Protein AF-A0A8J2KQS1-F1 (afdb_monomer)

Sequence (388 aa):
MDPSAPIQLLARRGKVQLGAAVPMKDIISGKALRFTYGPELDSEEDYFSDEETLGSKTYFEEQGVDTNIDLMNILPNFHDLDDPMWVEVPDDDGIVKKRIVRIGGIAVPTQAKVYFTYVGYLEGYTEPFDTAHILNPKASFLDGDALPGLTMGLRSMTVGEIAQIFVPPSYGYGELGCPDRIPGGVNIVFIVHLKQYIPKEKFQDPLFMTEEKLQVVKFREILKAVQGINQEGNQLLRSKNFQMAVKKYKYAINFLETRSTATEKEHLEREKILGTLYLNKCGAHLELQEPAKAIREGKHYLTLDHHPRKFKALYRIAKAHLHLGNLDEALLYCQESSIDPTNKEASDLKQCNDLKQQIDCAAAKEKKDYRYMCKRMFQLKVRKGKNQ

Foldseek 3Di:
DPQPDADFDDDPPDGWDFPDGDRPVCVVVVHDDDTDTDDDPPPPDDPPDPPPDLLFVLPPCVFVADLPDDLLVDDADPPPCVPPQWDQQPDPPSPKTKHWPDAGDAQDDQFKKWWKWKFKDWPPDPHTLDTDDSSGTDIDTLPDPDQQQVSSRNNGGHANIWMKIKDFQVSHCAQPRDPPRGHGRIIMIMGMGTHDIDHPVCQPQLSNDDPVVNVPDDLVSLLVSLVVLQVVLVVCVVVVVLVSSLSSLVSSLVSLVPDDDPDPVSLVSSLVSNLSSLLSNLVSCVSVLNLVVSLVSLVVSVPGPDDLPNLSSLQSNLVSCVSVVVLVSSLVSLVCSLPPPSPPDPVSNVSSVVSNVSSVVSVVVVVVVVVVVVCVVVVPPPPPPPDD

pLDDT: mean 80.64, std 18.81, range [30.28, 97.94]

Secondary structure (DSSP, 8-state):
--TTSPPPPB-SSSBPPBSSPPPHHHHHTTPPP---B-------S-----TT-HHHHHHHGGG-------GGGSPP--S-TTSTTEEEPS-SSS--EEEEEE--SSBPPSSEEEEEEEEEEETT-SS-SEEE-TTS-EEEETTTSS-HHHHHHHHTPBTT-EEEEEE-GGGTTTTT-BTTTB-TT--EEEEEEEEEEEEGGGTTSGGGS-HHHHTTS-HHHHHHHHHHHHHHHHHHHHTT-HHHHHHHHHHHHHHHHT---SSHHHHHHHHHHHHHHHHHHHHHHHHTT-HHHHHHHHHHHHTSS--TTHHHHHHHHHHHHHHHT-HHHHHHHHHHHHH-TT---HHHHHHHHHHHHHHHHHHHHHHHHHHHHHHHHTT---------

Solvent-accessible surface area (backbone atoms only — not comparable to full-atom values): 22332 Å² total; per-residue (Å²): 131,74,91,83,66,81,82,84,62,88,50,102,74,61,85,65,56,68,77,64,83,79,61,69,69,46,66,76,66,69,54,91,79,84,86,52,76,60,85,80,71,85,83,78,84,86,87,79,83,67,84,88,52,64,69,60,61,50,77,56,65,86,73,76,60,83,71,89,64,72,64,83,81,55,80,83,76,94,64,70,74,83,41,84,66,41,39,66,34,94,61,98,79,59,73,36,31,32,29,76,76,37,83,43,66,57,72,53,64,77,60,24,38,36,32,28,30,37,40,31,32,42,70,98,52,94,62,65,80,46,70,37,49,73,91,54,54,45,73,39,47,54,84,70,74,50,56,57,29,58,34,46,42,56,62,70,40,24,39,47,15,26,31,39,29,40,20,44,17,90,36,54,57,25,70,71,25,39,85,100,79,39,69,43,60,47,40,34,32,36,41,34,38,32,66,45,73,45,52,58,88,46,58,82,38,65,77,66,46,54,74,78,61,50,73,76,51,56,67,68,58,47,50,52,49,44,50,51,43,52,52,52,22,54,51,29,48,74,72,67,39,34,71,60,18,36,41,36,32,52,44,45,43,57,61,54,70,73,54,87,63,93,44,74,68,52,43,53,54,50,42,52,49,45,39,50,38,28,48,53,34,19,53,31,26,50,77,68,72,36,30,74,60,15,34,52,32,26,52,54,38,70,70,52,97,63,64,85,53,47,24,62,32,30,40,50,29,12,52,21,28,48,76,72,65,41,53,69,60,15,50,51,30,29,53,53,20,58,70,27,90,64,53,76,49,71,70,60,49,48,51,37,52,54,50,49,52,52,50,53,52,50,52,55,47,52,54,50,51,51,54,51,50,51,52,62,75,63,56,74,73,74,75,74,77,76,87,126

Radius of gyration: 29.71 Å; Cα contacts (8 Å, |Δi|>4): 563; chains: 1; bounding box: 91×45×82 Å

Structure (mmCIF, N/CA/C/O backbone):
data_AF-A0A8J2KQS1-F1
#
_entry.id   AF-A0A8J2KQS1-F1
#
loop_
_atom_site.group_PDB
_atom_site.id
_atom_site.type_symbol
_atom_site.label_atom_id
_atom_site.label_alt_id
_atom_site.label_comp_id
_atom_site.label_asym_id
_atom_site.label_entity_id
_atom_site.label_seq_id
_atom_site.pdbx_PDB_ins_code
_atom_site.Cartn_x
_atom_site.Cartn_y
_atom_site.Cartn_z
_atom_site.occupancy
_atom_site.B_iso_or_equiv
_atom_site.auth_seq_id
_atom_site.auth_comp_id
_atom_site.auth_asym_id
_atom_site.auth_atom_id
_atom_site.pdbx_PDB_model_num
ATOM 1 N N . MET A 1 1 ? 26.325 -9.263 29.459 1.00 41.19 1 MET A N 1
ATOM 2 C CA . MET A 1 1 ? 24.915 -9.343 29.035 1.00 41.19 1 MET A CA 1
ATOM 3 C C . MET A 1 1 ? 24.127 -9.815 30.233 1.00 41.19 1 MET A C 1
ATOM 5 O O . MET A 1 1 ? 24.543 -10.788 30.851 1.00 41.19 1 MET A O 1
ATOM 9 N N . ASP A 1 2 ? 23.093 -9.075 30.611 1.00 32.88 2 ASP A N 1
ATOM 10 C CA . ASP A 1 2 ? 22.205 -9.443 31.709 1.00 32.88 2 ASP A CA 1
ATOM 11 C C . ASP A 1 2 ? 21.439 -10.728 31.323 1.00 32.88 2 ASP A C 1
ATOM 13 O O . ASP A 1 2 ? 20.771 -10.737 30.286 1.00 32.88 2 ASP A O 1
ATOM 17 N N . PRO A 1 3 ? 21.561 -11.831 32.083 1.00 37.66 3 PRO A N 1
ATOM 18 C CA . PRO A 1 3 ? 20.910 -13.104 31.771 1.00 37.66 3 PRO A CA 1
ATOM 19 C C . PRO A 1 3 ? 19.381 -13.084 31.949 1.00 37.66 3 PRO A C 1
ATOM 21 O O . PRO A 1 3 ? 18.747 -14.116 31.737 1.00 37.66 3 PRO A O 1
ATOM 24 N N . SER A 1 4 ? 18.793 -11.948 32.340 1.00 36.97 4 SER A N 1
ATOM 25 C CA . SER A 1 4 ? 17.346 -11.772 32.517 1.00 36.97 4 SER A CA 1
ATOM 26 C C . SER A 1 4 ? 16.620 -11.119 31.328 1.00 36.97 4 SER A C 1
ATOM 28 O O . SER A 1 4 ? 15.395 -10.997 31.359 1.00 36.97 4 SER A O 1
ATOM 30 N N . ALA A 1 5 ? 17.330 -10.736 30.259 1.00 36.59 5 ALA A N 1
ATOM 31 C CA . ALA A 1 5 ? 16.710 -10.125 29.082 1.00 36.59 5 ALA A CA 1
ATOM 32 C C . ALA A 1 5 ? 15.951 -11.165 28.217 1.00 36.59 5 ALA A C 1
ATOM 34 O O . ALA A 1 5 ? 16.524 -12.206 27.877 1.00 36.59 5 ALA A O 1
ATOM 35 N N . PRO A 1 6 ? 14.684 -10.917 27.828 1.00 38.25 6 PRO A N 1
ATOM 36 C CA . PRO A 1 6 ? 13.914 -11.839 26.994 1.00 38.25 6 PRO A CA 1
ATOM 37 C C . PRO A 1 6 ? 14.475 -11.912 25.564 1.00 38.25 6 PRO A C 1
ATOM 39 O O . PRO A 1 6 ? 14.715 -10.896 24.917 1.00 38.25 6 PRO A O 1
ATOM 42 N N . ILE A 1 7 ? 14.665 -13.132 25.053 1.00 38.38 7 ILE A N 1
ATOM 43 C CA . ILE A 1 7 ? 15.092 -13.394 23.672 1.00 38.38 7 ILE A CA 1
ATOM 44 C C . ILE A 1 7 ? 13.840 -13.494 22.790 1.00 38.38 7 ILE A C 1
ATOM 46 O O . ILE A 1 7 ? 13.032 -14.404 22.968 1.00 38.38 7 ILE A O 1
ATOM 50 N N . GLN A 1 8 ? 13.683 -12.585 21.824 1.00 43.41 8 GLN A N 1
ATOM 51 C CA . GLN A 1 8 ? 12.665 -12.702 20.774 1.00 43.41 8 GLN A CA 1
ATOM 52 C C . GLN A 1 8 ? 13.201 -13.600 19.644 1.00 43.41 8 GLN A C 1
ATOM 54 O O . GLN A 1 8 ? 14.194 -13.269 18.998 1.00 43.41 8 GLN A O 1
ATOM 59 N N . LEU A 1 9 ? 12.553 -14.744 19.398 1.00 36.09 9 LEU A N 1
ATOM 60 C CA . LEU A 1 9 ? 12.846 -15.608 18.249 1.00 36.09 9 LEU A CA 1
ATOM 61 C C . LEU A 1 9 ? 11.907 -15.258 17.088 1.00 36.09 9 LEU A C 1
ATOM 63 O O . LEU A 1 9 ? 10.687 -15.344 17.211 1.00 36.09 9 LEU A O 1
ATOM 67 N N . LEU A 1 10 ? 12.481 -14.888 15.944 1.00 32.97 10 LEU A N 1
ATOM 68 C CA . LEU A 1 10 ? 11.755 -14.708 14.686 1.00 32.97 10 LEU A CA 1
ATOM 69 C C . LEU A 1 10 ? 11.513 -16.081 14.041 1.00 32.97 10 LEU A C 1
ATOM 71 O O . LEU A 1 10 ? 12.424 -16.672 13.461 1.00 32.97 10 LEU A O 1
ATOM 75 N N . ALA A 1 11 ? 10.290 -16.601 14.144 1.00 35.44 11 ALA A N 1
ATOM 76 C CA . ALA A 1 11 ? 9.863 -17.772 13.384 1.00 35.44 11 ALA A CA 1
ATOM 77 C C . ALA A 1 11 ? 9.389 -17.350 11.980 1.00 35.44 11 ALA A C 1
ATOM 79 O O . ALA A 1 11 ? 8.785 -16.294 11.811 1.00 35.44 11 ALA A O 1
ATOM 80 N N . ARG A 1 12 ? 9.606 -18.202 10.965 1.00 34.31 12 ARG A N 1
ATOM 81 C CA . ARG A 1 12 ? 9.169 -17.978 9.565 1.00 34.31 12 ARG A CA 1
ATOM 82 C C . ARG A 1 12 ? 7.641 -17.870 9.379 1.00 34.31 12 ARG A C 1
ATOM 84 O O . ARG A 1 12 ? 7.190 -17.576 8.279 1.00 34.31 12 ARG A O 1
ATOM 91 N N . ARG A 1 13 ? 6.842 -18.106 10.425 1.00 34.34 13 ARG A N 1
ATOM 92 C CA . ARG A 1 13 ? 5.385 -17.914 10.455 1.00 34.34 13 ARG A CA 1
ATOM 93 C C . ARG A 1 13 ? 5.003 -17.174 11.735 1.00 34.34 13 ARG A C 1
ATOM 95 O O . ARG A 1 13 ? 4.929 -17.795 12.789 1.00 34.34 13 ARG A O 1
ATOM 102 N N . GLY A 1 14 ? 4.765 -15.869 11.619 1.00 44.94 14 GLY A N 1
ATOM 103 C CA . GLY A 1 14 ? 4.268 -15.023 12.706 1.00 44.94 14 GLY A CA 1
ATOM 104 C C . GLY A 1 14 ? 5.247 -14.804 13.869 1.00 44.94 14 GLY A C 1
ATOM 105 O O . GLY A 1 14 ? 6.165 -15.584 14.124 1.00 44.94 14 GLY A O 1
ATOM 106 N N . LYS A 1 15 ? 5.042 -13.706 14.604 1.00 42.78 15 LYS A N 1
ATOM 107 C CA . LYS A 1 15 ? 5.704 -13.481 15.893 1.00 42.78 15 LYS A CA 1
ATOM 108 C C . LYS A 1 15 ? 5.052 -14.393 16.930 1.00 42.78 15 LYS A C 1
ATOM 110 O O . LYS A 1 15 ? 3.891 -14.202 17.275 1.00 42.78 15 LYS A O 1
ATOM 115 N N . VAL A 1 16 ? 5.802 -15.363 17.437 1.00 46.31 16 VAL A N 1
ATOM 116 C CA . VAL A 1 16 ? 5.384 -16.181 18.579 1.00 46.31 16 VAL A CA 1
ATOM 117 C C . VAL A 1 16 ? 5.933 -15.537 19.849 1.00 46.31 16 VAL A C 1
ATOM 119 O O . VAL A 1 16 ? 7.148 -15.457 20.023 1.00 46.31 16 VAL A O 1
ATOM 122 N N . GLN A 1 17 ? 5.053 -15.076 20.741 1.00 45.06 17 GLN A N 1
ATOM 123 C CA . GLN A 1 17 ? 5.450 -14.701 22.100 1.00 45.06 17 GLN A CA 1
ATOM 124 C C . GLN A 1 17 ? 5.594 -15.966 22.954 1.00 45.06 17 GLN A C 1
ATOM 126 O O . GLN A 1 17 ? 4.705 -16.818 22.975 1.00 45.06 17 GLN A O 1
ATOM 131 N N . LEU A 1 18 ? 6.724 -16.087 23.651 1.00 48.75 18 LEU A N 1
ATOM 132 C CA . LEU A 1 18 ? 6.970 -17.172 24.598 1.00 48.75 18 LEU A CA 1
ATOM 133 C C . LEU A 1 18 ? 6.166 -16.930 25.880 1.00 48.75 18 LEU A C 1
ATOM 135 O O . LEU A 1 18 ? 6.225 -15.841 26.445 1.00 48.75 18 LEU A O 1
ATOM 139 N N . GLY A 1 19 ? 5.469 -17.955 26.376 1.00 49.53 19 GLY A N 1
ATOM 140 C CA . GLY A 1 19 ? 4.722 -17.864 27.638 1.00 49.53 19 GLY A CA 1
ATOM 141 C C . GLY A 1 19 ? 5.589 -17.676 28.896 1.00 49.53 19 GLY A C 1
ATOM 142 O O . GLY A 1 19 ? 5.065 -17.298 29.940 1.00 49.53 19 GLY A O 1
ATOM 143 N N . ALA A 1 20 ? 6.900 -17.934 28.822 1.00 53.00 20 ALA A N 1
ATOM 144 C CA . ALA A 1 20 ? 7.860 -17.717 29.906 1.00 53.00 20 ALA A CA 1
ATOM 145 C C . ALA A 1 20 ? 9.288 -17.521 29.361 1.00 53.00 20 ALA A C 1
ATOM 147 O O . ALA A 1 20 ? 9.614 -17.976 28.262 1.00 53.00 20 ALA A O 1
ATOM 148 N N . ALA A 1 21 ? 10.150 -16.866 30.148 1.00 56.91 21 ALA A N 1
ATOM 149 C CA . ALA A 1 21 ? 11.565 -16.697 29.823 1.00 56.91 21 ALA A CA 1
ATOM 150 C C . ALA A 1 21 ? 12.294 -18.052 29.799 1.00 56.91 21 ALA A C 1
ATOM 152 O O . ALA A 1 21 ? 12.123 -18.874 30.700 1.00 56.91 21 ALA A O 1
ATOM 153 N N . VAL A 1 22 ? 13.131 -18.272 28.780 1.00 62.06 22 VAL A N 1
ATOM 154 C CA . VAL A 1 22 ? 13.922 -19.503 28.635 1.00 62.06 22 VAL A CA 1
ATOM 155 C C . VAL A 1 22 ? 15.298 -19.302 29.277 1.00 62.06 22 VAL A C 1
ATOM 157 O O . VAL A 1 22 ? 16.051 -18.435 28.827 1.00 62.06 22 VAL A O 1
ATOM 160 N N . PRO A 1 23 ? 15.676 -20.091 30.299 1.00 64.88 23 PRO A N 1
ATOM 161 C CA . PRO A 1 23 ? 16.991 -19.981 30.915 1.00 64.88 23 PRO A CA 1
ATOM 162 C C . PRO A 1 23 ? 18.097 -20.365 29.927 1.00 64.88 23 PRO A C 1
ATOM 164 O O . PRO A 1 23 ? 18.115 -21.468 29.382 1.00 64.88 23 PRO A O 1
ATOM 167 N N . MET A 1 24 ? 19.088 -19.490 29.749 1.00 58.88 24 MET A N 1
ATOM 168 C CA . MET A 1 24 ? 20.198 -19.709 28.808 1.00 58.88 24 MET A CA 1
ATOM 169 C C . MET A 1 24 ? 21.008 -20.991 29.118 1.00 58.88 24 MET A C 1
ATOM 171 O O . MET A 1 24 ? 21.546 -21.625 28.214 1.00 58.88 24 MET A O 1
ATOM 175 N N . LYS A 1 25 ? 21.031 -21.432 30.387 1.00 63.28 25 LYS A N 1
ATOM 176 C CA . LYS A 1 25 ? 21.664 -22.694 30.822 1.00 63.28 25 LYS A CA 1
ATOM 177 C C . LYS A 1 25 ? 20.981 -23.948 30.256 1.00 63.28 25 LYS A C 1
ATOM 179 O O . LYS A 1 25 ? 21.655 -24.950 30.017 1.00 63.28 25 LYS A O 1
ATOM 184 N N . ASP A 1 26 ? 19.674 -23.894 30.013 1.00 64.88 26 ASP A N 1
ATOM 185 C CA . ASP A 1 26 ? 18.906 -25.033 29.496 1.00 64.88 26 ASP A CA 1
ATOM 186 C C . ASP A 1 26 ? 19.104 -25.204 27.982 1.00 64.88 26 ASP A C 1
ATOM 188 O O . ASP A 1 26 ? 19.124 -26.327 27.482 1.00 64.88 26 ASP A O 1
ATOM 192 N N . ILE A 1 27 ? 19.365 -24.099 27.273 1.00 62.84 27 ILE A N 1
ATOM 193 C CA . ILE A 1 27 ? 19.729 -24.093 25.847 1.00 62.84 27 ILE A CA 1
ATOM 194 C C . ILE A 1 27 ? 21.113 -24.722 25.648 1.00 62.84 27 ILE A C 1
ATOM 196 O O . ILE A 1 27 ? 21.298 -25.582 24.791 1.00 62.84 27 ILE A O 1
ATOM 200 N N . ILE A 1 28 ? 22.087 -24.320 26.469 1.00 64.56 28 ILE A N 1
ATOM 201 C CA . ILE A 1 28 ? 23.482 -24.781 26.361 1.00 64.56 28 ILE A CA 1
ATOM 202 C C . ILE A 1 28 ? 23.620 -26.261 26.753 1.00 64.56 28 ILE A C 1
ATOM 204 O O . ILE A 1 28 ? 24.481 -26.961 26.230 1.00 64.56 28 ILE A O 1
ATOM 208 N N . SER A 1 29 ? 22.766 -26.754 27.654 1.00 69.44 29 SER A N 1
ATOM 209 C CA . SER A 1 29 ? 22.799 -28.147 28.122 1.00 69.44 29 SER A CA 1
ATOM 210 C C . SER A 1 29 ? 22.055 -29.139 27.217 1.00 69.44 29 SER A C 1
ATOM 212 O O . SER A 1 29 ? 22.015 -30.326 27.534 1.00 69.44 29 SER A O 1
ATOM 214 N N . GLY A 1 30 ? 21.480 -28.686 26.093 1.00 52.12 30 GLY A N 1
ATOM 215 C CA . GLY A 1 30 ? 20.789 -29.553 25.129 1.00 52.12 30 GLY A CA 1
ATOM 216 C C . GLY A 1 30 ? 19.504 -30.190 25.670 1.00 52.12 30 GLY A C 1
ATOM 217 O O . GLY A 1 30 ? 19.050 -31.213 25.158 1.00 52.12 30 GLY A O 1
ATOM 218 N N . LYS A 1 31 ? 18.919 -29.617 26.726 1.00 57.09 31 LYS A N 1
ATOM 219 C CA . LYS A 1 31 ? 17.705 -30.139 27.355 1.00 57.09 31 LYS A CA 1
ATOM 220 C C . LYS A 1 31 ? 16.499 -29.834 26.461 1.00 57.09 31 LYS A C 1
ATOM 222 O O . LYS A 1 31 ? 16.352 -28.715 25.976 1.00 57.09 31 LYS A O 1
ATOM 227 N N . ALA A 1 32 ? 15.625 -30.817 26.241 1.00 47.28 32 ALA A N 1
ATOM 228 C CA . ALA A 1 32 ? 14.427 -30.629 25.423 1.00 47.28 32 ALA A CA 1
ATOM 229 C C . ALA A 1 32 ? 13.514 -29.547 26.034 1.00 47.28 32 ALA A C 1
ATOM 231 O O . ALA A 1 32 ? 13.011 -29.706 27.148 1.00 47.28 32 ALA A O 1
ATOM 232 N N . LEU A 1 33 ? 13.311 -28.449 25.303 1.00 56.16 33 LEU A N 1
ATOM 233 C CA . LEU A 1 33 ? 12.457 -27.329 25.700 1.00 56.16 33 LEU A CA 1
ATOM 234 C C . LEU A 1 33 ? 11.054 -27.509 25.115 1.00 56.16 33 LEU A C 1
ATOM 236 O O . LEU A 1 33 ? 10.894 -27.825 23.936 1.00 56.16 33 LEU A O 1
ATOM 240 N N . ARG A 1 34 ? 10.027 -27.299 25.944 1.00 44.78 34 ARG A N 1
ATOM 241 C CA . ARG A 1 34 ? 8.620 -27.340 25.532 1.00 44.78 34 ARG A CA 1
ATOM 242 C C . ARG A 1 34 ? 8.105 -25.907 25.438 1.00 44.78 34 ARG A C 1
ATOM 244 O O . ARG A 1 34 ? 8.096 -25.196 26.438 1.00 44.78 34 ARG A O 1
ATOM 251 N N . PHE A 1 35 ? 7.706 -25.491 24.243 1.00 48.47 35 PHE A N 1
ATOM 252 C CA . PHE A 1 35 ? 7.189 -24.149 23.990 1.00 48.47 35 PHE A CA 1
ATOM 253 C C . PHE A 1 35 ? 5.677 -24.116 24.229 1.00 48.47 35 PHE A C 1
ATOM 255 O O . PHE A 1 35 ? 4.957 -24.999 23.765 1.00 48.47 35 PHE A O 1
ATOM 262 N N . THR A 1 36 ? 5.199 -23.109 24.956 1.00 41.25 36 THR A N 1
ATOM 263 C CA . THR A 1 36 ? 3.778 -22.759 25.020 1.00 41.25 36 THR A CA 1
ATOM 264 C C . THR A 1 36 ? 3.556 -21.509 24.177 1.00 41.25 36 THR A C 1
ATOM 266 O O . THR A 1 36 ? 4.254 -20.506 24.341 1.00 41.25 36 THR A O 1
ATOM 269 N N . TYR A 1 37 ? 2.619 -21.598 23.237 1.00 43.91 37 TYR A N 1
ATOM 270 C CA . TYR A 1 37 ? 2.243 -20.505 22.347 1.00 43.91 37 TYR A CA 1
ATOM 271 C C . TYR A 1 37 ? 1.153 -19.657 23.023 1.00 43.91 37 TYR A C 1
ATOM 273 O O . TYR A 1 37 ? 0.293 -20.199 23.720 1.00 43.91 37 TYR A O 1
ATOM 281 N N . GLY A 1 38 ? 1.206 -18.332 22.848 1.00 45.12 38 GLY A N 1
ATOM 282 C CA . GLY A 1 38 ? 0.096 -17.434 23.192 1.00 45.12 38 GLY A CA 1
ATOM 283 C C . GLY A 1 38 ? -1.138 -17.672 22.302 1.00 45.12 38 GLY A C 1
ATOM 284 O O . GLY A 1 38 ? -1.064 -18.484 21.380 1.00 45.12 38 GLY A O 1
ATOM 285 N N . PRO A 1 39 ? -2.272 -16.989 22.559 1.00 40.47 39 PRO A N 1
ATOM 286 C CA . PRO A 1 39 ? -3.495 -17.176 21.781 1.00 40.47 39 PRO A CA 1
ATOM 287 C C . PRO A 1 39 ? -3.229 -16.948 20.289 1.00 40.47 39 PRO A C 1
ATOM 289 O O . PRO A 1 39 ? -2.680 -15.912 19.905 1.00 40.47 39 PRO A O 1
ATOM 292 N N . GLU A 1 40 ? -3.605 -17.928 19.466 1.00 40.00 40 GLU A N 1
ATOM 293 C CA . GLU A 1 40 ? -3.541 -17.838 18.010 1.00 40.00 40 GLU A CA 1
ATOM 294 C C . GLU A 1 40 ? -4.376 -16.633 17.558 1.00 40.00 40 GLU A C 1
ATOM 296 O O . GLU A 1 40 ? -5.573 -16.532 17.828 1.00 40.00 40 GLU A O 1
ATOM 301 N N . LEU A 1 41 ? -3.728 -15.665 16.911 1.00 44.00 41 LEU A N 1
ATOM 302 C CA . LEU A 1 41 ? -4.445 -14.695 16.097 1.00 44.00 41 LEU A 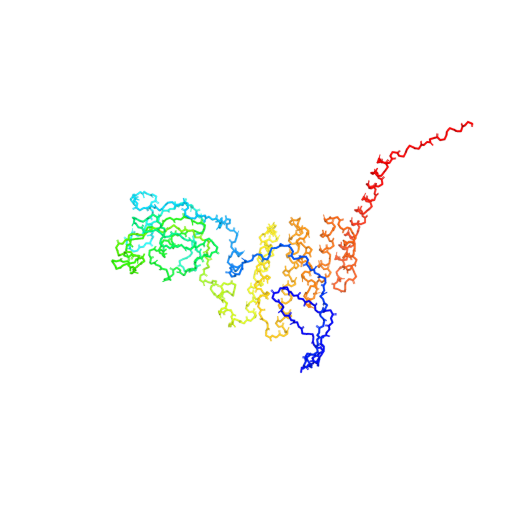CA 1
ATOM 303 C C . LEU A 1 41 ? -4.921 -15.473 14.873 1.00 44.00 41 LEU A C 1
ATOM 305 O O . LEU A 1 41 ? -4.066 -15.909 14.101 1.00 44.00 41 LEU A O 1
ATOM 309 N N . ASP A 1 42 ? -6.237 -15.668 14.732 1.00 38.41 42 ASP A N 1
ATOM 310 C CA . ASP A 1 42 ? -6.854 -16.298 13.559 1.00 38.41 42 ASP A CA 1
ATOM 311 C C . ASP A 1 42 ? -6.181 -15.771 12.288 1.00 38.41 42 ASP A C 1
ATOM 313 O O . ASP A 1 42 ? -6.310 -14.600 11.913 1.00 38.41 42 ASP A O 1
ATOM 317 N N . SER A 1 43 ? -5.383 -16.646 11.682 1.00 43.00 43 SER A N 1
ATOM 318 C CA . SER A 1 43 ? -4.531 -16.362 10.529 1.00 43.00 43 SER A CA 1
ATOM 319 C C . SER A 1 43 ? -5.172 -16.876 9.246 1.00 43.00 43 SER A C 1
ATOM 321 O O . SER A 1 43 ? -4.485 -17.334 8.337 1.00 43.00 43 SER A O 1
ATOM 323 N N . GLU A 1 44 ? -6.497 -16.791 9.165 1.00 39.09 44 GLU A N 1
ATOM 324 C CA . GLU A 1 44 ? -7.221 -17.086 7.936 1.00 39.09 44 GLU A CA 1
ATOM 325 C C . GLU A 1 44 ? -7.493 -15.771 7.176 1.00 39.09 44 GLU A C 1
ATOM 327 O O . GLU A 1 44 ? -8.219 -14.892 7.649 1.00 39.09 44 GLU A O 1
ATOM 332 N N . GLU A 1 45 ? -6.820 -15.664 6.016 1.00 39.44 45 GLU A N 1
ATOM 333 C CA . GLU A 1 45 ? -6.939 -14.672 4.919 1.00 39.44 45 GLU A CA 1
ATOM 334 C C . GLU A 1 45 ? -6.331 -13.263 5.214 1.00 39.44 45 GLU A C 1
ATOM 336 O O . GLU A 1 45 ? -6.745 -12.548 6.133 1.00 39.44 45 GLU A O 1
ATOM 341 N N . ASP A 1 46 ? -5.284 -12.731 4.553 1.00 35.00 46 ASP A N 1
ATOM 342 C CA . ASP A 1 46 ? -4.634 -12.942 3.245 1.00 35.00 46 ASP A CA 1
ATOM 343 C C . ASP A 1 46 ? -3.094 -12.810 3.378 1.00 35.00 46 ASP A C 1
ATOM 345 O O . ASP A 1 46 ? -2.542 -11.706 3.348 1.00 35.00 46 ASP A O 1
ATOM 349 N N . TYR A 1 47 ? -2.375 -13.925 3.522 1.00 34.25 47 TYR A N 1
ATOM 350 C CA . TYR A 1 47 ? -0.901 -13.970 3.436 1.00 34.25 47 TYR A CA 1
ATOM 351 C C . TYR A 1 47 ? -0.449 -14.652 2.132 1.00 34.25 47 TYR A C 1
ATOM 353 O O . TYR A 1 47 ? 0.580 -15.325 2.086 1.00 34.25 47 TYR A O 1
ATOM 361 N N . PHE A 1 48 ? -1.247 -14.526 1.066 1.00 30.28 48 PHE A N 1
ATOM 362 C CA . PHE A 1 48 ? -0.865 -15.005 -0.259 1.00 30.28 48 PHE A CA 1
ATOM 363 C C . PHE A 1 48 ? 0.218 -14.092 -0.847 1.00 30.28 48 PHE A C 1
ATOM 365 O O . PHE A 1 48 ? -0.047 -12.960 -1.236 1.00 30.28 48 PHE A O 1
ATOM 372 N N . SER A 1 49 ? 1.449 -14.610 -0.829 1.00 33.81 49 SER A N 1
ATOM 373 C CA . SER A 1 49 ? 2.516 -14.431 -1.824 1.00 33.81 49 SER A CA 1
ATOM 374 C C . SER A 1 49 ? 2.516 -13.124 -2.637 1.00 33.81 49 SER A C 1
ATOM 376 O O . SER A 1 49 ? 2.272 -13.147 -3.837 1.00 33.81 49 SER A O 1
ATOM 378 N N . ASP A 1 50 ? 2.882 -12.010 -2.013 1.00 33.22 50 ASP A N 1
ATOM 379 C CA . ASP A 1 50 ? 3.494 -10.876 -2.718 1.00 33.22 50 ASP A CA 1
ATOM 380 C C . ASP A 1 50 ? 4.901 -10.679 -2.124 1.00 33.22 50 ASP A C 1
ATOM 382 O O . ASP A 1 50 ? 5.224 -9.657 -1.509 1.00 33.22 50 ASP A O 1
ATOM 386 N N . GLU A 1 51 ? 5.727 -11.724 -2.236 1.00 33.97 51 GLU A N 1
ATOM 387 C CA . GLU A 1 51 ? 7.179 -11.592 -2.118 1.00 33.97 51 GLU A CA 1
ATOM 388 C C . GLU A 1 51 ? 7.619 -10.583 -3.196 1.00 33.97 51 GLU A C 1
ATOM 390 O O . GLU A 1 51 ? 7.414 -10.792 -4.386 1.00 33.97 51 GLU A O 1
ATOM 395 N N . GLU A 1 52 ? 8.148 -9.442 -2.748 1.00 38.00 52 GLU A N 1
ATOM 396 C CA . GLU A 1 52 ? 8.844 -8.438 -3.565 1.00 38.00 52 GLU A CA 1
ATOM 397 C C . GLU A 1 52 ? 8.038 -7.646 -4.618 1.00 38.00 52 GLU A C 1
ATOM 399 O O . GLU A 1 52 ? 8.443 -7.539 -5.769 1.00 38.00 52 GLU A O 1
ATOM 404 N N . THR A 1 53 ? 6.960 -6.937 -4.245 1.00 40.47 53 THR A N 1
ATOM 405 C CA . THR A 1 53 ? 6.634 -5.641 -4.917 1.00 40.47 53 THR A CA 1
ATOM 406 C C . THR A 1 53 ? 5.679 -4.703 -4.165 1.00 40.47 53 THR A C 1
ATOM 408 O O . THR A 1 53 ? 5.147 -3.752 -4.750 1.00 40.47 53 THR A O 1
ATOM 411 N N . LEU A 1 54 ? 5.473 -4.886 -2.856 1.00 37.34 54 LEU A N 1
ATOM 412 C CA . LEU A 1 54 ? 4.550 -4.029 -2.094 1.00 37.34 54 LEU A CA 1
ATOM 413 C C . LEU A 1 54 ? 4.981 -2.549 -2.030 1.00 37.34 54 LEU A C 1
ATOM 415 O O . LEU A 1 54 ? 4.128 -1.676 -1.895 1.00 37.34 54 LEU A O 1
ATOM 419 N N . GLY A 1 55 ? 6.280 -2.270 -2.211 1.00 40.78 55 GLY A N 1
ATOM 420 C CA . GLY A 1 55 ? 6.860 -0.928 -2.386 1.00 40.78 55 GLY A CA 1
ATOM 421 C C . GLY A 1 55 ? 6.135 -0.051 -3.399 1.00 40.78 55 GLY A C 1
ATOM 422 O O . GLY A 1 55 ? 5.933 1.142 -3.191 1.00 40.78 55 GLY A O 1
ATOM 423 N N . SER A 1 56 ? 5.731 -0.669 -4.506 1.00 45.38 56 SER A N 1
ATOM 424 C CA . SER A 1 56 ? 5.347 0.060 -5.708 1.00 45.38 56 SER A CA 1
ATOM 425 C C . SER A 1 56 ? 3.840 0.003 -5.983 1.00 45.38 56 SER A C 1
ATOM 427 O O . SER A 1 56 ? 3.237 1.041 -6.242 1.00 45.38 56 SER A O 1
ATOM 429 N N . LYS A 1 57 ? 3.185 -1.149 -5.754 1.00 40.69 57 LYS A N 1
ATOM 430 C CA . LYS A 1 57 ? 1.721 -1.293 -5.899 1.00 40.69 57 LYS A CA 1
ATOM 431 C C . LYS A 1 57 ? 0.945 -0.321 -4.996 1.00 40.69 57 LYS A C 1
ATOM 433 O O . LYS A 1 57 ? 0.101 0.424 -5.476 1.00 40.69 57 LYS A O 1
ATOM 438 N N . THR A 1 58 ? 1.251 -0.265 -3.696 1.00 41.06 58 THR A N 1
ATOM 439 C CA . THR A 1 58 ? 0.396 0.480 -2.749 1.00 41.06 58 THR A CA 1
ATOM 440 C C . THR A 1 58 ? 0.635 1.988 -2.689 1.00 41.06 58 THR A C 1
ATOM 442 O O . THR A 1 58 ? -0.253 2.711 -2.238 1.00 41.06 58 THR A O 1
ATOM 445 N N . TYR A 1 59 ? 1.796 2.494 -3.123 1.00 42.56 59 TYR A N 1
ATOM 446 C CA . TYR A 1 59 ? 2.084 3.929 -2.997 1.00 42.56 59 TYR A CA 1
ATOM 447 C C . TYR A 1 59 ? 1.341 4.779 -4.047 1.00 42.56 59 TYR A C 1
ATOM 449 O O . TYR A 1 59 ? 1.050 5.941 -3.764 1.00 42.56 59 TYR A O 1
ATOM 457 N N . PHE A 1 60 ? 0.970 4.201 -5.202 1.00 48.22 60 PHE A N 1
ATOM 458 C CA . PHE A 1 60 ? 0.387 4.928 -6.344 1.00 48.22 60 PHE A CA 1
ATOM 459 C C . PHE A 1 60 ? -0.961 4.394 -6.862 1.00 48.22 60 PHE A C 1
ATOM 461 O O . PHE A 1 60 ? -1.443 4.860 -7.894 1.00 48.22 60 PHE A O 1
ATOM 468 N N . GLU A 1 61 ? -1.647 3.516 -6.121 1.00 50.72 61 GLU A N 1
ATOM 469 C CA . GLU A 1 61 ? -3.051 3.125 -6.387 1.00 50.72 61 GLU A CA 1
ATOM 470 C C . GLU A 1 61 ? -4.051 4.313 -6.381 1.00 50.72 61 GLU A C 1
ATOM 472 O O . GLU A 1 61 ? -5.252 4.128 -6.563 1.00 50.72 61 GLU A O 1
ATOM 477 N N . GLU A 1 62 ? -3.561 5.543 -6.211 1.00 48.56 62 GLU A N 1
ATOM 478 C CA . GLU A 1 62 ? -4.291 6.809 -6.303 1.00 48.56 62 GLU A CA 1
ATOM 479 C C . GLU A 1 62 ? -4.785 7.132 -7.729 1.00 48.56 62 GLU A C 1
ATOM 481 O O . GLU A 1 62 ? -5.666 7.971 -7.882 1.00 48.56 62 GLU A O 1
ATOM 486 N N . GLN A 1 63 ? -4.247 6.478 -8.769 1.00 49.19 63 GLN A N 1
ATOM 487 C CA . GLN A 1 63 ? -4.530 6.817 -10.177 1.00 49.19 63 GLN A CA 1
ATOM 488 C C . GLN A 1 63 ? -5.633 5.967 -10.839 1.00 49.19 63 GLN A C 1
ATOM 490 O O . GLN A 1 63 ? -5.921 6.160 -12.016 1.00 49.19 63 GLN A O 1
ATOM 495 N N . GLY A 1 64 ? -6.247 5.009 -10.127 1.00 51.44 64 GLY A N 1
ATOM 496 C CA . GLY A 1 64 ? -7.340 4.188 -10.679 1.00 51.44 64 GLY A CA 1
ATOM 497 C C . GLY A 1 64 ? -6.942 3.285 -11.858 1.00 51.44 64 GLY A C 1
ATOM 498 O O . GLY A 1 64 ? -7.795 2.8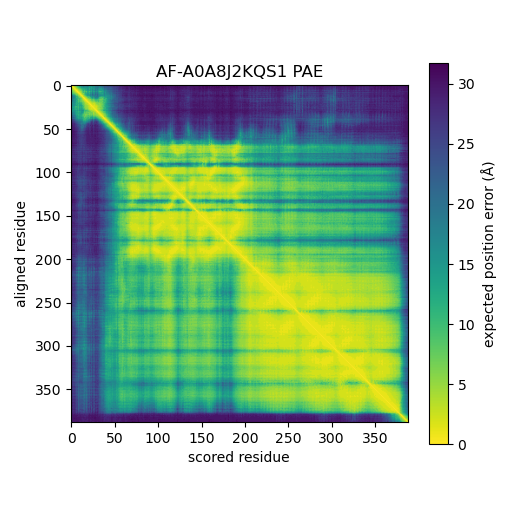91 -12.650 1.00 51.44 64 GLY A O 1
ATOM 499 N N . VAL A 1 65 ? -5.651 2.968 -11.996 1.00 54.22 65 VAL A N 1
ATOM 500 C CA . VAL A 1 65 ? -5.124 2.152 -13.096 1.00 54.22 65 VAL A CA 1
ATOM 501 C C . VAL A 1 65 ? -5.445 0.677 -12.856 1.00 54.22 65 VAL A C 1
ATOM 503 O O . VAL A 1 65 ? -4.982 0.087 -11.880 1.00 54.22 65 VAL A O 1
ATOM 506 N N . ASP A 1 66 ? -6.208 0.065 -13.763 1.00 60.50 66 ASP A N 1
ATOM 507 C CA . ASP A 1 66 ? -6.431 -1.383 -13.763 1.00 60.50 66 ASP A CA 1
ATOM 508 C C . ASP A 1 66 ? -5.119 -2.113 -14.073 1.00 60.50 66 ASP A C 1
ATOM 510 O O . ASP A 1 66 ? -4.508 -1.900 -15.120 1.00 60.50 66 ASP A O 1
ATOM 514 N N . THR A 1 67 ? -4.668 -2.957 -13.146 1.00 57.25 67 THR A N 1
ATOM 515 C CA . THR A 1 67 ? -3.376 -3.648 -13.226 1.00 57.25 67 THR A CA 1
ATOM 516 C C . THR A 1 67 ? -3.465 -5.071 -13.776 1.00 57.25 67 THR A C 1
ATOM 518 O O . THR A 1 67 ? -2.410 -5.624 -14.110 1.00 57.25 67 THR A O 1
ATOM 521 N N . ASN A 1 68 ? -4.673 -5.626 -13.933 1.00 62.66 68 ASN A N 1
ATOM 522 C CA . ASN A 1 68 ? -4.931 -7.004 -14.368 1.00 62.66 68 ASN A CA 1
ATOM 523 C C . ASN A 1 68 ? -5.392 -7.059 -15.826 1.00 62.66 68 ASN A C 1
ATOM 525 O O . ASN A 1 68 ? -6.443 -7.601 -16.156 1.00 62.66 68 ASN A O 1
ATOM 529 N N . ILE A 1 69 ? -4.581 -6.485 -16.709 1.00 71.69 69 ILE A N 1
ATOM 530 C CA . ILE A 1 69 ? -4.885 -6.442 -18.136 1.00 71.69 69 ILE A CA 1
ATOM 531 C C . ILE A 1 69 ? -4.015 -7.450 -18.846 1.00 71.69 69 ILE A C 1
ATOM 533 O O . ILE A 1 69 ? -2.785 -7.369 -18.798 1.00 71.69 69 ILE A O 1
ATOM 537 N N . ASP A 1 70 ? -4.676 -8.371 -19.528 1.00 79.19 70 ASP A N 1
ATOM 538 C CA . ASP A 1 70 ? -4.010 -9.314 -20.399 1.00 79.19 70 ASP A CA 1
ATOM 539 C C . ASP A 1 70 ? -3.707 -8.662 -21.751 1.00 79.19 70 ASP A C 1
ATOM 541 O O . ASP A 1 70 ? -4.578 -8.494 -22.608 1.00 79.19 70 ASP A O 1
ATOM 545 N N . LEU A 1 71 ? -2.444 -8.266 -21.911 1.00 83.81 71 LEU A N 1
ATOM 546 C CA . LEU A 1 71 ? -1.936 -7.636 -23.126 1.00 83.81 71 LEU A CA 1
ATOM 547 C C . LEU A 1 71 ? -1.895 -8.593 -24.321 1.00 83.81 71 LEU A C 1
ATOM 549 O O . LEU A 1 71 ? -1.852 -8.111 -25.449 1.00 83.81 71 LEU A O 1
ATOM 553 N N . MET A 1 72 ? -1.943 -9.915 -24.108 1.00 83.50 72 MET A N 1
ATOM 554 C CA . MET A 1 72 ? -1.957 -10.882 -25.211 1.00 83.50 72 MET A CA 1
ATOM 555 C C . MET A 1 72 ? -3.254 -10.826 -26.026 1.00 83.50 72 MET A C 1
ATOM 557 O O . MET A 1 72 ? -3.256 -11.207 -27.191 1.00 83.50 72 MET A O 1
ATOM 561 N N . ASN A 1 73 ? -4.340 -10.288 -25.459 1.00 86.06 73 ASN A N 1
ATOM 562 C CA . ASN A 1 73 ? -5.604 -10.101 -26.180 1.00 86.06 73 ASN A CA 1
ATOM 563 C C . ASN A 1 73 ? -5.566 -8.940 -27.185 1.00 86.06 73 ASN A C 1
ATOM 565 O O . ASN A 1 73 ? -6.510 -8.753 -27.953 1.00 86.06 73 ASN A O 1
ATOM 569 N N . ILE A 1 74 ? -4.504 -8.134 -27.174 1.00 86.31 74 ILE A N 1
ATOM 570 C CA . ILE A 1 74 ? -4.316 -7.040 -28.120 1.00 86.31 74 ILE A CA 1
ATOM 571 C C . ILE A 1 74 ? -3.431 -7.562 -29.250 1.00 86.31 74 ILE A C 1
ATOM 573 O O . ILE A 1 74 ? -2.303 -7.989 -29.018 1.00 86.31 74 ILE A O 1
ATOM 577 N N . LEU A 1 75 ? -3.933 -7.509 -30.484 1.00 87.19 75 LEU A N 1
ATOM 578 C CA . LEU A 1 75 ? -3.160 -7.926 -31.651 1.00 87.19 75 LEU A CA 1
ATOM 579 C C . LEU A 1 75 ? -2.114 -6.858 -32.022 1.00 87.19 75 LEU A C 1
ATOM 581 O O . LEU A 1 75 ? -2.448 -5.660 -32.046 1.00 87.19 75 LEU A O 1
ATOM 585 N N . PRO A 1 76 ? -0.865 -7.262 -32.325 1.00 89.56 76 PRO A N 1
ATOM 586 C CA . PRO A 1 76 ? 0.144 -6.342 -32.826 1.00 89.56 76 PRO A CA 1
ATOM 587 C C . PRO A 1 76 ? -0.247 -5.863 -34.223 1.00 89.56 76 PRO A C 1
ATOM 589 O O . PRO A 1 76 ? -0.822 -6.611 -35.015 1.00 89.56 76 PRO A O 1
ATOM 592 N N . ASN A 1 77 ? 0.070 -4.614 -34.538 1.00 88.19 77 ASN A N 1
ATOM 593 C CA . ASN A 1 77 ? -0.141 -4.070 -35.868 1.00 88.19 77 ASN A CA 1
ATOM 594 C C . ASN A 1 77 ? 1.192 -3.584 -36.451 1.00 88.19 77 ASN A C 1
ATOM 596 O O . ASN A 1 77 ? 1.809 -2.669 -35.913 1.00 88.19 77 ASN A O 1
ATOM 600 N N . PHE A 1 78 ? 1.605 -4.230 -37.543 1.00 88.31 78 PHE A N 1
ATOM 601 C CA . PHE A 1 78 ? 2.805 -3.920 -38.328 1.00 88.31 78 PHE A CA 1
ATOM 602 C C . PHE A 1 78 ? 2.485 -3.170 -39.634 1.00 88.31 78 PHE A C 1
ATOM 604 O O . PHE A 1 78 ? 3.380 -2.874 -40.418 1.00 88.31 78 PHE A O 1
ATOM 611 N N . HIS A 1 79 ? 1.211 -2.893 -39.900 1.00 85.69 79 HIS A N 1
ATOM 612 C CA . HIS A 1 79 ? 0.720 -2.334 -41.154 1.00 85.69 79 HIS A CA 1
ATOM 613 C C . HIS A 1 79 ? 0.143 -0.932 -40.946 1.00 85.69 79 HIS A C 1
ATOM 615 O O . HIS A 1 79 ? -0.045 -0.475 -39.816 1.00 85.69 79 HIS A O 1
ATOM 621 N N . ASP A 1 80 ? -0.121 -0.244 -42.058 1.00 83.12 80 ASP A N 1
ATOM 622 C CA . ASP A 1 80 ? -0.777 1.066 -42.075 1.00 83.12 80 ASP A CA 1
ATOM 623 C C . ASP A 1 80 ? -0.128 2.063 -41.105 1.00 83.12 80 ASP A C 1
ATOM 625 O O . ASP A 1 80 ? -0.798 2.796 -40.385 1.00 83.12 80 ASP A O 1
ATOM 629 N N . LEU A 1 81 ? 1.207 2.082 -41.060 1.00 82.19 81 LEU A N 1
ATOM 630 C CA . LEU A 1 81 ? 1.963 2.966 -40.167 1.00 82.19 81 LEU A CA 1
ATOM 631 C C . LEU A 1 81 ? 1.763 4.455 -40.496 1.00 82.19 81 LEU A C 1
ATOM 633 O O . LEU A 1 81 ? 2.156 5.308 -39.703 1.00 82.19 81 LEU A O 1
ATOM 637 N N . ASP A 1 82 ? 1.186 4.765 -41.656 1.00 79.44 82 ASP A N 1
ATOM 638 C CA . ASP A 1 82 ? 0.802 6.117 -42.076 1.00 79.44 82 ASP A CA 1
ATOM 639 C C . ASP A 1 82 ? -0.617 6.501 -41.615 1.00 79.44 82 ASP A C 1
ATOM 641 O O . ASP A 1 82 ? -1.063 7.625 -41.849 1.00 79.44 82 ASP A O 1
ATOM 645 N N . ASP A 1 83 ? -1.339 5.586 -40.956 1.00 84.12 83 ASP A N 1
ATOM 646 C CA . ASP A 1 83 ? -2.612 5.887 -40.302 1.00 84.12 83 ASP A CA 1
ATOM 647 C C . ASP A 1 83 ? -2.399 6.980 -39.233 1.00 84.12 83 ASP A C 1
ATOM 649 O O . ASP A 1 83 ? -1.484 6.860 -38.415 1.00 84.12 83 ASP A O 1
ATOM 653 N N . PRO A 1 84 ? -3.245 8.028 -39.181 1.00 80.44 84 PRO A N 1
ATOM 654 C CA . PRO A 1 84 ? -3.124 9.123 -38.212 1.00 80.44 84 PRO A CA 1
ATOM 655 C C . PRO A 1 84 ? -3.216 8.689 -36.738 1.00 80.44 84 PRO A C 1
ATOM 657 O O . PRO A 1 84 ? -2.902 9.476 -35.845 1.00 80.44 84 PRO A O 1
ATOM 660 N N . MET A 1 85 ? -3.659 7.462 -36.449 1.00 83.12 85 MET A N 1
ATOM 661 C CA . MET A 1 85 ? -3.602 6.869 -35.114 1.00 83.12 85 MET A CA 1
ATOM 662 C C . MET A 1 85 ? -2.176 6.521 -34.668 1.00 83.12 85 MET A C 1
ATOM 664 O O . MET A 1 85 ? -1.937 6.394 -33.462 1.00 83.12 85 MET A O 1
ATOM 668 N N . TRP A 1 86 ? -1.242 6.348 -35.606 1.00 83.50 86 TRP A N 1
ATOM 669 C CA . TRP A 1 86 ? 0.182 6.252 -35.319 1.00 83.50 86 TRP A CA 1
ATOM 670 C C . TRP A 1 86 ? 0.764 7.654 -35.189 1.00 83.50 86 TRP A C 1
ATOM 672 O O . TRP A 1 86 ? 0.908 8.395 -36.155 1.00 83.50 86 TRP A O 1
ATOM 682 N N . VAL A 1 87 ? 1.104 8.012 -33.959 1.00 84.69 87 VAL A N 1
ATOM 683 C CA . VAL A 1 87 ? 1.731 9.285 -33.629 1.00 84.69 87 VAL A CA 1
ATOM 684 C C . VAL A 1 87 ? 3.237 9.076 -33.567 1.00 84.69 87 VAL A C 1
ATOM 686 O O . VAL A 1 87 ? 3.715 8.122 -32.944 1.00 84.69 87 VAL A O 1
ATOM 689 N N . GLU A 1 88 ? 3.982 9.971 -34.205 1.00 80.44 88 GLU A N 1
ATOM 690 C CA . GLU A 1 88 ? 5.435 10.023 -34.080 1.00 80.44 88 GLU A CA 1
ATOM 691 C C . GLU A 1 88 ? 5.813 10.270 -32.619 1.00 80.44 88 GLU A C 1
ATOM 693 O O . GLU A 1 88 ? 5.269 11.141 -31.929 1.00 80.44 88 GLU A O 1
ATOM 698 N N . VAL A 1 89 ? 6.723 9.446 -32.119 1.00 82.50 89 VAL A N 1
ATOM 699 C CA . VAL A 1 89 ? 7.306 9.658 -30.803 1.00 82.50 89 VAL A CA 1
ATOM 700 C C . VAL A 1 89 ? 8.323 10.790 -30.939 1.00 82.50 89 VAL A C 1
ATOM 702 O O . VAL A 1 89 ? 9.042 10.796 -31.925 1.00 82.50 89 VAL A O 1
ATOM 705 N N . PRO A 1 90 ? 8.427 11.736 -29.987 1.00 69.44 90 PRO A N 1
ATOM 706 C CA . PRO A 1 90 ? 9.468 12.756 -30.027 1.00 69.44 90 PRO A CA 1
ATOM 707 C C . PRO A 1 90 ? 10.856 12.102 -29.976 1.00 69.44 90 PRO A C 1
ATOM 709 O O . PRO A 1 90 ? 11.348 11.729 -28.907 1.00 69.44 90 PRO A O 1
ATOM 712 N N . ASP A 1 91 ? 11.451 11.933 -31.146 1.00 62.72 91 ASP A N 1
ATOM 713 C CA . ASP A 1 91 ? 12.780 11.411 -31.396 1.00 62.72 91 ASP A CA 1
ATOM 714 C C . ASP A 1 91 ? 13.516 12.281 -32.419 1.00 62.72 91 ASP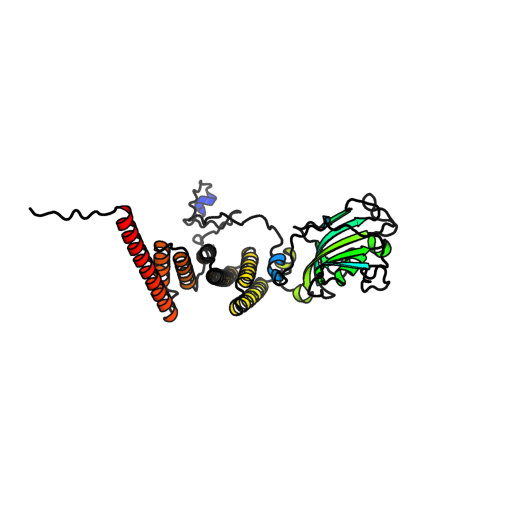 A C 1
ATOM 716 O O . ASP A 1 91 ? 12.959 13.230 -32.968 1.00 62.72 91 ASP A O 1
ATOM 720 N N . ASP A 1 92 ? 14.802 12.000 -32.619 1.00 58.34 92 ASP A N 1
ATOM 721 C CA . ASP A 1 92 ? 15.628 12.783 -33.536 1.00 58.34 92 ASP A CA 1
ATOM 722 C C . ASP A 1 92 ? 15.309 12.482 -35.024 1.00 58.34 92 ASP A C 1
ATOM 724 O O . ASP A 1 92 ? 15.616 13.322 -35.868 1.00 58.34 92 ASP A O 1
ATOM 728 N N . ASP A 1 93 ? 14.650 11.351 -35.353 1.00 69.25 93 ASP A N 1
ATOM 729 C CA . ASP A 1 93 ? 14.485 10.853 -36.739 1.00 69.25 93 ASP A CA 1
ATOM 730 C C . ASP A 1 93 ? 13.036 10.493 -37.183 1.00 69.25 93 ASP A C 1
ATOM 732 O O . ASP A 1 93 ? 12.816 10.180 -38.353 1.00 69.25 93 ASP A O 1
ATOM 736 N N . GLY A 1 94 ? 12.028 10.518 -36.306 1.00 68.69 94 GLY A N 1
ATOM 737 C CA . GLY A 1 94 ? 10.602 10.282 -36.610 1.00 68.69 94 GLY A CA 1
ATOM 738 C C . GLY A 1 94 ? 10.191 8.826 -36.877 1.00 68.69 94 GLY A C 1
ATOM 739 O O . GLY A 1 94 ? 9.061 8.563 -37.294 1.00 68.69 94 GLY A O 1
ATOM 740 N N . ILE A 1 95 ? 11.096 7.857 -36.703 1.00 82.75 95 ILE A N 1
ATOM 741 C CA . ILE A 1 95 ? 10.907 6.485 -37.219 1.00 82.75 95 ILE A CA 1
ATOM 742 C C . ILE A 1 95 ? 10.199 5.580 -36.199 1.00 82.75 95 ILE A C 1
ATOM 744 O O . ILE A 1 95 ? 9.516 4.622 -36.575 1.00 82.75 95 ILE A O 1
ATOM 748 N N . VAL A 1 96 ? 10.328 5.870 -34.901 1.00 90.44 96 VAL A N 1
ATOM 749 C CA . VAL A 1 96 ? 9.597 5.142 -33.859 1.00 90.44 96 VAL A CA 1
ATOM 750 C C . VAL A 1 96 ? 8.181 5.705 -33.764 1.00 90.44 96 VAL A C 1
ATOM 752 O O . VAL A 1 96 ? 7.969 6.876 -33.451 1.00 90.44 96 VAL A O 1
ATOM 755 N N . LYS A 1 97 ? 7.183 4.848 -33.990 1.00 92.00 97 LYS A N 1
ATOM 756 C CA . LYS A 1 97 ? 5.769 5.246 -33.984 1.00 92.00 97 LYS A CA 1
ATOM 757 C C . LYS A 1 97 ? 5.038 4.642 -32.794 1.00 92.00 97 LYS A C 1
ATOM 759 O O . LYS A 1 97 ? 5.283 3.499 -32.407 1.00 92.00 97 LYS A O 1
ATOM 764 N N . LYS A 1 98 ? 4.098 5.394 -32.223 1.00 93.81 98 LYS A N 1
ATOM 765 C CA . LYS A 1 98 ? 3.239 4.945 -31.124 1.00 93.81 98 LYS A CA 1
ATOM 766 C C . LYS A 1 98 ? 1.770 5.056 -31.501 1.00 93.81 98 LYS A C 1
ATOM 768 O O . LYS A 1 98 ? 1.310 6.112 -31.915 1.00 93.81 98 LYS A O 1
ATOM 773 N N . ARG A 1 99 ? 0.999 4.006 -31.232 1.00 93.31 99 ARG A N 1
ATOM 774 C CA . ARG A 1 99 ? -0.463 4.023 -31.302 1.00 93.31 99 ARG A CA 1
ATOM 775 C C . ARG A 1 99 ? -1.074 3.766 -29.937 1.00 93.31 99 ARG A C 1
ATOM 777 O O . ARG A 1 99 ? -0.842 2.721 -29.332 1.00 93.31 99 ARG A O 1
ATOM 784 N N . ILE A 1 100 ? -1.900 4.692 -29.467 1.00 92.94 100 ILE A N 1
ATOM 785 C CA . ILE A 1 100 ? -2.584 4.564 -28.178 1.00 92.94 100 ILE A CA 1
ATOM 786 C C . ILE A 1 100 ? -3.770 3.604 -28.333 1.00 92.94 100 ILE A C 1
ATOM 788 O O . ILE A 1 100 ? -4.668 3.834 -29.137 1.00 92.94 100 ILE A O 1
ATOM 792 N N . VAL A 1 101 ? -3.776 2.529 -27.546 1.00 91.19 101 VAL A N 1
ATOM 793 C CA . VAL A 1 101 ? -4.895 1.575 -27.433 1.00 91.19 101 VAL A CA 1
ATOM 794 C C . VAL A 1 101 ? -5.837 2.002 -26.312 1.00 91.19 101 VAL A C 1
ATOM 796 O O . VAL A 1 101 ? -7.055 1.938 -26.450 1.00 91.19 101 VAL A O 1
ATOM 799 N N . ARG A 1 102 ? -5.271 2.466 -25.194 1.00 89.81 102 ARG A N 1
ATOM 800 C CA . ARG A 1 102 ? -6.015 3.031 -24.071 1.00 89.81 102 ARG A CA 1
ATOM 801 C C . ARG A 1 102 ? -5.291 4.253 -23.539 1.00 89.81 102 ARG A C 1
ATOM 803 O O . ARG A 1 102 ? -4.117 4.165 -23.197 1.00 89.81 102 ARG A O 1
ATOM 810 N N . ILE A 1 103 ? -6.014 5.361 -23.436 1.00 87.31 103 ILE A N 1
ATOM 811 C CA . ILE A 1 103 ? -5.496 6.629 -22.921 1.00 87.31 103 ILE A CA 1
ATOM 812 C C . ILE A 1 103 ? -5.184 6.474 -21.425 1.00 87.31 103 ILE A C 1
ATOM 814 O O . ILE A 1 103 ? -5.979 5.895 -20.682 1.00 87.31 103 ILE A O 1
ATOM 818 N N . GLY A 1 104 ? -4.013 6.952 -21.005 1.00 86.50 104 GLY A N 1
ATOM 819 C CA . GLY A 1 104 ? -3.634 7.048 -19.597 1.00 86.50 104 GLY A CA 1
ATOM 820 C C . GLY A 1 104 ? -4.020 8.394 -18.982 1.00 86.50 104 GLY A C 1
ATOM 821 O O . GLY A 1 104 ? -4.951 9.063 -19.423 1.00 86.50 104 GLY A O 1
ATOM 822 N N . GLY A 1 105 ? -3.309 8.784 -17.929 1.00 84.62 105 GLY A N 1
ATOM 823 C CA . GLY A 1 105 ? -3.514 10.049 -17.230 1.00 84.62 105 GLY A CA 1
ATOM 824 C C . GLY A 1 105 ? -2.285 10.945 -17.299 1.00 84.62 105 GLY A C 1
ATOM 825 O O . GLY A 1 105 ? -2.079 11.700 -18.244 1.00 84.62 105 GLY A O 1
ATOM 826 N N . ILE A 1 106 ? -1.476 10.890 -16.247 1.00 83.88 106 ILE A N 1
ATOM 827 C CA . ILE A 1 106 ? -0.382 11.836 -16.018 1.00 83.88 106 ILE A CA 1
ATOM 828 C C . ILE A 1 106 ? 0.821 11.488 -16.903 1.00 83.88 106 ILE A C 1
ATOM 830 O O . ILE A 1 106 ? 1.251 10.334 -16.942 1.00 83.88 106 ILE A O 1
ATOM 834 N N . ALA A 1 107 ? 1.387 12.488 -17.581 1.00 87.75 107 ALA A N 1
ATOM 835 C CA . ALA A 1 107 ? 2.624 12.341 -18.344 1.00 87.75 107 ALA A CA 1
ATOM 836 C C . ALA A 1 107 ? 3.817 12.040 -17.428 1.00 87.75 107 ALA A C 1
ATOM 838 O O . ALA A 1 107 ? 3.971 12.649 -16.366 1.00 87.75 107 ALA A O 1
ATOM 839 N N . VAL A 1 108 ? 4.672 11.107 -17.845 1.00 86.31 108 VAL A N 1
ATOM 840 C CA . VAL A 1 108 ? 5.856 10.734 -17.068 1.00 86.31 108 VAL A CA 1
ATOM 841 C C . VAL A 1 108 ? 6.991 11.743 -17.296 1.00 86.31 108 VAL A C 1
ATOM 843 O O . VAL A 1 108 ? 7.273 12.093 -18.442 1.00 86.31 108 VAL A O 1
ATOM 846 N N . PRO A 1 109 ? 7.674 12.219 -16.236 1.00 86.75 109 PRO A N 1
ATOM 847 C CA . PRO A 1 109 ? 8.850 13.072 -16.376 1.00 86.75 109 PRO A CA 1
ATOM 848 C C . PRO A 1 109 ? 9.973 12.396 -17.170 1.00 86.75 109 PRO A C 1
ATOM 850 O O . PRO A 1 109 ? 10.189 11.192 -17.059 1.00 86.75 109 PRO A O 1
ATOM 853 N N . THR A 1 110 ? 10.759 13.191 -17.898 1.00 83.44 110 THR A N 1
ATOM 854 C CA . THR A 1 110 ? 11.852 12.699 -18.759 1.00 83.44 110 THR A CA 1
ATOM 855 C C . THR A 1 110 ? 12.926 11.916 -18.001 1.00 83.44 110 THR A C 1
ATOM 857 O O . THR A 1 110 ? 13.517 10.990 -18.551 1.00 83.44 110 THR A O 1
ATOM 860 N N . GLN A 1 111 ? 13.168 12.261 -16.734 1.00 86.19 111 GLN A N 1
ATOM 861 C CA . GLN A 1 111 ? 14.087 11.556 -15.841 1.00 86.19 111 GLN A CA 1
ATOM 862 C C . GLN A 1 111 ? 13.294 10.819 -14.759 1.00 86.19 111 GLN A C 1
A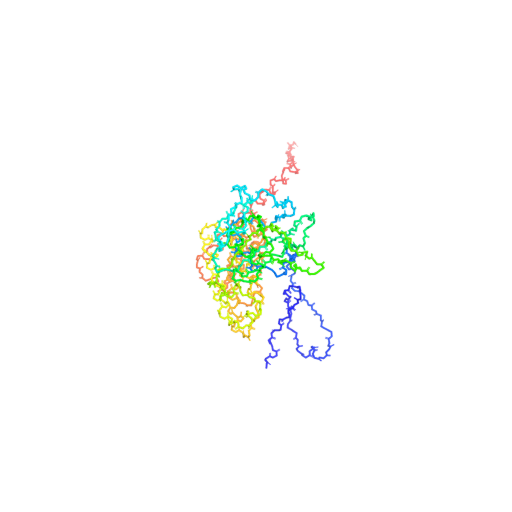TOM 864 O O . GLN A 1 111 ? 13.046 11.338 -13.668 1.00 86.19 111 GLN A O 1
ATOM 869 N N . ALA A 1 112 ? 12.889 9.594 -15.076 1.00 87.44 112 ALA A N 1
ATOM 870 C CA . ALA A 1 112 ? 12.145 8.735 -14.169 1.00 87.44 112 ALA A CA 1
ATOM 871 C C . ALA A 1 112 ? 12.535 7.264 -14.342 1.00 87.44 112 ALA A C 1
ATOM 873 O O . ALA A 1 112 ? 13.015 6.837 -15.394 1.00 87.44 112 ALA A O 1
ATOM 874 N N . LYS A 1 113 ? 12.292 6.482 -13.291 1.00 86.81 113 LYS A N 1
ATOM 875 C CA . LYS A 1 113 ? 12.267 5.022 -13.352 1.00 86.81 113 LYS A CA 1
ATOM 876 C C . LYS A 1 113 ? 10.830 4.587 -13.578 1.00 86.81 113 LYS A C 1
ATOM 878 O O . LYS A 1 113 ? 9.988 4.845 -12.723 1.00 86.81 113 LYS A O 1
ATOM 883 N N . VAL A 1 114 ? 10.540 3.943 -14.698 1.00 87.69 114 VAL A N 1
ATOM 884 C CA . VAL A 1 114 ? 9.195 3.460 -15.029 1.00 87.69 114 VAL A CA 1
ATOM 885 C C . VAL A 1 114 ? 9.050 1.984 -14.709 1.00 87.69 114 VAL A C 1
ATOM 887 O O . VAL A 1 114 ? 10.024 1.234 -14.770 1.00 87.69 114 VAL A O 1
ATOM 890 N N . TYR A 1 115 ? 7.824 1.566 -14.397 1.00 86.62 115 TYR A N 1
ATOM 891 C CA . TYR A 1 115 ? 7.460 0.159 -14.329 1.00 86.62 115 TYR A CA 1
ATOM 892 C C . TYR A 1 115 ? 6.288 -0.112 -15.259 1.00 86.62 115 TYR A C 1
ATOM 894 O O . TYR A 1 115 ? 5.259 0.568 -15.208 1.00 86.62 115 TYR A O 1
ATOM 902 N N . PHE A 1 116 ? 6.447 -1.120 -16.101 1.00 88.50 116 PHE A N 1
ATOM 903 C CA . PHE A 1 116 ? 5.521 -1.428 -17.177 1.00 88.50 116 PHE A CA 1
ATOM 904 C C . PHE A 1 116 ? 5.473 -2.934 -17.422 1.00 88.50 116 PHE A C 1
ATOM 906 O O . PHE A 1 116 ? 6.409 -3.671 -17.117 1.00 88.50 116 PHE A O 1
ATOM 913 N N . THR A 1 117 ? 4.361 -3.400 -17.972 1.00 89.94 117 THR A N 1
ATOM 914 C CA . THR A 1 117 ? 4.244 -4.754 -18.527 1.00 89.94 117 THR A CA 1
ATOM 915 C C . THR A 1 117 ? 4.206 -4.645 -20.038 1.00 89.94 117 THR A C 1
ATOM 917 O O . THR A 1 117 ? 3.699 -3.652 -20.562 1.00 89.94 117 THR A O 1
ATOM 920 N N . TYR A 1 118 ? 4.741 -5.637 -20.740 1.00 92.31 118 TYR A N 1
ATOM 921 C CA . TYR A 1 118 ? 4.744 -5.625 -22.197 1.00 92.31 118 TYR A CA 1
ATOM 922 C C . TYR A 1 118 ? 4.654 -7.023 -22.789 1.00 92.31 118 TYR A C 1
ATOM 924 O O . TYR A 1 118 ? 5.021 -8.011 -22.151 1.00 92.31 118 TYR A O 1
ATOM 932 N N . VAL A 1 119 ? 4.220 -7.061 -24.041 1.00 93.06 119 VAL A N 1
ATOM 933 C CA . VAL A 1 119 ? 4.314 -8.212 -24.936 1.00 93.06 119 VAL A CA 1
ATOM 934 C C . VAL A 1 119 ? 4.982 -7.721 -26.215 1.00 93.06 119 VAL A C 1
ATOM 936 O O . VAL A 1 119 ? 4.546 -6.726 -26.793 1.00 93.06 119 VAL A O 1
ATOM 939 N N . GLY A 1 120 ? 6.079 -8.361 -26.610 1.00 94.12 120 GLY A N 1
ATOM 940 C CA . GLY A 1 120 ? 6.832 -8.030 -27.815 1.00 94.12 120 GLY A CA 1
ATOM 941 C C . GLY A 1 120 ? 6.571 -9.040 -28.924 1.00 94.12 120 GLY A C 1
ATOM 942 O O . GLY A 1 120 ? 6.721 -10.242 -28.709 1.00 94.12 120 GLY A O 1
ATOM 943 N N . TYR A 1 121 ? 6.238 -8.550 -30.114 1.00 94.81 121 TYR A N 1
ATOM 944 C CA . TYR A 1 121 ? 6.047 -9.357 -31.318 1.00 94.81 121 TYR A CA 1
ATOM 945 C C . TYR A 1 121 ? 7.080 -8.997 -32.381 1.00 94.81 121 TYR A C 1
ATOM 947 O O . TYR A 1 121 ? 7.454 -7.831 -32.514 1.00 94.81 121 TYR A O 1
ATOM 955 N N . LEU A 1 122 ? 7.502 -10.000 -33.148 1.00 94.88 122 LEU A N 1
ATOM 956 C CA . LEU A 1 122 ? 8.337 -9.826 -34.334 1.00 94.88 122 LEU A CA 1
ATOM 957 C C . LEU A 1 122 ? 7.455 -9.849 -35.580 1.00 94.88 122 LEU A C 1
ATOM 959 O O . LEU A 1 122 ? 6.499 -10.623 -35.653 1.00 94.88 122 LEU A O 1
ATOM 963 N N . GLU A 1 123 ? 7.782 -9.021 -36.564 1.00 93.62 123 GLU A N 1
ATOM 964 C CA . GLU A 1 123 ? 7.055 -9.006 -37.830 1.00 93.62 123 GLU A CA 1
ATOM 965 C C . GLU A 1 123 ? 7.117 -10.376 -38.524 1.00 93.62 123 GLU A C 1
ATOM 967 O O . GLU A 1 123 ? 8.182 -10.979 -38.658 1.00 93.62 123 GLU A O 1
ATOM 972 N N . GLY A 1 124 ? 5.957 -10.883 -38.949 1.00 89.88 124 GLY A N 1
ATOM 973 C CA . GLY A 1 124 ? 5.826 -12.200 -39.581 1.00 89.88 124 GLY A CA 1
ATOM 974 C C . GLY A 1 124 ? 5.709 -13.384 -38.611 1.00 89.88 124 GLY A C 1
ATOM 975 O O . GLY A 1 124 ? 5.515 -14.509 -39.069 1.00 89.88 124 GLY A O 1
ATOM 976 N N . TYR A 1 125 ? 5.767 -13.154 -37.295 1.00 88.75 125 TYR A N 1
ATOM 977 C CA . TYR A 1 125 ? 5.594 -14.186 -36.268 1.00 88.75 125 TYR A CA 1
ATOM 978 C C . TYR A 1 125 ? 4.240 -14.035 -35.566 1.00 88.75 125 TYR A C 1
ATOM 980 O O . TYR A 1 125 ? 3.793 -12.928 -35.271 1.00 88.75 125 TYR A O 1
ATOM 988 N N . THR A 1 126 ? 3.578 -15.158 -35.280 1.00 84.06 126 THR A N 1
ATOM 989 C CA . THR A 1 126 ? 2.289 -15.180 -34.563 1.00 84.06 126 THR A CA 1
ATOM 990 C C . THR A 1 126 ? 2.453 -15.168 -33.048 1.00 84.06 126 THR A C 1
ATOM 992 O O . THR A 1 126 ? 1.587 -14.666 -32.337 1.00 84.06 126 THR A O 1
ATOM 995 N N . GLU A 1 127 ? 3.550 -15.734 -32.548 1.00 87.81 127 GLU A N 1
ATOM 996 C CA . GLU A 1 127 ? 3.835 -15.829 -31.119 1.00 87.81 127 GLU A CA 1
ATOM 997 C C . GLU A 1 127 ? 4.765 -14.692 -30.669 1.00 87.81 127 GLU A C 1
ATOM 999 O O . GLU A 1 127 ? 5.659 -14.288 -31.423 1.00 87.81 127 GLU A O 1
ATOM 1004 N N . PRO A 1 128 ? 4.580 -14.157 -29.450 1.00 91.44 128 PRO A N 1
ATOM 1005 C CA . PRO A 1 128 ? 5.460 -13.127 -28.921 1.00 91.44 128 PRO A CA 1
ATOM 1006 C C . PRO A 1 128 ? 6.848 -13.697 -28.597 1.00 91.44 128 PRO A C 1
ATOM 1008 O O . PRO A 1 128 ? 6.972 -14.779 -28.027 1.00 91.44 128 PRO A O 1
ATOM 1011 N N . PHE A 1 129 ? 7.908 -12.943 -28.899 1.00 90.06 129 PHE A N 1
ATOM 1012 C CA . PHE A 1 129 ? 9.293 -13.364 -28.626 1.00 90.06 129 PHE A CA 1
ATOM 1013 C C . PHE A 1 129 ? 9.748 -13.060 -27.187 1.00 90.06 129 PHE A C 1
ATOM 1015 O O . PHE A 1 129 ? 10.758 -13.596 -26.709 1.00 90.06 129 PHE A O 1
ATOM 1022 N N . ASP A 1 130 ? 9.048 -12.145 -26.508 1.00 87.19 130 ASP A N 1
ATOM 1023 C CA . ASP A 1 130 ? 9.340 -11.735 -25.137 1.00 87.19 130 ASP A CA 1
ATOM 1024 C C . ASP A 1 130 ? 8.102 -11.146 -24.453 1.00 87.19 130 ASP A C 1
ATOM 1026 O O . ASP A 1 130 ? 7.317 -10.417 -25.066 1.00 87.19 130 ASP A O 1
ATOM 1030 N N . THR A 1 131 ? 7.941 -11.429 -23.160 1.00 86.00 131 THR A N 1
ATOM 1031 C CA . THR A 1 131 ? 6.814 -10.934 -22.361 1.00 86.00 131 THR A CA 1
ATOM 1032 C C . THR A 1 131 ? 7.255 -10.595 -20.946 1.00 86.00 131 THR A C 1
ATOM 1034 O O . THR A 1 131 ? 7.857 -11.428 -20.272 1.00 86.00 131 THR A O 1
ATOM 1037 N N . ALA A 1 132 ? 6.878 -9.418 -20.446 1.00 78.62 132 ALA A N 1
ATOM 1038 C CA . ALA A 1 132 ? 6.901 -9.139 -19.013 1.00 78.62 132 ALA A CA 1
ATOM 1039 C C . ALA A 1 1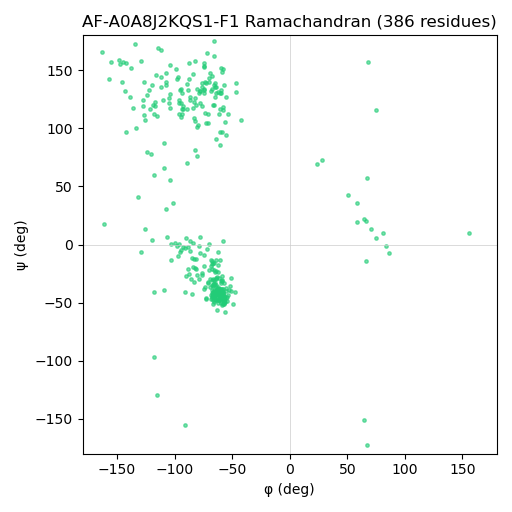32 ? 5.515 -9.414 -18.423 1.00 78.62 132 ALA A C 1
ATOM 1041 O O . ALA A 1 132 ? 4.558 -8.682 -18.692 1.00 78.62 132 ALA A O 1
ATOM 1042 N N . HIS A 1 133 ? 5.421 -10.486 -17.633 1.00 65.94 133 HIS A N 1
ATOM 1043 C CA . HIS A 1 133 ? 4.170 -10.962 -17.047 1.00 65.94 133 HIS A CA 1
ATOM 1044 C C . HIS A 1 133 ? 3.487 -9.919 -16.151 1.00 65.94 133 HIS A C 1
ATOM 1046 O O . HIS A 1 133 ? 4.132 -9.108 -15.488 1.00 65.94 133 HIS A O 1
ATOM 1052 N N . ILE A 1 134 ? 2.154 -10.011 -16.073 1.00 58.59 134 ILE A N 1
ATOM 1053 C CA . ILE A 1 134 ? 1.272 -9.104 -15.316 1.00 58.59 134 ILE A CA 1
ATOM 1054 C C . ILE A 1 134 ? 1.732 -8.927 -13.859 1.00 58.59 134 ILE A C 1
ATOM 1056 O O . ILE A 1 134 ? 1.697 -7.803 -13.343 1.00 58.59 134 ILE A O 1
ATOM 1060 N N . LEU A 1 135 ? 2.176 -10.023 -13.234 1.00 56.25 135 LEU A N 1
ATOM 1061 C CA . LEU A 1 135 ? 2.589 -10.087 -11.830 1.00 56.25 135 LEU A CA 1
ATOM 1062 C C . LEU A 1 135 ? 3.970 -9.473 -11.568 1.00 56.25 135 LEU A C 1
ATOM 1064 O O . LEU A 1 135 ? 4.182 -8.956 -10.479 1.00 56.25 135 LEU A O 1
ATOM 1068 N N . ASN A 1 136 ? 4.854 -9.448 -12.573 1.00 65.31 136 ASN A N 1
ATOM 1069 C CA . ASN A 1 136 ? 6.231 -8.965 -12.453 1.00 65.31 136 ASN A CA 1
ATOM 1070 C C . ASN A 1 136 ? 6.495 -7.857 -13.487 1.00 65.31 136 ASN A C 1
ATOM 1072 O O . ASN A 1 136 ? 7.070 -8.123 -14.547 1.00 65.31 136 ASN A O 1
ATOM 1076 N N . PRO A 1 137 ? 6.061 -6.608 -13.216 1.00 74.38 137 PRO A N 1
ATOM 1077 C CA . PRO A 1 137 ? 6.341 -5.479 -14.092 1.00 74.38 137 PRO A CA 1
ATOM 1078 C C . PRO A 1 137 ? 7.850 -5.302 -14.282 1.00 74.38 137 PRO A C 1
ATOM 1080 O O . PRO A 1 137 ? 8.612 -5.327 -13.314 1.00 74.38 137 PRO A O 1
ATOM 1083 N N . LYS A 1 138 ? 8.281 -5.044 -15.517 1.00 83.19 138 LYS A N 1
ATOM 1084 C CA . LYS A 1 138 ? 9.666 -4.669 -15.801 1.00 83.19 138 LYS A CA 1
ATOM 1085 C C . LYS A 1 138 ? 9.906 -3.248 -15.319 1.00 83.19 138 LYS A C 1
ATOM 1087 O O . LYS A 1 138 ? 9.062 -2.378 -15.522 1.00 83.19 138 LYS A O 1
ATOM 1092 N N . ALA A 1 139 ? 11.063 -3.018 -14.709 1.00 83.75 1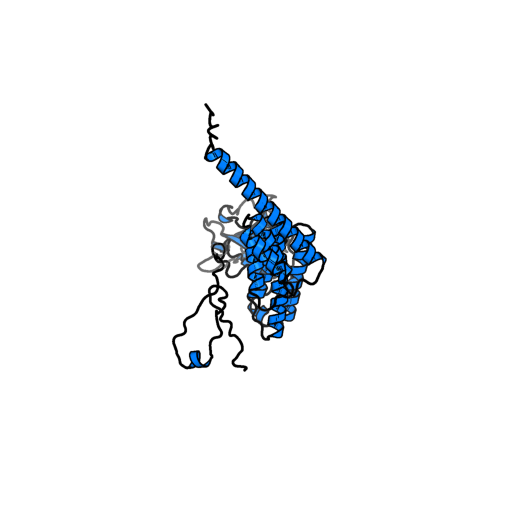39 ALA A N 1
ATOM 1093 C CA . ALA A 1 139 ? 11.515 -1.691 -14.328 1.00 83.75 139 ALA A CA 1
ATOM 1094 C C . ALA A 1 139 ? 12.650 -1.236 -15.252 1.00 83.75 139 ALA A C 1
ATOM 1096 O O . ALA A 1 139 ? 13.546 -2.023 -15.546 1.00 83.75 139 ALA A O 1
ATOM 1097 N N . SER A 1 140 ? 12.621 0.022 -15.685 1.00 84.25 140 SER A N 1
ATOM 1098 C CA . SER A 1 140 ? 13.663 0.620 -16.530 1.00 84.25 140 SER A CA 1
ATOM 1099 C C . SER A 1 140 ? 13.826 2.088 -16.177 1.00 84.25 140 SER A C 1
ATOM 1101 O O . SER A 1 140 ? 12.824 2.779 -15.968 1.00 84.25 140 SER A O 1
ATOM 1103 N N . PHE A 1 141 ? 15.056 2.597 -16.143 1.00 85.38 141 PHE A N 1
ATOM 1104 C CA . PHE A 1 141 ? 15.243 4.039 -16.228 1.00 85.38 141 PHE A CA 1
ATOM 1105 C C . PHE A 1 141 ? 14.985 4.513 -17.662 1.00 85.38 141 PHE A C 1
ATOM 1107 O O . PHE A 1 141 ? 15.342 3.839 -18.633 1.00 85.38 141 PHE A O 1
ATOM 1114 N N . LEU A 1 142 ? 14.327 5.667 -17.798 1.00 84.94 142 LEU A N 1
ATOM 1115 C CA . LEU A 1 142 ? 14.047 6.269 -19.103 1.00 84.94 142 LEU A CA 1
ATOM 1116 C C . LEU A 1 142 ? 15.298 6.856 -19.773 1.00 84.94 142 LEU A C 1
ATOM 1118 O O . LEU A 1 142 ? 15.195 7.339 -20.896 1.00 84.94 142 LEU A O 1
ATOM 1122 N N . ASP A 1 143 ? 16.464 6.844 -19.126 1.00 80.00 143 ASP A N 1
ATOM 1123 C CA . ASP A 1 143 ? 17.722 7.411 -19.623 1.00 80.00 143 ASP A CA 1
ATOM 1124 C C . ASP A 1 143 ? 18.698 6.389 -20.236 1.00 80.00 143 ASP A C 1
ATOM 1126 O O . ASP A 1 143 ? 19.733 6.823 -20.739 1.00 80.00 143 ASP A O 1
ATOM 1130 N N . GLY A 1 144 ? 18.365 5.091 -20.322 1.00 68.69 144 GLY A N 1
ATOM 1131 C CA . GLY A 1 144 ? 19.151 4.181 -21.176 1.00 68.69 144 GLY A CA 1
ATOM 1132 C C . GLY A 1 144 ? 19.162 2.681 -20.878 1.00 68.69 144 GLY A C 1
ATOM 1133 O O . GLY A 1 144 ? 19.967 1.982 -21.485 1.00 68.69 144 GLY A O 1
ATOM 1134 N N . ASP A 1 145 ? 18.320 2.153 -19.988 1.00 75.88 145 ASP A N 1
ATOM 1135 C CA . ASP A 1 145 ? 18.402 0.724 -19.621 1.00 75.88 145 ASP A CA 1
ATOM 1136 C C . ASP A 1 145 ? 17.725 -0.235 -20.617 1.00 75.88 145 ASP A C 1
ATOM 1138 O O . ASP A 1 145 ? 17.987 -1.440 -20.606 1.00 75.88 145 ASP A O 1
ATOM 1142 N N . ALA A 1 146 ? 16.799 0.267 -21.436 1.00 82.38 146 ALA A N 1
ATOM 1143 C CA . ALA A 1 146 ? 15.993 -0.541 -22.345 1.00 82.38 146 ALA A CA 1
ATOM 1144 C C . ALA A 1 146 ? 16.345 -0.282 -23.814 1.00 82.38 146 ALA A C 1
ATOM 1146 O O . ALA A 1 146 ? 17.012 0.695 -24.157 1.00 82.38 146 ALA A O 1
ATOM 1147 N N . LEU A 1 147 ? 15.848 -1.167 -24.685 1.00 89.50 147 LEU A N 1
ATOM 1148 C CA . LEU A 1 147 ? 15.982 -1.063 -26.136 1.00 89.50 147 LEU A CA 1
ATOM 1149 C C . LEU A 1 147 ? 15.632 0.366 -26.600 1.00 89.50 147 LEU A C 1
ATOM 1151 O O . LEU A 1 147 ? 14.588 0.868 -26.169 1.00 89.50 147 LEU A O 1
ATOM 1155 N N . PRO A 1 148 ? 16.452 1.025 -27.440 1.00 90.69 148 PRO A N 1
ATOM 1156 C CA . PRO A 1 148 ? 16.284 2.443 -27.759 1.00 90.69 148 PRO A CA 1
ATOM 1157 C C . PRO A 1 148 ? 14.855 2.819 -28.167 1.00 90.69 148 PRO A C 1
ATOM 1159 O O . PRO A 1 148 ? 14.254 3.683 -27.529 1.00 90.69 148 PRO A O 1
ATOM 1162 N N . GLY A 1 149 ? 14.258 2.096 -29.121 1.00 91.88 149 GLY A N 1
ATOM 1163 C CA . GLY A 1 149 ? 12.901 2.389 -29.592 1.00 91.88 149 GLY A CA 1
ATOM 1164 C C . GLY A 1 149 ? 11.821 2.176 -28.530 1.00 91.88 149 GLY A C 1
ATOM 1165 O O . GLY A 1 149 ? 10.867 2.948 -28.443 1.00 91.88 149 GLY A O 1
ATOM 1166 N N . LEU A 1 150 ? 12.000 1.190 -27.645 1.00 92.19 150 LEU A N 1
ATOM 1167 C CA . LEU A 1 150 ? 11.103 0.991 -26.505 1.00 92.19 150 LEU A CA 1
ATOM 1168 C C . LEU A 1 150 ? 11.235 2.134 -25.489 1.00 92.19 150 LEU A C 1
ATOM 1170 O O . LEU A 1 150 ? 10.224 2.638 -25.007 1.00 92.19 150 LEU A O 1
ATOM 1174 N N . THR A 1 151 ? 12.460 2.571 -25.186 1.00 91.31 151 THR A N 1
ATOM 1175 C CA . THR A 1 151 ? 12.722 3.711 -24.292 1.00 91.31 151 THR A CA 1
ATOM 1176 C C . THR A 1 151 ? 12.071 4.986 -24.824 1.00 91.31 151 THR A C 1
ATOM 1178 O O . THR A 1 151 ? 11.438 5.719 -24.064 1.00 91.31 151 THR A O 1
ATOM 1181 N N . MET A 1 152 ? 12.175 5.233 -26.130 1.00 90.62 152 MET A N 1
ATOM 1182 C CA . MET A 1 152 ? 11.549 6.378 -26.796 1.00 90.62 152 MET A CA 1
ATOM 1183 C C . MET A 1 152 ? 10.026 6.300 -26.679 1.00 90.62 152 MET A C 1
ATOM 1185 O O . MET A 1 152 ? 9.397 7.240 -26.189 1.00 90.62 152 MET A O 1
ATOM 1189 N N . GLY A 1 153 ? 9.436 5.148 -27.014 1.00 92.06 153 GLY A N 1
ATOM 1190 C CA . GLY A 1 153 ? 8.003 4.920 -26.849 1.00 92.06 153 GLY A CA 1
ATOM 1191 C C . GLY A 1 153 ? 7.531 5.180 -25.416 1.00 92.06 153 GLY A C 1
ATOM 1192 O O . GLY A 1 153 ? 6.606 5.967 -25.217 1.00 92.06 153 GLY A O 1
ATOM 1193 N N . LEU A 1 154 ? 8.220 4.622 -24.414 1.00 92.19 154 LEU A N 1
ATOM 1194 C CA . LEU A 1 154 ? 7.915 4.810 -22.990 1.00 92.19 154 LEU A CA 1
ATOM 1195 C C . LEU A 1 154 ? 7.958 6.282 -22.548 1.00 92.19 154 LEU A C 1
ATOM 1197 O O . LEU A 1 154 ? 7.107 6.695 -21.763 1.00 92.19 154 LEU A O 1
ATOM 1201 N N . ARG A 1 155 ? 8.904 7.087 -23.053 1.00 90.81 155 ARG A N 1
ATOM 1202 C CA . ARG A 1 155 ? 8.997 8.529 -22.738 1.00 90.81 155 ARG A CA 1
ATOM 1203 C C . ARG A 1 155 ? 7.779 9.323 -23.205 1.00 90.81 155 ARG A C 1
ATOM 1205 O O . ARG A 1 155 ? 7.466 10.349 -22.611 1.00 90.81 155 ARG A O 1
ATOM 1212 N N . SER A 1 156 ? 7.100 8.862 -24.253 1.00 90.69 156 SER A N 1
ATOM 1213 C CA . SER A 1 156 ? 5.892 9.517 -24.770 1.00 90.69 156 SER A CA 1
ATOM 1214 C C . SER A 1 156 ? 4.601 9.068 -24.085 1.00 90.69 156 SER A C 1
ATOM 1216 O O . SER A 1 156 ? 3.532 9.580 -24.418 1.00 90.69 156 SER A O 1
ATOM 1218 N N . MET A 1 157 ? 4.656 8.071 -23.200 1.00 92.50 157 MET A N 1
ATOM 1219 C CA . MET A 1 157 ? 3.471 7.491 -22.573 1.00 92.50 157 MET A CA 1
ATOM 1220 C C . MET A 1 157 ? 3.062 8.232 -21.295 1.00 92.50 157 MET A C 1
ATOM 1222 O O . MET A 1 157 ? 3.858 8.856 -20.590 1.00 92.50 157 MET A O 1
ATOM 1226 N N . THR A 1 158 ? 1.783 8.099 -20.972 1.00 90.81 158 THR A N 1
ATOM 1227 C CA . THR A 1 158 ? 1.159 8.538 -19.724 1.00 90.81 158 THR A CA 1
ATOM 1228 C C . THR A 1 158 ? 0.903 7.345 -18.797 1.00 90.81 158 THR A C 1
ATOM 1230 O O . THR A 1 158 ? 0.769 6.200 -19.233 1.00 90.81 158 THR A O 1
ATOM 1233 N N . VAL A 1 159 ? 0.848 7.574 -17.484 1.00 88.00 159 VAL A N 1
ATOM 1234 C CA . VAL A 1 159 ? 0.569 6.508 -16.506 1.00 88.00 159 VAL A CA 1
ATOM 1235 C C . VAL A 1 159 ? -0.823 5.917 -16.747 1.00 88.00 159 VAL A C 1
ATOM 1237 O O . VAL A 1 159 ? -1.796 6.656 -16.863 1.00 88.00 159 VAL A O 1
ATOM 1240 N N . GLY A 1 160 ? -0.919 4.589 -16.808 1.00 84.56 160 GLY A N 1
ATOM 1241 C CA . GLY A 1 160 ? -2.133 3.828 -17.119 1.00 84.56 160 GLY A CA 1
ATOM 1242 C C . GLY A 1 160 ? -2.393 3.611 -18.614 1.00 84.56 160 GLY A C 1
ATOM 1243 O O . GLY A 1 160 ? -3.293 2.837 -18.968 1.00 84.56 160 GLY A O 1
ATOM 1244 N N . GLU A 1 161 ? -1.605 4.251 -19.483 1.00 91.56 161 GLU A N 1
ATOM 1245 C CA . GLU A 1 161 ? -1.707 4.122 -20.936 1.00 91.56 161 GLU A CA 1
ATOM 1246 C C . GLU A 1 161 ? -1.374 2.701 -21.387 1.00 91.56 161 GLU A C 1
ATOM 1248 O O . GLU A 1 161 ? -0.415 2.087 -20.906 1.00 91.56 161 GLU A O 1
ATOM 1253 N N . ILE A 1 162 ? -2.154 2.206 -22.347 1.00 92.50 162 ILE A N 1
ATOM 1254 C CA . ILE A 1 162 ? -1.793 1.039 -23.146 1.00 92.50 162 ILE A CA 1
ATOM 1255 C C . ILE A 1 162 ? -1.514 1.521 -24.557 1.00 92.50 162 ILE A C 1
ATOM 1257 O O . ILE A 1 162 ? -2.382 2.140 -25.173 1.00 92.50 162 ILE A O 1
ATOM 1261 N N . ALA A 1 163 ? -0.333 1.220 -25.077 1.00 94.69 163 ALA A N 1
ATOM 1262 C CA . ALA A 1 163 ? 0.066 1.627 -26.413 1.00 94.69 163 ALA A CA 1
ATOM 1263 C C . ALA A 1 163 ? 0.799 0.509 -27.152 1.00 94.69 163 ALA A C 1
ATOM 1265 O O . ALA A 1 163 ? 1.443 -0.341 -26.539 1.00 94.69 163 ALA A O 1
ATOM 1266 N N . GLN A 1 164 ? 0.698 0.534 -28.477 1.00 95.81 164 GLN A N 1
ATOM 1267 C CA . GLN A 1 164 ? 1.577 -0.210 -29.368 1.00 95.81 164 GLN A CA 1
ATOM 1268 C C . GLN A 1 164 ? 2.721 0.708 -29.786 1.00 95.81 164 GLN A C 1
ATOM 1270 O O . GLN A 1 164 ? 2.477 1.842 -30.194 1.00 95.81 164 GLN A O 1
ATOM 1275 N N . ILE A 1 165 ? 3.953 0.232 -29.670 1.00 95.44 165 ILE A N 1
ATOM 1276 C CA . ILE A 1 165 ? 5.165 0.953 -30.048 1.00 95.44 165 ILE A CA 1
ATOM 1277 C C . ILE A 1 165 ? 5.829 0.148 -31.156 1.00 95.44 165 ILE A C 1
ATOM 1279 O O . ILE A 1 165 ? 6.295 -0.967 -30.917 1.00 95.44 165 ILE A O 1
ATOM 1283 N N . PHE A 1 166 ? 5.840 0.715 -32.357 1.00 95.25 166 PHE A N 1
ATOM 1284 C CA . PHE A 1 166 ? 6.543 0.175 -33.508 1.00 95.25 166 PHE A CA 1
ATOM 1285 C C . PHE A 1 166 ? 8.014 0.584 -33.439 1.00 95.25 166 PHE A C 1
ATOM 1287 O O . PHE A 1 166 ? 8.334 1.767 -33.308 1.00 95.25 166 PHE A O 1
ATOM 1294 N N . VAL A 1 167 ? 8.902 -0.403 -33.518 1.00 94.56 167 VAL A N 1
ATOM 1295 C CA . VAL A 1 167 ? 10.349 -0.237 -33.407 1.00 94.56 167 VAL A CA 1
ATOM 1296 C C . VAL A 1 167 ? 11.017 -0.868 -34.633 1.00 94.56 167 VAL A C 1
ATOM 1298 O O . VAL A 1 167 ? 11.002 -2.096 -34.764 1.00 94.56 167 VAL A O 1
ATOM 1301 N N . PRO A 1 168 ? 11.620 -0.061 -35.522 1.00 93.56 168 PRO A N 1
ATOM 1302 C CA . PRO A 1 168 ? 12.387 -0.573 -36.654 1.00 93.56 168 PRO A CA 1
ATOM 1303 C C . PRO A 1 168 ? 13.720 -1.195 -36.188 1.00 93.56 168 PRO A C 1
ATOM 1305 O O . PRO A 1 168 ? 14.178 -0.903 -35.076 1.00 93.56 168 PRO A O 1
ATOM 1308 N N . PRO A 1 169 ? 14.409 -1.984 -37.038 1.00 94.06 169 PRO A N 1
ATOM 1309 C CA . PRO A 1 169 ? 15.669 -2.637 -36.686 1.00 94.06 169 PRO A CA 1
ATOM 1310 C C . PRO A 1 169 ? 16.727 -1.678 -36.133 1.00 94.06 169 PRO A C 1
ATOM 1312 O O . PRO A 1 169 ? 17.395 -2.020 -35.159 1.00 94.06 169 PRO A O 1
ATOM 1315 N N . SER A 1 170 ? 16.841 -0.463 -36.681 1.00 92.44 170 SER A N 1
ATOM 1316 C CA . SER A 1 170 ? 17.813 0.560 -36.257 1.00 92.44 170 SER A CA 1
ATOM 1317 C C . SER A 1 170 ? 17.687 0.974 -34.786 1.00 92.44 170 SER A C 1
ATOM 1319 O O . SER A 1 170 ? 18.693 1.281 -34.151 1.00 92.44 170 SER A O 1
ATOM 1321 N N . TYR A 1 171 ? 16.474 0.929 -34.232 1.00 91.75 171 TYR A N 1
ATOM 1322 C CA . TYR A 1 171 ? 16.183 1.202 -32.819 1.00 91.75 171 TYR A CA 1
ATOM 1323 C C . TYR A 1 171 ? 15.857 -0.069 -32.022 1.00 91.75 171 TYR A C 1
ATOM 1325 O O . TYR A 1 171 ? 15.467 0.013 -30.852 1.00 91.75 171 TYR A O 1
ATOM 1333 N N . GLY A 1 172 ? 16.005 -1.228 -32.667 1.00 92.12 172 GLY A N 1
ATOM 1334 C CA . GLY A 1 172 ? 15.774 -2.559 -32.137 1.00 92.12 172 GLY A CA 1
ATOM 1335 C C . GLY A 1 172 ? 17.062 -3.379 -32.072 1.00 92.12 172 GLY A C 1
ATOM 1336 O O . GLY A 1 172 ? 18.068 -2.932 -31.525 1.00 92.12 172 GLY A O 1
ATOM 1337 N N . TYR A 1 173 ? 17.025 -4.602 -32.606 1.00 92.25 173 TYR A N 1
ATOM 1338 C CA . TYR A 1 173 ? 18.171 -5.527 -32.605 1.00 92.25 173 TYR A CA 1
ATOM 1339 C C . TYR A 1 173 ? 19.078 -5.397 -33.845 1.00 92.25 173 TYR A C 1
ATOM 1341 O O . TYR A 1 173 ? 20.023 -6.166 -34.005 1.00 92.25 173 TYR A O 1
ATOM 1349 N N . GLY A 1 174 ? 18.822 -4.417 -34.715 1.00 92.81 174 GLY A N 1
ATOM 1350 C CA . GLY A 1 174 ? 19.624 -4.136 -35.904 1.00 92.81 174 GLY A CA 1
ATOM 1351 C C . GLY A 1 174 ? 19.575 -5.225 -36.978 1.00 92.81 174 GLY A C 1
ATOM 1352 O O . GLY A 1 174 ? 18.834 -6.205 -36.896 1.00 92.81 174 GLY A O 1
ATOM 1353 N N . GLU A 1 175 ? 20.424 -5.060 -37.990 1.00 94.06 175 GLU A N 1
ATOM 1354 C CA . GLU A 1 175 ? 20.571 -6.002 -39.113 1.00 94.06 175 GLU A CA 1
ATOM 1355 C C . GLU A 1 175 ? 21.120 -7.371 -38.693 1.00 94.06 175 GLU A C 1
ATOM 1357 O O . GLU A 1 175 ? 20.934 -8.362 -39.389 1.00 94.06 175 GLU A O 1
ATOM 1362 N N . LEU A 1 176 ? 21.807 -7.437 -37.550 1.00 91.38 176 LEU A N 1
ATOM 1363 C CA . LEU A 1 176 ? 22.378 -8.679 -37.027 1.00 91.38 176 LEU A CA 1
ATOM 1364 C C . LEU A 1 176 ? 21.394 -9.456 -36.143 1.00 91.38 176 LEU A C 1
ATOM 1366 O O . LEU A 1 176 ? 21.561 -10.662 -35.970 1.00 91.38 176 LEU A O 1
ATOM 1370 N N . GLY A 1 177 ? 20.373 -8.788 -35.598 1.00 91.44 177 GLY A N 1
ATOM 1371 C CA . GLY A 1 177 ? 19.412 -9.406 -34.693 1.00 91.44 177 GLY A CA 1
ATOM 1372 C C . GLY A 1 177 ? 20.055 -9.883 -33.386 1.00 91.44 177 GLY A C 1
ATOM 1373 O O . GLY A 1 177 ? 21.053 -9.343 -32.907 1.00 91.44 177 GLY A O 1
ATOM 1374 N N . CYS A 1 178 ? 19.475 -10.928 -32.800 1.00 88.19 178 CYS A N 1
ATOM 1375 C CA . CYS A 1 178 ? 20.032 -11.668 -31.672 1.00 88.19 178 CYS A CA 1
ATOM 1376 C C . CYS A 1 178 ? 20.080 -13.152 -32.069 1.00 88.19 178 CYS A C 1
ATOM 1378 O O . CYS A 1 178 ? 19.013 -13.766 -32.154 1.00 88.19 178 CYS A O 1
ATOM 1380 N N . PRO A 1 179 ? 21.270 -13.725 -32.343 1.00 82.12 179 PRO A N 1
ATOM 1381 C CA . PRO A 1 179 ? 21.402 -15.098 -32.827 1.00 82.12 179 PRO A CA 1
ATOM 1382 C C . PRO A 1 179 ? 20.551 -16.098 -32.029 1.00 82.12 179 PRO A C 1
ATOM 1384 O O . PRO A 1 179 ? 20.431 -15.981 -30.811 1.00 82.12 179 PRO A O 1
ATOM 1387 N N . ASP A 1 180 ? 19.925 -17.041 -32.736 1.00 82.94 180 ASP A N 1
ATOM 1388 C CA . ASP A 1 180 ? 19.000 -18.077 -32.241 1.00 82.94 180 ASP A CA 1
ATOM 1389 C C . ASP A 1 180 ? 17.652 -17.604 -31.664 1.00 82.94 180 ASP A C 1
ATOM 1391 O O . ASP A 1 180 ? 16.739 -18.418 -31.527 1.00 82.94 180 ASP A O 1
ATOM 1395 N N . ARG A 1 181 ? 17.477 -16.308 -31.364 1.00 87.56 181 ARG A N 1
ATOM 1396 C CA . ARG A 1 181 ? 16.242 -15.786 -30.746 1.00 87.56 181 ARG A CA 1
ATOM 1397 C C . ARG A 1 181 ? 15.490 -14.770 -31.602 1.00 87.56 181 ARG A C 1
ATOM 1399 O O . ARG A 1 181 ? 14.264 -14.782 -31.611 1.00 87.56 181 ARG A O 1
ATOM 1406 N N . ILE A 1 182 ? 16.199 -13.858 -32.263 1.00 90.81 182 ILE A N 1
ATOM 1407 C CA . ILE A 1 182 ? 15.613 -12.727 -32.993 1.00 90.81 182 ILE A CA 1
ATOM 1408 C C . ILE A 1 182 ? 16.327 -12.592 -34.341 1.00 90.81 182 ILE A C 1
ATOM 1410 O O . ILE A 1 182 ? 17.531 -12.326 -34.351 1.00 90.81 182 ILE A O 1
ATOM 1414 N N . PRO A 1 183 ? 15.622 -12.752 -35.473 1.00 92.94 183 PRO A N 1
ATOM 1415 C CA . PRO A 1 183 ? 16.201 -12.539 -36.794 1.00 92.94 183 PRO A CA 1
ATOM 1416 C C . PRO A 1 183 ? 16.758 -11.121 -36.963 1.00 92.94 183 PRO A C 1
ATOM 1418 O O . PRO A 1 183 ? 16.264 -10.165 -36.366 1.00 92.94 183 PRO A O 1
ATOM 1421 N N . GLY A 1 184 ? 17.777 -10.984 -37.805 1.00 93.94 184 GLY A N 1
ATOM 1422 C CA . GLY A 1 184 ? 18.282 -9.681 -38.224 1.00 93.94 184 GLY A CA 1
ATOM 1423 C C . GLY A 1 184 ? 17.297 -8.931 -39.119 1.00 93.94 184 GLY A C 1
ATOM 1424 O O . GLY A 1 184 ? 16.549 -9.554 -39.872 1.00 93.94 184 GLY A O 1
ATOM 1425 N N . GLY A 1 185 ? 17.286 -7.599 -39.022 1.00 94.00 185 GLY A N 1
ATOM 1426 C CA . GLY A 1 185 ? 16.513 -6.734 -39.923 1.00 94.00 185 GLY A CA 1
ATOM 1427 C C . GLY A 1 185 ? 14.990 -6.799 -39.735 1.00 94.00 185 GLY A C 1
ATOM 1428 O O . GLY A 1 185 ? 14.251 -6.312 -40.585 1.00 94.00 185 GLY A O 1
ATOM 1429 N N . VAL A 1 186 ? 14.502 -7.389 -38.638 1.00 94.19 186 VAL A N 1
ATOM 1430 C CA . VAL A 1 186 ? 13.063 -7.539 -38.365 1.00 94.19 186 VAL A CA 1
ATOM 1431 C C . VAL A 1 186 ? 12.491 -6.344 -37.593 1.00 94.19 186 VAL A C 1
ATOM 1433 O O . VAL A 1 186 ? 13.102 -5.856 -36.637 1.00 94.19 186 VAL A O 1
ATOM 1436 N N . ASN A 1 187 ? 11.296 -5.891 -37.980 1.00 94.94 187 ASN A N 1
ATOM 1437 C CA . ASN A 1 187 ? 10.541 -4.897 -37.220 1.00 94.94 187 ASN A CA 1
ATOM 1438 C C . ASN A 1 187 ? 9.914 -5.518 -35.965 1.00 94.94 187 ASN A C 1
ATOM 1440 O O . ASN A 1 187 ? 9.579 -6.706 -35.924 1.00 94.94 187 ASN A O 1
ATOM 1444 N N . ILE A 1 188 ? 9.709 -4.693 -34.940 1.00 95.44 188 ILE A N 1
ATOM 1445 C CA . ILE A 1 188 ? 9.181 -5.120 -33.645 1.00 95.44 188 ILE A CA 1
ATOM 1446 C C . ILE A 1 188 ? 7.978 -4.258 -33.280 1.00 95.44 188 ILE A C 1
ATOM 1448 O O . ILE A 1 188 ? 8.007 -3.041 -33.442 1.00 95.44 188 ILE A O 1
ATOM 1452 N N . VAL A 1 189 ? 6.939 -4.872 -32.717 1.00 95.94 189 VAL A N 1
ATOM 1453 C CA . VAL A 1 189 ? 5.848 -4.144 -32.057 1.00 95.94 189 VAL A CA 1
ATOM 1454 C C . VAL A 1 189 ? 5.797 -4.550 -30.595 1.00 95.94 189 VAL A C 1
ATOM 1456 O O . VAL A 1 189 ? 5.584 -5.717 -30.263 1.00 95.94 189 VAL A O 1
ATOM 1459 N N . PHE A 1 190 ? 5.968 -3.571 -29.710 1.00 95.81 190 PHE A N 1
ATOM 1460 C CA . PHE A 1 190 ? 5.727 -3.737 -28.283 1.00 95.81 190 PHE A CA 1
ATOM 1461 C C . PHE A 1 190 ? 4.332 -3.252 -27.930 1.00 95.81 190 PHE A C 1
ATOM 1463 O O . PHE A 1 190 ? 4.000 -2.092 -28.147 1.00 95.81 190 PHE A O 1
ATOM 1470 N N . ILE A 1 191 ? 3.536 -4.114 -27.314 1.00 95.19 191 ILE A N 1
ATOM 1471 C CA . ILE A 1 191 ? 2.291 -3.726 -26.659 1.00 95.19 191 ILE A CA 1
ATOM 1472 C C . ILE A 1 191 ? 2.627 -3.488 -25.198 1.00 95.19 191 ILE A C 1
ATOM 1474 O O . ILE A 1 191 ? 2.996 -4.423 -24.493 1.00 95.19 191 ILE A O 1
ATOM 1478 N N . VAL A 1 192 ? 2.541 -2.240 -24.751 1.00 94.06 192 VAL A N 1
ATOM 1479 C CA . VAL A 1 192 ? 3.027 -1.801 -23.442 1.00 94.06 192 VAL A CA 1
ATOM 1480 C C . VAL A 1 192 ? 1.881 -1.250 -22.619 1.00 94.06 192 VAL A C 1
ATOM 1482 O O . VAL A 1 192 ? 1.079 -0.466 -23.115 1.00 94.06 192 VAL A O 1
ATOM 1485 N N . HIS A 1 193 ? 1.848 -1.613 -21.341 1.00 91.06 193 HIS A N 1
ATOM 1486 C CA . HIS A 1 193 ? 1.029 -0.965 -20.326 1.00 91.06 193 HIS A CA 1
ATOM 1487 C C . HIS A 1 193 ? 1.934 -0.307 -19.288 1.00 91.06 193 HIS A C 1
ATOM 1489 O O . HIS A 1 193 ? 2.618 -0.992 -18.518 1.00 91.06 193 HIS A O 1
ATOM 1495 N N . LEU A 1 194 ? 1.940 1.026 -19.274 1.00 89.31 194 LEU A N 1
ATOM 1496 C CA . LEU A 1 194 ? 2.750 1.808 -18.349 1.00 89.31 194 LEU A CA 1
ATOM 1497 C C . LEU A 1 194 ? 2.033 1.919 -17.004 1.00 89.31 194 LEU A C 1
ATOM 1499 O O . LEU A 1 194 ? 1.057 2.650 -16.871 1.00 89.31 194 LEU A O 1
ATOM 1503 N N . LYS A 1 195 ? 2.510 1.190 -15.993 1.00 83.00 195 LYS A N 1
ATOM 1504 C CA . LYS A 1 195 ? 1.808 1.070 -14.708 1.00 83.00 195 LYS A CA 1
ATOM 1505 C C . LYS A 1 195 ? 2.126 2.218 -13.756 1.00 83.00 195 LYS A C 1
ATOM 1507 O O . LYS A 1 195 ? 1.232 2.711 -13.079 1.00 83.00 195 LYS A O 1
ATOM 1512 N N . GLN A 1 196 ? 3.393 2.617 -13.669 1.00 80.19 196 GLN A N 1
ATOM 1513 C CA . GLN A 1 196 ? 3.858 3.577 -12.661 1.00 80.19 196 GLN A CA 1
ATOM 1514 C C . GLN A 1 196 ? 5.224 4.169 -13.020 1.00 80.19 196 GLN A C 1
ATOM 1516 O O . GLN A 1 196 ? 5.956 3.624 -13.850 1.00 80.19 196 GLN A O 1
ATOM 1521 N N . TYR A 1 197 ? 5.594 5.247 -12.331 1.00 86.00 197 TYR A N 1
ATOM 1522 C CA . TYR A 1 197 ? 6.934 5.819 -12.385 1.00 86.00 197 TYR A CA 1
ATOM 1523 C C . TYR A 1 197 ? 7.386 6.328 -11.015 1.00 86.00 197 TYR A C 1
ATOM 1525 O O . TYR A 1 197 ? 6.577 6.673 -10.157 1.00 86.00 197 TYR A O 1
ATOM 1533 N N . ILE A 1 198 ? 8.700 6.399 -10.832 1.00 83.50 198 ILE A N 1
ATOM 1534 C CA . ILE A 1 198 ? 9.361 7.075 -9.721 1.00 83.50 198 ILE A CA 1
ATOM 1535 C C . ILE A 1 198 ? 10.182 8.204 -10.344 1.00 83.50 198 ILE A C 1
ATOM 1537 O O . ILE A 1 198 ? 11.051 7.921 -11.174 1.00 83.50 198 ILE A O 1
ATOM 1541 N N . PRO A 1 199 ? 9.921 9.470 -10.001 1.00 83.31 199 PRO A N 1
ATOM 1542 C CA . PRO A 1 199 ? 10.688 10.580 -10.543 1.00 83.31 199 PRO A CA 1
ATOM 1543 C C . PRO A 1 199 ? 12.076 10.638 -9.889 1.00 83.31 199 PRO A C 1
ATOM 1545 O O . PRO A 1 199 ? 12.266 10.170 -8.760 1.00 83.31 199 PRO A O 1
ATOM 1548 N N . LYS A 1 200 ? 13.065 11.199 -10.590 1.00 85.94 200 LYS A N 1
ATOM 1549 C CA . LYS A 1 200 ? 14.467 11.203 -10.145 1.00 85.94 200 LYS A CA 1
ATOM 1550 C C . LYS A 1 200 ? 14.678 11.841 -8.773 1.00 85.94 200 LYS A C 1
ATOM 1552 O O . LYS A 1 200 ? 15.522 11.375 -8.007 1.00 85.94 200 LYS A O 1
ATOM 1557 N N . GLU A 1 201 ? 13.893 12.855 -8.419 1.00 83.62 201 GLU A N 1
ATOM 1558 C CA . GLU A 1 201 ? 13.972 13.530 -7.117 1.00 83.62 201 GLU A CA 1
ATOM 1559 C C . GLU A 1 201 ? 13.654 12.574 -5.957 1.00 83.62 201 GLU A C 1
ATOM 1561 O O . GLU A 1 201 ? 14.102 12.784 -4.831 1.00 83.62 201 GLU A O 1
ATOM 1566 N N . LYS A 1 202 ? 12.911 11.494 -6.228 1.00 82.44 202 LYS A N 1
ATOM 1567 C CA . LYS A 1 202 ? 12.533 10.465 -5.255 1.00 82.44 202 LYS A CA 1
ATOM 1568 C C . LYS A 1 202 ? 13.499 9.282 -5.209 1.00 82.44 202 LYS A C 1
ATOM 1570 O O . LYS A 1 202 ? 13.337 8.417 -4.359 1.00 82.44 202 LYS A O 1
ATOM 1575 N N . PHE A 1 203 ? 14.545 9.237 -6.038 1.00 82.06 203 PHE A N 1
ATOM 1576 C CA . PHE A 1 203 ? 15.519 8.132 -6.006 1.00 82.06 203 PHE A CA 1
ATOM 1577 C C . PHE A 1 203 ? 16.311 8.057 -4.695 1.00 82.06 203 PHE A C 1
ATOM 1579 O O . PHE A 1 203 ? 16.833 6.998 -4.350 1.00 82.06 203 PHE A O 1
ATOM 1586 N N . GLN A 1 204 ? 16.412 9.178 -3.977 1.00 82.31 204 GLN A N 1
ATOM 1587 C CA . GLN A 1 204 ? 17.062 9.259 -2.668 1.00 82.31 204 GLN A CA 1
ATOM 1588 C C . GLN A 1 204 ? 16.101 9.025 -1.497 1.00 82.31 204 GLN A C 1
ATOM 1590 O O . GLN A 1 204 ? 16.534 9.017 -0.346 1.00 82.31 204 GLN A O 1
ATOM 1595 N N . ASP A 1 205 ? 14.811 8.832 -1.762 1.00 83.69 205 ASP A N 1
ATOM 1596 C CA . ASP A 1 205 ? 13.840 8.517 -0.725 1.00 83.69 205 ASP A CA 1
ATOM 1597 C C . ASP A 1 205 ? 13.893 6.999 -0.443 1.00 83.69 205 ASP A C 1
ATOM 1599 O O . ASP A 1 205 ? 13.730 6.199 -1.373 1.00 83.69 205 ASP A O 1
ATOM 1603 N N . PRO A 1 206 ? 14.151 6.579 0.815 1.00 85.69 206 PRO A N 1
ATOM 1604 C CA . PRO A 1 206 ? 14.270 5.170 1.193 1.00 85.69 206 PRO A CA 1
ATOM 1605 C C . PRO A 1 206 ? 13.104 4.294 0.724 1.00 85.69 206 PRO A C 1
ATOM 1607 O O . PRO A 1 206 ? 13.291 3.115 0.452 1.00 85.69 206 PRO A O 1
ATOM 1610 N N . LEU A 1 207 ? 11.907 4.858 0.574 1.00 83.19 207 LEU A N 1
ATOM 1611 C CA . LEU A 1 207 ? 10.719 4.116 0.143 1.00 83.19 207 LEU A CA 1
ATOM 1612 C C . LEU A 1 207 ? 10.800 3.599 -1.297 1.00 83.19 207 LEU A C 1
ATOM 1614 O O . LEU A 1 207 ? 10.009 2.741 -1.680 1.00 83.19 207 LEU A O 1
ATOM 1618 N N . PHE A 1 208 ? 11.731 4.128 -2.089 1.00 79.69 208 PHE A N 1
ATOM 1619 C CA . PHE A 1 208 ? 11.891 3.833 -3.511 1.00 79.69 208 PHE A CA 1
ATOM 1620 C C . PHE A 1 208 ? 13.258 3.220 -3.846 1.00 79.69 208 PHE A C 1
ATOM 1622 O O . PHE A 1 208 ? 13.574 2.996 -5.018 1.00 79.69 208 PHE A O 1
ATOM 1629 N N . MET A 1 209 ? 14.082 2.960 -2.828 1.00 81.94 209 MET A N 1
ATOM 1630 C CA . MET A 1 209 ? 15.395 2.336 -2.977 1.00 81.94 209 MET A CA 1
ATOM 1631 C C . MET A 1 209 ? 15.300 0.811 -3.084 1.00 81.94 209 MET A C 1
ATOM 1633 O O . MET A 1 209 ? 14.338 0.194 -2.637 1.00 81.94 209 MET A O 1
ATOM 1637 N N . THR A 1 210 ? 16.333 0.193 -3.660 1.00 80.25 210 THR A N 1
ATOM 1638 C CA . THR A 1 210 ? 16.509 -1.265 -3.622 1.00 80.25 210 THR A CA 1
ATOM 1639 C C . THR A 1 210 ? 16.965 -1.715 -2.235 1.00 80.25 210 THR A C 1
ATOM 1641 O O . THR A 1 210 ? 17.593 -0.942 -1.509 1.00 80.25 210 THR A O 1
ATOM 1644 N N . GLU A 1 211 ? 16.711 -2.978 -1.883 1.00 79.50 211 GLU A N 1
ATOM 1645 C CA . GLU A 1 211 ? 17.130 -3.551 -0.594 1.00 79.50 211 GLU A CA 1
ATOM 1646 C C . GLU A 1 211 ? 18.637 -3.408 -0.345 1.00 79.50 211 GLU A C 1
ATOM 1648 O O . GLU A 1 211 ? 19.058 -3.032 0.746 1.00 79.50 211 GLU A O 1
ATOM 1653 N N . GLU A 1 212 ? 19.457 -3.595 -1.379 1.00 81.56 212 GLU A N 1
ATOM 1654 C CA . GLU A 1 212 ? 20.911 -3.397 -1.318 1.00 81.56 212 GLU A CA 1
ATOM 1655 C C . GLU A 1 212 ? 21.290 -1.968 -0.908 1.00 81.56 212 GLU A C 1
ATOM 1657 O O . GLU A 1 212 ? 22.143 -1.760 -0.046 1.00 81.56 212 GLU A O 1
ATOM 1662 N N . LYS A 1 213 ? 20.625 -0.962 -1.491 1.00 84.88 213 LYS A N 1
ATOM 1663 C CA . LYS A 1 213 ? 20.865 0.444 -1.146 1.00 84.88 213 LYS A CA 1
ATOM 1664 C C . LYS A 1 213 ? 20.328 0.770 0.243 1.00 84.88 213 LYS A C 1
ATOM 1666 O O . LYS A 1 213 ? 20.939 1.564 0.948 1.00 84.88 213 LYS A O 1
ATOM 1671 N N . LEU A 1 214 ? 19.231 0.142 0.663 1.00 85.44 214 LEU A N 1
ATOM 1672 C CA . LEU A 1 214 ? 18.656 0.338 1.993 1.00 85.44 214 LEU A CA 1
ATOM 1673 C C . LEU A 1 214 ? 19.581 -0.121 3.124 1.00 85.44 214 LEU A C 1
ATOM 1675 O O . LEU A 1 214 ? 19.541 0.478 4.196 1.00 85.44 214 LEU A O 1
ATOM 1679 N N . GLN A 1 215 ? 20.450 -1.110 2.892 1.00 83.56 215 GLN A N 1
ATOM 1680 C CA . GLN A 1 215 ? 21.396 -1.597 3.907 1.00 83.56 215 GLN A CA 1
ATOM 1681 C C . GLN A 1 215 ? 22.379 -0.522 4.391 1.00 83.56 215 GLN A C 1
ATOM 1683 O O . GLN A 1 215 ? 22.823 -0.570 5.537 1.00 83.56 215 GLN A O 1
ATOM 1688 N N . VAL A 1 216 ? 22.710 0.458 3.543 1.00 87.44 216 VAL A N 1
ATOM 1689 C CA . VAL A 1 216 ? 23.628 1.557 3.894 1.00 87.44 216 VAL A CA 1
ATOM 1690 C C . VAL A 1 216 ? 22.906 2.817 4.382 1.00 87.44 216 VAL A C 1
ATOM 1692 O O . VAL A 1 216 ? 23.548 3.772 4.828 1.00 87.44 216 VAL A O 1
ATOM 1695 N N . VAL A 1 217 ? 21.572 2.846 4.319 1.00 89.19 217 VAL A N 1
ATOM 1696 C CA . VAL A 1 217 ? 20.773 3.989 4.767 1.00 89.19 217 VAL A CA 1
ATOM 1697 C C . VAL A 1 217 ? 20.676 3.990 6.288 1.00 89.19 217 VAL A C 1
ATOM 1699 O O . VAL A 1 217 ? 20.341 2.995 6.926 1.00 89.19 217 VAL A O 1
ATOM 1702 N N . LYS A 1 218 ? 20.920 5.154 6.897 1.00 91.88 218 LYS A N 1
ATOM 1703 C CA . LYS A 1 218 ? 20.756 5.329 8.344 1.00 91.88 218 LYS A CA 1
ATOM 1704 C C . LYS A 1 218 ? 19.291 5.138 8.734 1.00 91.88 218 LYS A C 1
ATOM 1706 O O . LYS A 1 218 ? 18.411 5.763 8.142 1.00 91.88 218 LYS A O 1
ATOM 1711 N N . PHE A 1 219 ? 19.045 4.394 9.811 1.00 91.44 219 PHE A N 1
ATOM 1712 C CA . PHE A 1 219 ? 17.694 4.112 10.309 1.00 91.44 219 PHE A CA 1
ATOM 1713 C C . PHE A 1 219 ? 16.842 5.377 10.512 1.00 91.44 219 PHE A C 1
ATOM 1715 O O . PHE A 1 219 ? 15.658 5.406 10.189 1.00 91.44 219 PHE A O 1
ATOM 1722 N N . ARG A 1 220 ? 17.460 6.483 10.945 1.00 91.88 220 ARG A N 1
ATOM 1723 C CA . ARG A 1 220 ? 16.787 7.783 11.086 1.00 91.88 220 ARG A CA 1
ATOM 1724 C C . ARG A 1 220 ? 16.154 8.296 9.784 1.00 91.88 220 ARG A C 1
ATOM 1726 O O . ARG A 1 220 ? 15.086 8.897 9.839 1.00 91.88 220 ARG A O 1
ATOM 1733 N N . GLU A 1 221 ? 16.796 8.099 8.635 1.00 91.81 221 GLU A N 1
ATOM 1734 C CA . GLU A 1 221 ? 16.251 8.538 7.341 1.00 91.81 221 GLU A CA 1
ATOM 1735 C C . GLU A 1 221 ? 15.084 7.642 6.905 1.00 91.81 221 GLU A C 1
ATOM 1737 O O . GLU A 1 221 ? 14.071 8.150 6.430 1.00 91.81 221 GLU A O 1
ATOM 1742 N N . ILE A 1 222 ? 15.163 6.334 7.185 1.00 91.69 222 ILE A N 1
ATOM 1743 C CA . ILE A 1 222 ? 14.038 5.396 7.030 1.00 91.69 222 ILE A CA 1
ATOM 1744 C C . ILE A 1 222 ? 12.835 5.862 7.859 1.00 91.69 222 ILE A C 1
ATOM 1746 O O . ILE A 1 222 ? 11.722 5.957 7.341 1.00 91.69 222 ILE A O 1
ATOM 1750 N N . LEU A 1 223 ? 13.051 6.220 9.130 1.00 93.25 223 LEU A N 1
ATOM 1751 C CA . LEU A 1 223 ? 11.973 6.708 9.990 1.00 93.25 223 LEU A CA 1
ATOM 1752 C C . LEU A 1 223 ? 11.352 8.006 9.469 1.00 93.25 223 LEU A C 1
ATOM 1754 O O . LEU A 1 223 ? 10.130 8.138 9.499 1.00 93.25 223 LEU A O 1
ATOM 1758 N N . LYS A 1 224 ? 12.159 8.954 8.976 1.00 92.94 224 LYS A N 1
ATOM 1759 C CA . LYS A 1 224 ? 11.644 10.192 8.367 1.00 92.94 224 LYS A CA 1
ATOM 1760 C C . LYS A 1 224 ? 10.772 9.898 7.150 1.00 92.94 224 LYS A C 1
ATOM 1762 O O . LYS A 1 224 ? 9.706 10.495 7.018 1.00 92.94 224 LYS A O 1
ATOM 1767 N N . ALA A 1 225 ? 11.197 8.972 6.294 1.00 90.69 225 ALA A N 1
ATOM 1768 C CA . ALA A 1 225 ? 10.437 8.593 5.111 1.00 90.69 225 ALA A CA 1
ATOM 1769 C C . ALA A 1 225 ? 9.072 7.997 5.500 1.00 90.69 225 ALA A C 1
ATOM 1771 O O . ALA A 1 225 ? 8.029 8.465 5.044 1.00 90.69 225 ALA A O 1
ATOM 1772 N N . VAL A 1 226 ? 9.055 7.062 6.457 1.00 92.56 226 VAL A N 1
ATOM 1773 C CA . VAL A 1 226 ? 7.817 6.470 6.999 1.00 92.56 226 VAL A CA 1
ATOM 1774 C C . VAL A 1 226 ? 6.923 7.513 7.681 1.00 92.56 226 VAL A C 1
ATOM 1776 O O . VAL A 1 226 ? 5.698 7.476 7.546 1.00 92.56 226 VAL A O 1
ATOM 1779 N N . GLN A 1 227 ? 7.507 8.480 8.393 1.00 93.75 227 GLN A N 1
ATOM 1780 C CA . GLN A 1 227 ? 6.759 9.601 8.969 1.00 93.75 227 GLN A CA 1
ATOM 1781 C C . GLN A 1 227 ? 6.089 10.459 7.890 1.00 93.75 227 GLN A C 1
ATOM 1783 O O . GLN A 1 227 ? 4.961 10.901 8.112 1.00 93.75 227 GLN A O 1
ATOM 1788 N N . GLY A 1 228 ? 6.733 10.650 6.735 1.00 90.19 228 GLY A N 1
ATOM 1789 C CA . GLY A 1 228 ? 6.131 11.292 5.564 1.00 90.19 228 GLY A CA 1
ATOM 1790 C C . GLY A 1 228 ? 4.854 10.578 5.115 1.00 90.19 228 GLY A C 1
ATOM 1791 O O . GLY A 1 228 ? 3.797 11.203 5.046 1.00 90.19 228 GLY A O 1
ATOM 1792 N N . ILE A 1 229 ? 4.899 9.250 4.960 1.00 88.19 229 ILE A N 1
ATOM 1793 C CA . ILE A 1 229 ? 3.710 8.445 4.610 1.00 88.19 229 ILE A CA 1
ATOM 1794 C C . ILE A 1 229 ? 2.617 8.564 5.670 1.00 88.19 229 ILE A C 1
ATOM 1796 O O . ILE A 1 229 ? 1.438 8.682 5.348 1.00 88.19 229 ILE A O 1
ATOM 1800 N N . ASN A 1 230 ? 2.984 8.539 6.953 1.00 92.69 230 ASN A N 1
ATOM 1801 C CA . ASN A 1 230 ? 2.007 8.698 8.025 1.00 92.69 230 ASN A CA 1
ATOM 1802 C C . ASN A 1 230 ? 1.305 10.066 7.944 1.00 92.69 230 ASN A C 1
ATOM 1804 O O . ASN A 1 230 ? 0.102 10.159 8.185 1.00 92.69 230 ASN A O 1
ATOM 1808 N N . GLN A 1 231 ? 2.036 11.129 7.593 1.00 94.69 231 GLN A N 1
ATOM 1809 C CA . GLN A 1 231 ? 1.463 12.460 7.388 1.00 94.69 231 GLN A CA 1
ATOM 1810 C C . GLN A 1 231 ? 0.526 12.498 6.176 1.00 94.69 231 GLN A C 1
ATOM 1812 O O . GLN A 1 231 ? -0.576 13.028 6.310 1.00 94.69 231 GLN A O 1
ATOM 1817 N N . GLU A 1 232 ? 0.907 11.891 5.048 1.00 88.19 232 GLU A N 1
ATOM 1818 C CA . GLU A 1 232 ? 0.033 11.713 3.877 1.00 88.19 232 GLU A CA 1
ATOM 1819 C C . GLU A 1 232 ? -1.252 10.953 4.254 1.00 88.19 232 GLU A C 1
ATOM 1821 O O . GLU A 1 232 ? -2.360 11.421 3.995 1.00 88.19 232 GLU A O 1
ATOM 1826 N N . GLY A 1 233 ? -1.127 9.828 4.966 1.00 91.06 233 GLY A N 1
ATOM 1827 C CA . GLY A 1 233 ? -2.267 9.057 5.469 1.00 91.06 233 GLY A CA 1
ATOM 1828 C C . GLY A 1 233 ? -3.185 9.890 6.369 1.00 91.06 233 GLY A C 1
ATOM 1829 O O . GLY A 1 233 ? -4.404 9.861 6.215 1.00 91.06 233 GLY A O 1
ATOM 1830 N N . ASN A 1 234 ? -2.617 10.713 7.256 1.00 94.50 234 ASN A N 1
ATOM 1831 C CA . ASN A 1 234 ? -3.399 11.611 8.110 1.00 94.50 234 ASN A CA 1
ATOM 1832 C C . ASN A 1 234 ? -4.130 12.697 7.304 1.00 94.50 234 ASN A C 1
ATOM 1834 O O . ASN A 1 234 ? -5.225 13.106 7.694 1.00 94.50 234 ASN A O 1
ATOM 1838 N N . GLN A 1 235 ? -3.549 13.179 6.202 1.00 94.38 235 GLN A N 1
ATOM 1839 C CA . GLN A 1 235 ? -4.231 14.099 5.287 1.00 94.38 235 GLN A CA 1
ATOM 1840 C C . GLN A 1 235 ? -5.402 13.400 4.590 1.00 94.38 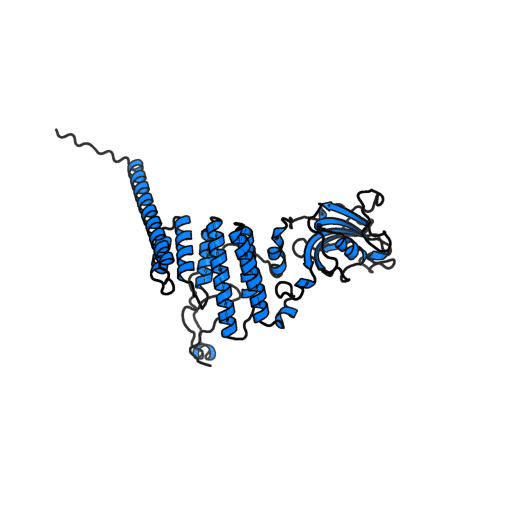235 GLN A C 1
ATOM 1842 O O . GLN A 1 235 ? -6.503 13.945 4.578 1.00 94.38 235 GLN A O 1
ATOM 1847 N N . LEU A 1 236 ? -5.212 12.165 4.114 1.00 90.88 236 LEU A N 1
ATOM 1848 C CA . LEU A 1 236 ? -6.280 11.356 3.518 1.00 90.88 236 LEU A CA 1
ATOM 1849 C C . LEU A 1 236 ? -7.425 11.086 4.506 1.00 90.88 236 LEU A C 1
ATOM 1851 O O . LEU A 1 236 ? -8.590 11.209 4.129 1.00 90.88 236 LEU A O 1
ATOM 1855 N N . LEU A 1 237 ? -7.118 10.816 5.783 1.00 92.62 237 LEU A N 1
ATOM 1856 C CA . LEU A 1 237 ? -8.132 10.710 6.840 1.00 92.62 237 LEU A CA 1
ATOM 1857 C C . LEU A 1 237 ? -8.945 12.001 6.994 1.00 92.62 237 LEU A C 1
ATOM 1859 O O . LEU A 1 237 ? -10.169 11.943 7.107 1.00 92.62 237 LEU A O 1
ATOM 1863 N N . ARG A 1 238 ? -8.291 13.172 6.976 1.00 94.81 238 ARG A N 1
ATOM 1864 C CA . ARG A 1 238 ? -8.983 14.476 7.049 1.00 94.81 238 ARG A CA 1
ATOM 1865 C C . ARG A 1 238 ? -9.881 14.710 5.837 1.00 94.81 238 ARG A C 1
ATOM 1867 O O . ARG A 1 238 ? -10.980 15.233 5.993 1.00 94.81 238 ARG A O 1
ATOM 1874 N N . SER A 1 239 ? -9.447 14.261 4.665 1.00 93.06 239 SER A N 1
ATOM 1875 C CA . SER A 1 239 ? -10.226 14.287 3.424 1.00 93.06 239 SER A CA 1
ATOM 1876 C C . SER A 1 239 ? -11.287 13.180 3.334 1.00 93.06 239 SER A C 1
ATOM 1878 O O . SER A 1 239 ? -11.918 13.038 2.291 1.00 93.06 239 SER A O 1
ATOM 1880 N N . LYS A 1 240 ? -11.498 12.392 4.402 1.00 93.62 240 LYS A N 1
ATOM 1881 C CA . LYS A 1 240 ? -12.423 11.243 4.464 1.00 93.62 240 LYS A CA 1
ATOM 1882 C C . LYS A 1 240 ? -12.145 10.141 3.434 1.00 93.62 240 LYS A C 1
ATOM 1884 O O . LYS A 1 240 ? -13.000 9.297 3.176 1.00 93.62 240 LYS A O 1
ATOM 1889 N N . ASN A 1 241 ? -10.939 10.102 2.871 1.00 89.62 241 ASN A N 1
ATOM 1890 C CA . ASN A 1 241 ? -10.512 9.039 1.973 1.00 89.62 241 ASN A CA 1
ATOM 1891 C C . ASN A 1 241 ? -9.874 7.896 2.778 1.00 89.62 241 ASN A C 1
ATOM 1893 O O . ASN A 1 241 ? -8.659 7.682 2.779 1.00 89.62 241 ASN A O 1
ATOM 1897 N N . PHE A 1 242 ? -10.716 7.188 3.532 1.00 91.69 242 PHE A N 1
ATOM 1898 C CA . PHE A 1 242 ? -10.272 6.175 4.489 1.00 91.69 242 PHE A CA 1
ATOM 1899 C C . PHE A 1 242 ? -9.628 4.958 3.815 1.00 91.69 242 PHE A C 1
ATOM 1901 O O . PHE A 1 242 ? -8.658 4.416 4.339 1.00 91.69 242 PHE A O 1
ATOM 1908 N N . GLN A 1 243 ? -10.111 4.557 2.634 1.00 87.50 243 GLN A N 1
ATOM 1909 C CA . GLN A 1 243 ? -9.560 3.417 1.892 1.00 87.50 243 GLN A CA 1
ATOM 1910 C C . GLN A 1 243 ? -8.096 3.651 1.513 1.00 87.50 243 GLN A C 1
ATOM 1912 O O . GLN A 1 243 ? -7.243 2.795 1.748 1.00 87.50 243 GLN A O 1
ATOM 1917 N N . MET A 1 244 ? -7.780 4.831 0.975 1.00 83.19 244 MET A N 1
ATOM 1918 C CA . MET A 1 244 ? -6.405 5.168 0.613 1.00 83.19 244 MET A CA 1
ATOM 1919 C C . MET A 1 244 ? -5.521 5.360 1.847 1.00 83.19 244 MET A C 1
ATOM 1921 O O . MET A 1 244 ? -4.372 4.918 1.850 1.00 83.19 244 MET A O 1
ATOM 1925 N N . ALA A 1 245 ? -6.062 5.927 2.931 1.00 89.38 245 ALA A N 1
ATOM 1926 C CA . ALA A 1 245 ? -5.337 6.027 4.195 1.00 89.38 245 ALA A CA 1
ATOM 1927 C C . ALA A 1 245 ? -4.922 4.640 4.725 1.00 89.38 245 ALA A C 1
ATOM 1929 O O . ALA A 1 245 ? -3.760 4.442 5.079 1.00 89.38 245 ALA A O 1
ATOM 1930 N N . VAL A 1 246 ? -5.830 3.653 4.706 1.00 89.62 246 VAL A N 1
ATOM 1931 C CA . VAL A 1 246 ? -5.525 2.259 5.086 1.00 89.62 246 VAL A CA 1
ATOM 1932 C C . VAL A 1 246 ? -4.385 1.690 4.244 1.00 89.62 246 VAL A C 1
ATOM 1934 O O . VAL A 1 246 ? -3.469 1.086 4.804 1.00 89.62 246 VAL A O 1
ATOM 1937 N N . LYS A 1 247 ? -4.404 1.898 2.921 1.00 85.75 247 LYS A N 1
ATOM 1938 C CA . LYS A 1 247 ? -3.343 1.426 2.014 1.00 85.75 247 LYS A CA 1
ATOM 1939 C C . LYS A 1 247 ? -1.985 2.038 2.364 1.00 85.75 247 LYS A C 1
ATOM 1941 O O . LYS A 1 247 ? -1.013 1.301 2.519 1.00 85.75 247 LYS A O 1
ATOM 1946 N N . LYS A 1 248 ? -1.930 3.355 2.588 1.00 85.69 248 LYS A N 1
ATOM 1947 C CA . LYS A 1 248 ? -0.706 4.068 2.998 1.00 85.69 248 LYS A CA 1
ATOM 1948 C C . LYS A 1 248 ? -0.180 3.571 4.349 1.00 85.69 248 LYS A C 1
ATOM 1950 O O . LYS A 1 248 ? 1.015 3.315 4.478 1.00 85.69 248 LYS A O 1
ATOM 1955 N N . TYR A 1 249 ? -1.049 3.364 5.342 1.00 93.19 249 TYR A N 1
ATOM 1956 C CA . TYR A 1 249 ? -0.625 2.818 6.637 1.00 93.19 249 TYR A CA 1
ATOM 1957 C C . TYR A 1 249 ? -0.155 1.366 6.538 1.00 93.19 249 TYR A C 1
ATOM 1959 O O . TYR A 1 249 ? 0.869 1.033 7.126 1.00 93.19 249 TYR A O 1
ATOM 1967 N N . LYS A 1 250 ? -0.853 0.512 5.775 1.00 90.75 250 LYS A N 1
ATOM 1968 C CA . LYS A 1 250 ? -0.425 -0.872 5.509 1.00 90.75 250 LYS A CA 1
ATOM 1969 C C . LYS A 1 250 ? 0.970 -0.891 4.888 1.00 90.75 250 LYS A C 1
ATOM 1971 O O . LYS A 1 250 ? 1.826 -1.641 5.344 1.00 90.75 250 LYS A O 1
ATOM 1976 N N . TYR A 1 251 ? 1.203 -0.034 3.897 1.00 84.81 251 TYR A N 1
ATOM 1977 C CA . TYR A 1 251 ? 2.504 0.095 3.258 1.00 84.81 251 TYR A CA 1
ATOM 1978 C C . TYR A 1 251 ? 3.601 0.493 4.254 1.00 84.81 251 TYR A C 1
ATOM 1980 O O . TYR A 1 251 ? 4.621 -0.183 4.360 1.00 84.81 251 TYR A O 1
ATOM 1988 N N . ALA A 1 252 ? 3.356 1.544 5.041 1.00 90.00 252 ALA A N 1
ATOM 1989 C CA . ALA A 1 252 ? 4.284 2.028 6.057 1.00 90.00 252 ALA A CA 1
ATOM 1990 C C . ALA A 1 252 ? 4.619 0.968 7.125 1.00 90.00 252 ALA A C 1
ATOM 1992 O O . ALA A 1 252 ? 5.777 0.850 7.523 1.00 90.00 252 ALA A O 1
ATOM 1993 N N . ILE A 1 253 ? 3.621 0.196 7.575 1.00 91.00 253 ILE A N 1
ATOM 1994 C CA . ILE A 1 253 ? 3.799 -0.904 8.535 1.00 91.00 253 ILE A CA 1
ATOM 1995 C C . ILE A 1 253 ? 4.698 -1.978 7.928 1.00 91.00 253 ILE A C 1
ATOM 1997 O O . ILE A 1 253 ? 5.759 -2.256 8.478 1.00 91.00 253 ILE A O 1
ATOM 2001 N N . ASN A 1 254 ? 4.327 -2.509 6.761 1.00 86.88 254 ASN A N 1
ATOM 2002 C CA . ASN A 1 254 ? 5.071 -3.588 6.115 1.00 86.88 254 ASN A CA 1
ATOM 2003 C C . ASN A 1 254 ? 6.514 -3.172 5.805 1.00 86.88 254 ASN A C 1
ATOM 2005 O O . ASN A 1 254 ? 7.441 -3.942 6.039 1.00 86.88 254 ASN A O 1
ATOM 2009 N N . PHE A 1 255 ? 6.715 -1.940 5.327 1.00 86.56 255 PHE A N 1
ATOM 2010 C CA . PHE A 1 255 ? 8.049 -1.418 5.050 1.00 86.56 255 PHE A CA 1
ATOM 2011 C C . PHE A 1 255 ? 8.913 -1.343 6.307 1.00 86.56 255 PHE A C 1
ATOM 2013 O O . PHE A 1 255 ? 10.098 -1.645 6.230 1.00 86.56 255 PHE A O 1
ATOM 2020 N N . LEU A 1 256 ? 8.340 -0.937 7.446 1.00 90.31 256 LEU A N 1
ATOM 2021 C CA . LEU A 1 256 ? 9.071 -0.727 8.693 1.00 90.31 256 LEU A CA 1
ATOM 2022 C C . LEU A 1 256 ? 9.289 -2.027 9.487 1.00 90.31 256 LEU A C 1
ATOM 2024 O O . LEU A 1 256 ? 10.316 -2.164 10.152 1.00 90.31 256 LEU A O 1
ATOM 2028 N N . GLU A 1 257 ? 8.366 -2.987 9.410 1.00 88.00 257 GLU A N 1
ATOM 2029 C CA . GLU A 1 257 ? 8.486 -4.292 10.076 1.00 88.00 257 GLU A CA 1
ATOM 2030 C C . GLU A 1 257 ? 9.606 -5.158 9.500 1.00 88.00 257 GLU A C 1
ATOM 2032 O O . GLU A 1 257 ? 10.242 -5.902 10.247 1.00 88.00 257 GLU A O 1
ATOM 2037 N N . THR A 1 258 ? 9.906 -5.020 8.206 1.00 83.81 258 THR A N 1
ATOM 2038 C CA . THR A 1 258 ? 11.023 -5.731 7.567 1.00 83.81 258 THR A CA 1
ATOM 2039 C C . THR A 1 258 ? 12.390 -5.114 7.871 1.00 83.81 258 THR A C 1
ATOM 2041 O O . THR A 1 258 ? 13.417 -5.698 7.528 1.00 83.81 258 THR A O 1
ATOM 2044 N N . ARG A 1 259 ? 12.446 -3.949 8.536 1.00 86.88 259 ARG A N 1
ATOM 2045 C CA . ARG A 1 259 ? 13.714 -3.274 8.850 1.00 86.88 259 ARG A CA 1
ATOM 2046 C C . ARG A 1 259 ? 14.305 -3.779 10.154 1.00 86.88 259 ARG A C 1
ATOM 2048 O O . ARG A 1 259 ? 13.694 -3.660 11.219 1.00 86.88 259 ARG A O 1
ATOM 2055 N N . SER A 1 260 ? 15.544 -4.248 10.079 1.00 81.75 260 SER A N 1
ATOM 2056 C CA . SER A 1 260 ? 16.373 -4.546 11.246 1.00 81.75 260 SER A CA 1
ATOM 2057 C C . SER A 1 260 ? 16.803 -3.263 11.963 1.00 81.75 260 SER A C 1
ATOM 2059 O O . SER A 1 260 ? 17.101 -2.253 11.330 1.00 81.75 260 SER A O 1
ATOM 2061 N N . THR A 1 261 ? 16.855 -3.314 13.293 1.00 86.44 261 THR A N 1
ATOM 2062 C CA . THR A 1 261 ? 17.329 -2.222 14.160 1.00 86.44 261 THR A CA 1
ATOM 2063 C C . THR A 1 261 ? 18.637 -2.633 14.822 1.00 86.44 261 THR A C 1
ATOM 2065 O O . THR A 1 261 ? 18.731 -3.757 15.312 1.00 86.44 261 THR A O 1
ATOM 2068 N N . ALA A 1 262 ? 19.629 -1.743 14.867 1.00 86.25 262 ALA A N 1
ATOM 2069 C CA . ALA A 1 262 ? 20.948 -2.046 15.424 1.00 86.25 262 ALA A CA 1
ATOM 2070 C C . ALA A 1 262 ? 21.022 -1.807 16.939 1.00 86.25 262 ALA A C 1
ATOM 2072 O O . ALA A 1 262 ? 21.841 -2.414 17.626 1.00 86.25 262 ALA A O 1
ATOM 2073 N N . THR A 1 263 ? 20.177 -0.919 17.471 1.00 90.69 263 THR A N 1
ATOM 2074 C CA . THR A 1 263 ? 20.177 -0.554 18.896 1.00 90.69 263 THR A CA 1
ATOM 2075 C C . THR A 1 263 ? 18.787 -0.639 19.518 1.00 90.69 263 THR A C 1
ATOM 2077 O O . THR A 1 263 ? 17.771 -0.511 18.837 1.00 90.69 263 THR A O 1
ATOM 2080 N N . GLU A 1 264 ? 18.736 -0.776 20.844 1.00 89.69 264 GLU A N 1
ATOM 2081 C CA . GLU A 1 264 ? 17.488 -0.731 21.618 1.00 89.69 264 GLU A CA 1
ATOM 2082 C C . GLU A 1 264 ? 16.749 0.610 21.456 1.00 89.69 264 GLU A C 1
ATOM 2084 O O . GLU A 1 264 ? 15.522 0.657 21.399 1.00 89.69 264 GLU A O 1
ATOM 2089 N N . LYS A 1 265 ? 17.491 1.716 21.292 1.00 91.44 265 LYS A N 1
ATOM 2090 C CA . LYS A 1 265 ? 16.905 3.037 21.018 1.00 91.44 265 LYS A CA 1
ATOM 2091 C C . LYS A 1 265 ? 16.177 3.064 19.675 1.00 91.44 265 LYS A C 1
ATOM 2093 O O . LYS A 1 265 ? 15.041 3.521 19.616 1.00 91.44 265 LYS A O 1
ATOM 2098 N N . GLU A 1 266 ? 16.811 2.552 18.621 1.00 92.75 266 GLU A N 1
ATOM 2099 C CA . GLU A 1 266 ? 16.193 2.444 17.293 1.00 92.75 266 GLU A CA 1
ATOM 2100 C C . GLU A 1 266 ? 14.978 1.517 17.317 1.00 92.75 266 GLU A C 1
ATOM 2102 O O . GLU A 1 266 ? 13.949 1.836 16.724 1.00 92.75 266 GLU A O 1
ATOM 2107 N N . HIS A 1 267 ? 15.066 0.404 18.051 1.00 90.31 267 HIS A N 1
ATOM 2108 C CA . HIS A 1 267 ? 13.938 -0.494 18.269 1.00 90.31 267 HIS A CA 1
ATOM 2109 C C . HIS A 1 267 ? 12.745 0.241 18.895 1.00 90.31 267 HIS A C 1
ATOM 2111 O O . HIS A 1 267 ? 11.643 0.203 18.349 1.00 90.31 267 HIS A O 1
ATOM 2117 N N . LEU A 1 268 ? 12.973 0.992 19.975 1.00 91.38 268 LEU A N 1
ATOM 2118 C CA . LEU A 1 268 ? 11.929 1.771 20.639 1.00 91.38 268 LEU A CA 1
ATOM 2119 C C . LEU A 1 268 ? 11.340 2.868 19.732 1.00 91.38 268 LEU A C 1
ATOM 2121 O O . LEU A 1 268 ? 10.137 3.128 19.763 1.00 91.38 268 LEU A O 1
ATOM 2125 N N . GLU A 1 269 ? 12.165 3.538 18.924 1.00 92.25 269 GLU A N 1
ATOM 2126 C CA . GLU A 1 269 ? 11.693 4.532 17.949 1.00 92.25 269 GLU A CA 1
ATOM 2127 C C . GLU A 1 269 ? 10.831 3.896 16.851 1.00 92.25 269 GLU A C 1
ATOM 2129 O O . GLU A 1 269 ? 9.768 4.430 16.517 1.00 92.25 269 GLU A O 1
ATOM 2134 N N . ARG A 1 270 ? 11.247 2.729 16.344 1.00 92.94 270 ARG A N 1
ATOM 2135 C CA . ARG A 1 270 ? 10.484 1.923 15.386 1.00 92.94 270 ARG A CA 1
ATOM 2136 C C . ARG A 1 270 ? 9.112 1.570 15.941 1.00 92.94 270 ARG A C 1
ATOM 2138 O O . ARG A 1 270 ? 8.102 1.814 15.285 1.00 92.94 270 ARG A O 1
ATOM 2145 N N . GLU A 1 271 ? 9.073 1.034 17.156 1.00 91.94 271 GLU A N 1
ATOM 2146 C CA . GLU A 1 271 ? 7.836 0.617 17.809 1.00 91.94 271 GLU A CA 1
ATOM 2147 C C . GLU A 1 271 ? 6.873 1.776 18.052 1.00 91.94 271 GLU A C 1
ATOM 2149 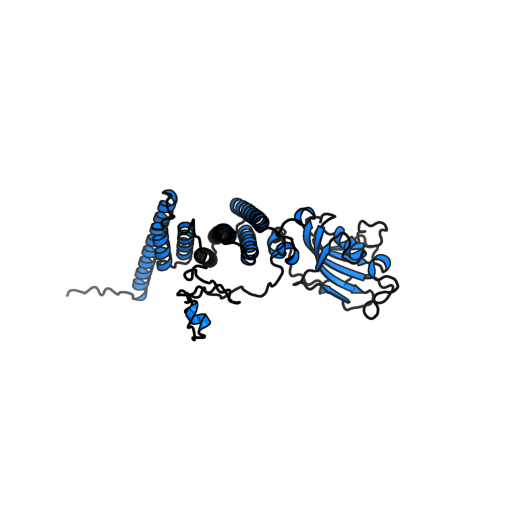O O . GLU A 1 271 ? 5.675 1.644 17.815 1.00 91.94 271 GLU A O 1
ATOM 2154 N N . LYS A 1 272 ? 7.376 2.948 18.456 1.00 92.88 272 LYS A N 1
ATOM 2155 C CA . LYS A 1 272 ? 6.539 4.148 18.615 1.00 92.88 272 LYS A CA 1
ATOM 2156 C C . LYS A 1 272 ? 5.843 4.540 17.308 1.00 92.88 272 LYS A C 1
ATOM 2158 O O . LYS A 1 272 ? 4.672 4.937 17.325 1.00 92.88 272 LYS A O 1
ATOM 2163 N N . ILE A 1 273 ? 6.547 4.436 16.179 1.00 94.56 273 ILE A N 1
ATOM 2164 C CA . ILE A 1 273 ? 5.986 4.740 14.857 1.00 94.56 273 ILE A CA 1
ATOM 2165 C C . ILE A 1 273 ? 5.012 3.642 14.422 1.00 94.56 273 ILE A C 1
ATOM 2167 O O . ILE A 1 273 ? 3.888 3.974 14.047 1.00 94.56 273 ILE A O 1
ATOM 2171 N N . LEU A 1 274 ? 5.377 2.361 14.554 1.00 94.75 274 LEU A N 1
ATOM 2172 C CA . LEU A 1 274 ? 4.475 1.234 14.283 1.00 94.75 274 LEU A CA 1
ATOM 2173 C C . LEU A 1 274 ? 3.185 1.343 15.095 1.00 94.75 274 LEU A C 1
ATOM 2175 O O . LEU A 1 274 ? 2.096 1.250 14.537 1.00 94.75 274 LEU A O 1
ATOM 2179 N N . GLY A 1 275 ? 3.285 1.638 16.390 1.00 94.88 275 GLY A N 1
ATOM 2180 C CA . GLY A 1 275 ? 2.124 1.808 17.253 1.00 94.88 275 GLY A CA 1
ATOM 2181 C C . GLY A 1 275 ? 1.210 2.946 16.791 1.00 94.88 275 GLY A C 1
ATOM 2182 O O . GLY A 1 275 ? -0.014 2.820 16.813 1.00 94.88 275 GLY A O 1
ATOM 2183 N N . THR A 1 276 ? 1.787 4.045 16.298 1.00 95.94 276 THR A N 1
ATOM 2184 C CA . THR A 1 276 ? 1.010 5.145 15.705 1.00 95.94 276 THR A CA 1
ATOM 2185 C C . THR A 1 276 ? 0.293 4.702 14.428 1.00 95.94 276 THR A C 1
ATOM 2187 O O . THR A 1 276 ? -0.890 5.000 14.261 1.00 95.94 276 THR A O 1
ATOM 2190 N N . LEU A 1 277 ? 0.980 3.969 13.548 1.00 96.31 277 LEU A N 1
ATOM 2191 C CA . LEU A 1 277 ? 0.428 3.473 12.286 1.00 96.31 277 LEU A CA 1
ATOM 2192 C C . LEU A 1 277 ? -0.703 2.460 12.513 1.00 96.31 277 LEU A C 1
ATOM 2194 O O . LEU A 1 277 ? -1.778 2.624 11.938 1.00 96.31 277 LEU A O 1
ATOM 2198 N N . TYR A 1 278 ? -0.505 1.473 13.392 1.00 96.81 278 TYR A N 1
ATOM 2199 C CA . TYR A 1 278 ? -1.526 0.483 13.750 1.00 96.81 278 TYR A CA 1
ATOM 2200 C C . TYR A 1 278 ? -2.772 1.137 14.343 1.00 96.81 278 TYR A C 1
ATOM 2202 O O . TYR A 1 278 ? -3.893 0.830 13.934 1.00 96.81 278 TYR A O 1
ATOM 2210 N N . LEU A 1 279 ? -2.595 2.101 15.254 1.00 96.25 279 LEU A N 1
ATOM 2211 C CA . LEU A 1 279 ? -3.715 2.875 15.780 1.00 96.25 279 LEU A CA 1
ATOM 2212 C C . LEU A 1 279 ? -4.446 3.605 14.651 1.00 96.25 279 LEU A C 1
ATOM 2214 O O . LEU A 1 279 ? -5.666 3.484 14.547 1.00 96.25 279 LEU A O 1
ATOM 2218 N N . ASN A 1 280 ? -3.740 4.361 13.812 1.00 96.81 280 ASN A N 1
ATOM 2219 C CA . ASN A 1 280 ? -4.363 5.122 12.729 1.00 96.81 280 ASN A CA 1
ATOM 2220 C C . ASN A 1 280 ? -5.128 4.219 11.749 1.00 96.81 280 ASN A C 1
ATOM 2222 O O . ASN A 1 280 ? -6.278 4.518 11.428 1.00 96.81 280 ASN A O 1
ATOM 2226 N N . LYS A 1 281 ? -4.549 3.077 11.362 1.00 96.62 281 LYS A N 1
ATOM 2227 C CA . LYS A 1 281 ? -5.189 2.066 10.507 1.00 96.62 281 LYS A CA 1
ATOM 2228 C C . LYS A 1 281 ? -6.421 1.433 11.166 1.00 96.62 281 LYS A C 1
ATOM 2230 O O . LYS A 1 281 ? -7.463 1.334 10.527 1.00 96.62 281 LYS A O 1
ATOM 2235 N N . CYS A 1 282 ? -6.347 1.092 12.455 1.00 97.19 282 CYS A N 1
ATOM 2236 C CA . CYS A 1 282 ? -7.489 0.621 13.249 1.00 97.19 282 CYS A CA 1
ATOM 2237 C C . CYS A 1 282 ? -8.643 1.641 13.238 1.00 97.19 282 CYS A C 1
ATOM 2239 O O . CYS A 1 282 ? -9.793 1.286 12.984 1.00 97.19 282 CYS A O 1
ATOM 2241 N N . GLY A 1 283 ? -8.331 2.926 13.446 1.00 96.31 283 GLY A N 1
ATOM 2242 C CA . GLY A 1 283 ? -9.314 4.008 13.358 1.00 96.31 283 GLY A CA 1
ATOM 2243 C C . GLY A 1 283 ? -9.926 4.141 11.961 1.00 96.31 283 GLY A C 1
ATOM 2244 O O . GLY A 1 283 ? -11.136 4.282 11.843 1.00 96.31 283 GLY A O 1
ATOM 2245 N N . ALA A 1 284 ? -9.113 4.035 10.909 1.00 96.69 284 ALA A N 1
ATOM 2246 C CA . ALA A 1 284 ? -9.583 4.101 9.527 1.00 96.69 284 ALA A CA 1
ATOM 2247 C C . ALA A 1 284 ? -10.553 2.955 9.175 1.00 96.69 284 ALA A C 1
ATOM 2249 O O . ALA A 1 284 ? -11.576 3.198 8.542 1.00 96.69 284 ALA A O 1
ATOM 2250 N N . HIS A 1 285 ? -10.283 1.726 9.633 1.00 97.19 285 HIS A N 1
ATOM 2251 C CA . HIS A 1 285 ? -11.193 0.589 9.440 1.00 97.19 285 HIS A CA 1
ATOM 2252 C C . HIS A 1 285 ? -12.528 0.752 10.180 1.00 97.19 285 HIS A C 1
ATOM 2254 O O . HIS A 1 285 ? -13.562 0.328 9.668 1.00 97.19 285 HIS A O 1
ATOM 2260 N N . LEU A 1 286 ? -12.537 1.395 11.354 1.00 96.88 286 LEU A N 1
ATOM 2261 C CA . LEU A 1 286 ? -13.786 1.732 12.046 1.00 96.88 286 LEU A CA 1
ATOM 2262 C C . LEU A 1 286 ? -14.647 2.706 11.231 1.00 96.88 286 LEU A C 1
ATOM 2264 O O . LEU A 1 286 ? -15.856 2.508 11.141 1.00 96.88 286 LEU A O 1
ATOM 2268 N N . GLU A 1 287 ? -14.038 3.720 10.611 1.00 96.31 287 GLU A N 1
ATOM 2269 C CA . GLU A 1 287 ? -14.752 4.663 9.734 1.00 96.31 287 GLU A CA 1
ATOM 2270 C C . GLU A 1 287 ? -15.270 3.989 8.450 1.00 96.31 287 GLU A C 1
ATOM 2272 O O . GLU A 1 287 ? -16.320 4.362 7.932 1.00 96.31 287 GLU A O 1
ATOM 2277 N N . LEU A 1 288 ? -14.579 2.950 7.969 1.00 94.56 288 LEU A N 1
ATOM 2278 C CA . LEU A 1 288 ? -15.008 2.116 6.839 1.00 94.56 288 LEU A CA 1
ATOM 2279 C C . LEU A 1 288 ? -16.081 1.075 7.191 1.00 94.56 288 LEU A C 1
ATOM 2281 O O . LEU A 1 288 ? -16.518 0.351 6.302 1.00 94.56 288 LEU A O 1
ATOM 2285 N N . GLN A 1 289 ? -16.510 0.989 8.454 1.00 95.69 289 GLN A N 1
ATOM 2286 C CA . GLN A 1 289 ? -17.423 -0.055 8.939 1.00 95.69 289 GLN A CA 1
ATOM 2287 C C . GLN A 1 289 ? -16.877 -1.479 8.730 1.00 95.69 289 GLN A C 1
ATOM 2289 O O . GLN A 1 289 ? -17.627 -2.422 8.496 1.00 95.69 289 GLN A O 1
ATOM 2294 N N . GLU A 1 290 ? -15.560 -1.650 8.877 1.00 95.62 290 GLU A N 1
ATOM 2295 C CA . GLU A 1 290 ? -14.870 -2.943 8.826 1.00 95.62 290 GLU A CA 1
ATOM 2296 C C . GLU A 1 290 ? -14.372 -3.357 10.231 1.00 95.62 290 GLU A C 1
ATOM 2298 O O . GLU A 1 290 ? -13.161 -3.415 10.483 1.00 95.62 290 GLU A O 1
ATOM 2303 N N . PRO A 1 291 ? -15.272 -3.634 11.196 1.00 95.94 291 PRO A N 1
ATOM 2304 C CA . PRO A 1 291 ? -14.901 -3.809 12.601 1.00 95.94 291 PRO A CA 1
ATOM 2305 C C . PRO A 1 291 ? -13.984 -5.014 12.851 1.00 95.94 291 PRO A C 1
ATOM 2307 O O . PRO A 1 291 ? -13.072 -4.917 13.668 1.00 95.94 291 PRO A O 1
ATOM 2310 N N . ALA A 1 292 ? -14.144 -6.119 12.117 1.00 95.06 292 ALA A N 1
ATOM 2311 C CA . ALA A 1 292 ? -13.266 -7.286 12.245 1.00 95.06 292 ALA A CA 1
ATOM 2312 C C . ALA A 1 292 ? -11.793 -6.948 11.934 1.00 95.06 292 ALA A C 1
ATOM 2314 O O . ALA A 1 292 ? -10.889 -7.316 12.688 1.00 95.06 292 ALA A O 1
ATOM 2315 N N . LYS A 1 293 ? -11.547 -6.168 10.869 1.00 95.44 293 LYS A N 1
ATOM 2316 C CA . LYS A 1 293 ? -10.201 -5.688 10.517 1.00 95.44 293 LYS A CA 1
ATOM 2317 C C . LYS A 1 293 ? -9.681 -4.715 11.575 1.00 95.44 293 LYS A C 1
ATOM 2319 O O . LYS A 1 293 ? -8.541 -4.838 12.008 1.00 95.44 293 LYS A O 1
ATOM 2324 N N . ALA A 1 294 ? -10.526 -3.805 12.069 1.00 96.69 294 ALA A N 1
ATOM 2325 C CA . ALA A 1 294 ? -10.146 -2.876 13.134 1.00 96.69 294 ALA A CA 1
ATOM 2326 C C . ALA A 1 294 ? -9.687 -3.591 14.421 1.00 96.69 294 ALA A C 1
ATOM 2328 O O . ALA A 1 294 ? -8.694 -3.175 15.022 1.00 96.69 294 ALA A O 1
ATOM 2329 N N . ILE A 1 295 ? -10.361 -4.678 14.820 1.00 95.56 295 ILE A N 1
ATOM 2330 C CA . ILE A 1 295 ? -9.962 -5.505 15.975 1.00 95.56 295 ILE A CA 1
ATOM 2331 C C . ILE A 1 295 ? -8.572 -6.096 15.749 1.00 95.56 295 ILE A C 1
ATOM 2333 O O . ILE A 1 295 ? -7.730 -6.020 16.643 1.00 95.56 295 ILE A O 1
ATOM 2337 N N . ARG A 1 296 ? -8.311 -6.646 14.557 1.00 94.62 296 ARG A N 1
ATOM 2338 C CA . ARG A 1 296 ? -7.014 -7.238 14.196 1.00 94.62 296 ARG A CA 1
ATOM 2339 C C . ARG A 1 296 ? -5.876 -6.225 14.339 1.00 94.62 296 ARG A C 1
ATOM 2341 O O . ARG A 1 296 ? -4.910 -6.487 15.048 1.00 94.62 296 ARG A O 1
ATOM 2348 N N . GLU A 1 297 ? -6.024 -5.036 13.756 1.00 94.25 297 GLU A N 1
ATOM 2349 C CA . GLU A 1 297 ? -5.019 -3.964 13.858 1.00 94.25 297 GLU A CA 1
ATOM 2350 C C . GLU A 1 297 ? -4.821 -3.473 15.300 1.00 94.25 297 GLU A C 1
ATOM 2352 O O . GLU A 1 297 ? -3.697 -3.219 15.736 1.00 94.25 297 GLU A O 1
ATOM 2357 N N . GLY A 1 298 ? -5.912 -3.364 16.065 1.00 95.50 298 GLY A N 1
ATOM 2358 C CA . GLY A 1 298 ? -5.854 -3.020 17.484 1.00 95.50 298 GLY A CA 1
ATOM 2359 C C . GLY A 1 298 ? -5.104 -4.072 18.303 1.00 95.50 298 GLY A C 1
ATOM 2360 O O . GLY A 1 298 ? -4.287 -3.720 19.152 1.00 95.50 298 GLY A O 1
ATOM 2361 N N . LYS A 1 299 ? -5.328 -5.361 18.028 1.00 94.25 299 LYS A N 1
ATOM 2362 C CA . LYS A 1 299 ? -4.597 -6.461 18.667 1.00 94.25 299 LYS A CA 1
ATOM 2363 C C . LYS A 1 299 ? -3.122 -6.458 18.272 1.00 94.25 299 LYS A C 1
ATOM 2365 O O . LYS A 1 299 ? -2.290 -6.607 19.157 1.00 94.25 299 LYS A O 1
ATOM 2370 N N . HIS A 1 300 ? -2.779 -6.196 17.008 1.00 93.31 300 HIS A N 1
ATOM 2371 C CA . HIS A 1 300 ? -1.377 -6.045 16.594 1.00 93.31 300 HIS A CA 1
ATOM 2372 C C . HIS A 1 300 ? -0.663 -4.937 17.369 1.00 93.31 300 HIS A C 1
ATOM 2374 O O . HIS A 1 300 ? 0.437 -5.165 17.870 1.00 93.31 300 HIS A O 1
ATOM 2380 N N . TYR A 1 301 ? -1.303 -3.781 17.565 1.00 95.25 301 TYR A N 1
ATOM 2381 C CA . TYR A 1 301 ? -0.754 -2.733 18.429 1.00 95.25 301 TYR A CA 1
ATOM 2382 C C . TYR A 1 301 ? -0.417 -3.258 19.835 1.00 95.25 301 TYR A C 1
ATOM 2384 O O . TYR A 1 301 ? 0.656 -2.960 20.351 1.00 95.25 301 TYR A O 1
ATOM 2392 N N . LEU A 1 302 ? -1.293 -4.069 20.441 1.00 93.12 302 LEU A N 1
ATOM 2393 C CA . LEU A 1 302 ? -1.084 -4.641 21.778 1.00 93.12 302 LEU A CA 1
ATOM 2394 C C . LEU A 1 302 ? 0.071 -5.659 21.841 1.00 93.12 302 LEU A C 1
ATOM 2396 O O . LEU A 1 302 ? 0.520 -5.973 22.938 1.00 93.12 302 LEU A O 1
ATOM 2400 N N . THR A 1 303 ? 0.574 -6.141 20.697 1.00 91.00 303 THR A N 1
ATOM 2401 C CA . THR A 1 303 ? 1.736 -7.051 20.634 1.00 91.00 303 THR A CA 1
ATOM 2402 C C . THR A 1 303 ? 3.095 -6.349 20.643 1.00 91.00 303 THR A C 1
ATOM 2404 O O . THR A 1 303 ? 4.107 -7.032 20.784 1.00 91.00 303 THR A O 1
ATOM 2407 N N . LEU A 1 304 ? 3.129 -5.021 20.474 1.00 89.06 304 LEU A N 1
ATOM 2408 C CA . LEU A 1 304 ? 4.363 -4.222 20.562 1.00 89.06 304 LEU A CA 1
ATOM 2409 C C . LEU A 1 304 ? 4.931 -4.234 21.993 1.00 89.06 304 LEU A C 1
ATOM 2411 O O . LEU A 1 304 ? 4.200 -4.536 22.931 1.00 89.06 304 LEU A O 1
ATOM 2415 N N . ASP A 1 305 ? 6.196 -3.876 22.189 1.00 86.12 305 ASP A N 1
ATOM 2416 C CA . ASP A 1 305 ? 6.802 -3.818 23.526 1.00 86.12 305 ASP A CA 1
ATOM 2417 C C . ASP A 1 305 ? 6.430 -2.516 24.272 1.00 86.12 305 ASP A C 1
ATOM 2419 O O . ASP A 1 305 ? 6.364 -2.489 25.504 1.00 86.12 305 ASP A O 1
ATOM 2423 N N . HIS A 1 306 ? 6.123 -1.429 23.550 1.00 83.25 306 HIS A N 1
ATOM 2424 C CA . HIS A 1 306 ? 5.789 -0.125 24.141 1.00 83.25 306 HIS A CA 1
ATOM 2425 C C . HIS A 1 306 ? 4.455 0.489 23.653 1.00 83.25 306 HIS A C 1
ATOM 2427 O O . HIS A 1 306 ? 4.308 0.881 22.492 1.00 83.25 306 HIS A O 1
ATOM 2433 N N . HIS A 1 307 ? 3.507 0.720 24.580 1.00 86.75 307 HIS A N 1
ATOM 2434 C CA . HIS A 1 307 ? 2.136 1.193 24.284 1.00 86.75 307 HIS A CA 1
ATOM 2435 C C . HIS A 1 307 ? 1.764 2.536 24.947 1.00 86.75 307 HIS A C 1
ATOM 2437 O O . HIS A 1 307 ? 0.970 2.569 25.888 1.00 86.75 307 HIS A O 1
ATOM 2443 N N . PRO A 1 308 ? 2.215 3.695 24.436 1.00 87.31 308 PRO A N 1
ATOM 2444 C CA . PRO A 1 308 ? 1.949 4.988 25.077 1.00 87.31 308 PRO A CA 1
ATOM 2445 C C . PRO A 1 308 ? 0.473 5.415 25.018 1.00 87.31 308 PRO A C 1
ATOM 2447 O O . PRO A 1 308 ? 0.076 6.375 25.671 1.00 87.31 308 PRO A O 1
ATOM 2450 N N . ARG A 1 309 ? -0.332 4.750 24.182 1.00 90.38 309 ARG A N 1
ATOM 2451 C CA . ARG A 1 309 ? -1.758 5.025 23.960 1.00 90.38 309 ARG A CA 1
ATOM 2452 C C . ARG A 1 309 ? -2.585 3.740 24.033 1.00 90.38 309 ARG A C 1
ATOM 2454 O O . ARG A 1 309 ? -3.472 3.533 23.206 1.00 90.38 309 ARG A O 1
ATOM 2461 N N . LYS A 1 310 ? -2.264 2.855 24.986 1.00 93.00 310 LYS A N 1
ATOM 2462 C CA . LYS A 1 310 ? -2.923 1.546 25.135 1.00 93.00 310 LYS A CA 1
ATOM 2463 C C . LYS A 1 310 ? -4.439 1.670 25.249 1.00 93.00 310 LYS A C 1
ATOM 2465 O O . LYS A 1 310 ? -5.152 0.996 24.509 1.00 93.00 310 LYS A O 1
ATOM 2470 N N . PHE A 1 311 ? -4.921 2.611 26.056 1.00 93.94 311 PHE A N 1
ATOM 2471 C CA . PHE A 1 311 ? -6.352 2.883 26.175 1.00 93.94 311 PHE A CA 1
ATOM 2472 C C . PHE A 1 311 ? -7.026 3.195 24.826 1.00 93.94 311 PHE A C 1
ATOM 2474 O O . PHE A 1 311 ? -8.120 2.714 24.567 1.00 93.94 311 PHE A O 1
ATOM 2481 N N . LYS A 1 312 ? -6.369 3.920 23.901 1.00 94.19 312 LYS A N 1
ATOM 2482 C CA . LYS A 1 312 ? -6.955 4.221 22.578 1.00 94.19 312 LYS A CA 1
ATOM 2483 C C . LYS A 1 312 ? -7.123 2.969 21.727 1.00 94.19 312 LYS A C 1
ATOM 2485 O O . LYS A 1 312 ? -8.091 2.888 20.974 1.00 94.19 312 LYS A O 1
ATOM 2490 N N . ALA A 1 313 ? -6.200 2.012 21.832 1.00 95.50 313 ALA A N 1
ATOM 2491 C CA . ALA A 1 313 ? -6.340 0.722 21.163 1.00 95.50 313 ALA A CA 1
ATOM 2492 C C . ALA A 1 313 ? -7.510 -0.067 21.763 1.00 95.50 313 ALA A C 1
ATOM 2494 O O . ALA A 1 313 ? -8.409 -0.459 21.025 1.00 95.50 313 ALA A O 1
ATOM 2495 N N . LEU A 1 314 ? -7.543 -0.216 23.093 1.00 96.38 314 LEU A N 1
ATOM 2496 C CA . LEU A 1 314 ? -8.599 -0.943 23.808 1.00 96.38 314 LEU A CA 1
ATOM 2497 C C . LEU A 1 314 ? -9.989 -0.352 23.536 1.00 96.38 314 LEU A C 1
ATOM 2499 O O . LEU A 1 314 ? -10.903 -1.080 23.164 1.00 96.38 314 LEU A O 1
ATOM 2503 N N . TYR A 1 315 ? -10.131 0.973 23.611 1.00 96.62 315 TYR A N 1
ATOM 2504 C CA . TYR A 1 315 ? -11.366 1.680 23.274 1.00 96.62 315 TYR A CA 1
ATOM 2505 C C . TYR A 1 315 ? -11.837 1.398 21.838 1.00 96.62 315 TYR A C 1
ATOM 2507 O O . TYR A 1 315 ? -13.018 1.139 21.603 1.00 96.62 315 TYR A O 1
ATOM 2515 N N . ARG A 1 316 ? -10.924 1.422 20.856 1.00 97.50 316 ARG A N 1
ATOM 2516 C CA . ARG A 1 316 ? -11.260 1.145 19.448 1.00 97.50 316 ARG A CA 1
ATOM 2517 C C . ARG A 1 316 ? -11.660 -0.311 19.225 1.00 97.50 316 ARG A C 1
ATOM 2519 O O . ARG A 1 316 ? -12.613 -0.556 18.490 1.00 97.50 316 ARG A O 1
ATOM 2526 N N . ILE A 1 317 ? -10.983 -1.251 19.883 1.00 97.62 317 ILE A N 1
ATOM 2527 C CA . ILE A 1 317 ? -11.333 -2.679 19.872 1.00 97.62 317 ILE A CA 1
ATOM 2528 C C . ILE A 1 317 ? -12.721 -2.887 20.494 1.00 97.62 317 ILE A C 1
ATOM 2530 O O . ILE A 1 317 ? -13.567 -3.535 19.884 1.00 97.62 317 ILE A O 1
ATOM 2534 N N . ALA A 1 318 ? -12.997 -2.275 21.651 1.00 97.56 318 ALA A N 1
ATOM 2535 C CA . ALA A 1 318 ? -14.305 -2.327 22.305 1.00 97.56 318 ALA A CA 1
ATOM 2536 C C . ALA A 1 318 ? -15.421 -1.803 21.390 1.00 97.56 318 ALA A C 1
ATOM 2538 O O . ALA A 1 318 ? -16.447 -2.457 21.204 1.00 97.56 318 ALA A O 1
ATOM 2539 N N . LYS A 1 319 ? -15.194 -0.646 20.753 1.00 97.75 319 LYS A N 1
ATOM 2540 C CA . LYS A 1 319 ? -16.128 -0.064 19.784 1.00 97.75 319 LYS A CA 1
ATOM 2541 C C . LYS A 1 319 ? -16.355 -0.988 18.582 1.00 97.75 319 LYS A C 1
ATOM 2543 O O . LYS A 1 319 ? -17.485 -1.123 18.124 1.00 97.75 319 LYS A O 1
ATOM 2548 N N . ALA A 1 320 ? -15.310 -1.644 18.082 1.00 97.75 320 ALA A N 1
ATOM 2549 C CA . ALA A 1 320 ? -15.429 -2.602 16.988 1.00 97.75 320 ALA A CA 1
ATOM 2550 C C . ALA A 1 320 ? -16.252 -3.845 17.379 1.00 97.75 320 ALA A C 1
ATOM 2552 O O . ALA A 1 320 ? -17.122 -4.257 16.615 1.00 97.75 320 ALA A O 1
ATOM 2553 N N . HIS A 1 321 ? -16.040 -4.406 18.576 1.00 97.94 321 HIS A N 1
ATOM 2554 C CA . HIS A 1 321 ? -16.851 -5.518 19.086 1.00 97.94 321 HIS A CA 1
ATOM 2555 C C . HIS A 1 321 ? -18.319 -5.126 19.274 1.00 97.94 321 HIS A C 1
ATOM 2557 O O . HIS A 1 321 ? -19.201 -5.898 18.903 1.00 97.94 321 HIS A O 1
ATOM 2563 N N . LEU A 1 322 ? -18.592 -3.903 19.745 1.00 96.75 322 LEU A N 1
ATOM 2564 C CA . LEU A 1 322 ? -19.957 -3.377 19.811 1.00 96.75 322 LEU A CA 1
ATOM 2565 C C . LEU A 1 322 ? -20.615 -3.338 18.421 1.00 96.75 322 LEU A C 1
ATOM 2567 O O . LEU A 1 322 ? -21.769 -3.734 18.289 1.00 96.75 322 LEU A O 1
ATOM 2571 N N . HIS A 1 323 ? -19.890 -2.913 17.379 1.00 95.75 323 HIS A N 1
ATOM 2572 C CA . HIS A 1 323 ? -20.401 -2.932 16.001 1.00 95.75 323 HIS A CA 1
ATOM 2573 C C . HIS A 1 323 ? -20.692 -4.345 15.476 1.00 95.75 323 HIS A C 1
ATOM 2575 O O . HIS A 1 323 ? -21.593 -4.502 14.656 1.00 95.75 323 HIS A O 1
ATOM 2581 N N . LEU A 1 324 ? -19.962 -5.359 15.948 1.00 95.50 324 LEU A N 1
ATOM 2582 C CA . LEU A 1 324 ? -20.213 -6.767 15.621 1.00 95.50 324 LEU A CA 1
ATOM 2583 C C . LEU A 1 324 ? -21.337 -7.401 16.457 1.00 95.50 324 LEU A C 1
ATOM 2585 O O . LEU A 1 324 ? -21.796 -8.485 16.118 1.00 95.50 324 LEU A O 1
ATOM 2589 N N . GLY A 1 325 ? -21.793 -6.739 17.526 1.00 93.38 325 GLY A N 1
ATOM 2590 C CA . GLY A 1 325 ? -22.752 -7.305 18.480 1.00 93.38 325 GLY A CA 1
ATOM 2591 C C . GLY A 1 325 ? -22.123 -8.236 19.522 1.00 93.38 325 GLY A C 1
ATOM 2592 O O . GLY A 1 325 ? -22.843 -8.871 20.284 1.00 93.38 325 GLY A O 1
ATOM 2593 N N . ASN A 1 326 ? -20.794 -8.289 19.603 1.00 95.50 326 ASN A N 1
ATOM 2594 C CA . ASN A 1 326 ? -20.058 -9.070 20.597 1.00 95.50 326 ASN A CA 1
ATOM 2595 C C . ASN A 1 326 ? -20.016 -8.290 21.921 1.00 95.50 326 ASN A C 1
ATOM 2597 O O . ASN A 1 326 ? -19.032 -7.614 22.233 1.00 95.50 326 ASN A O 1
ATOM 2601 N N . LEU A 1 327 ? -21.137 -8.283 22.646 1.00 95.06 327 LEU A N 1
ATOM 2602 C CA . LEU A 1 327 ? -21.344 -7.387 23.789 1.00 95.06 327 LEU A CA 1
ATOM 2603 C C . LEU A 1 327 ? -20.430 -7.699 24.980 1.00 95.06 327 LEU A C 1
ATOM 2605 O O . LEU A 1 327 ? -19.977 -6.766 25.646 1.00 95.06 327 LEU A O 1
ATOM 2609 N N . ASP A 1 328 ? -20.125 -8.975 25.222 1.00 94.44 328 ASP A N 1
ATOM 2610 C CA . ASP A 1 328 ? -19.271 -9.399 26.336 1.00 94.44 328 ASP A CA 1
ATOM 2611 C C . ASP A 1 328 ? -17.825 -8.917 26.136 1.00 94.44 328 ASP A C 1
ATOM 2613 O O . ASP A 1 328 ? -17.246 -8.271 27.014 1.00 94.44 328 ASP A O 1
ATOM 2617 N N . GLU A 1 329 ? -17.261 -9.130 24.944 1.00 96.50 329 GLU A N 1
ATOM 2618 C CA . GLU A 1 329 ? -15.933 -8.638 24.579 1.00 96.50 329 GLU A CA 1
ATOM 2619 C C . GLU A 1 329 ? -15.892 -7.108 24.525 1.00 96.50 329 GLU A C 1
ATOM 2621 O O . GLU A 1 329 ? -14.920 -6.497 24.977 1.00 96.50 329 GLU A O 1
ATOM 2626 N N . ALA A 1 330 ? -16.947 -6.467 24.011 1.00 95.81 330 ALA A N 1
ATOM 2627 C CA . ALA A 1 330 ? -17.041 -5.010 23.992 1.00 95.81 330 ALA A CA 1
ATOM 2628 C C . ALA A 1 330 ? -16.970 -4.431 25.412 1.00 95.81 330 ALA A C 1
ATOM 2630 O O . ALA A 1 330 ? -16.235 -3.468 25.650 1.00 95.81 330 ALA A O 1
ATOM 2631 N N . LEU A 1 331 ? -17.693 -5.029 26.365 1.00 94.88 331 LEU A N 1
ATOM 2632 C CA . LEU A 1 331 ? -17.684 -4.602 27.760 1.00 94.88 331 LEU A CA 1
ATOM 2633 C C . LEU A 1 331 ? -16.314 -4.824 28.407 1.00 94.88 331 LEU A C 1
ATOM 2635 O O . LEU A 1 331 ? -15.825 -3.921 29.089 1.00 94.88 331 LEU A O 1
ATOM 2639 N N . LEU A 1 332 ? -15.690 -5.980 28.165 1.00 95.44 332 LEU A N 1
ATOM 2640 C CA . LEU A 1 332 ? -14.361 -6.313 28.680 1.00 95.44 332 LEU A CA 1
ATOM 2641 C C . LEU A 1 332 ? -13.325 -5.260 28.262 1.00 95.44 332 LEU A C 1
ATOM 2643 O O . LEU A 1 332 ? -12.732 -4.593 29.112 1.00 95.44 332 LEU A O 1
ATOM 2647 N N . TYR A 1 333 ? -13.169 -5.039 26.954 1.00 96.06 333 TYR A N 1
ATOM 2648 C CA . TYR A 1 333 ? -12.196 -4.077 26.434 1.00 96.06 333 TYR A CA 1
ATOM 2649 C C . TYR A 1 333 ? -12.520 -2.632 26.838 1.00 96.06 333 TYR A C 1
ATOM 2651 O O . TYR A 1 333 ? -11.609 -1.835 27.077 1.00 96.06 333 TYR A O 1
ATOM 2659 N N . CYS A 1 334 ? -13.804 -2.275 26.953 1.00 95.31 334 CYS A N 1
ATOM 2660 C CA . CYS A 1 334 ? -14.211 -0.947 27.407 1.00 95.31 334 CYS A CA 1
ATOM 2661 C C . CYS A 1 334 ? -13.816 -0.703 28.869 1.00 95.31 334 CYS A C 1
ATOM 2663 O O . CYS A 1 334 ? -13.357 0.388 29.207 1.00 95.31 334 CYS A O 1
ATOM 2665 N N . GLN A 1 335 ? -13.981 -1.702 29.740 1.00 93.81 335 GLN A N 1
ATOM 2666 C CA . GLN A 1 335 ? -13.591 -1.601 31.146 1.00 93.81 335 GLN A CA 1
ATOM 2667 C C . GLN A 1 335 ? -12.075 -1.504 31.299 1.00 93.81 335 GLN A C 1
ATOM 2669 O O . GLN A 1 335 ? -11.605 -0.613 32.006 1.00 93.81 335 GLN A O 1
ATOM 2674 N N . GLU A 1 336 ? -11.321 -2.353 30.593 1.00 94.38 336 GLU A N 1
ATOM 2675 C CA . GLU A 1 336 ? -9.856 -2.290 30.580 1.00 94.38 336 GLU A CA 1
ATOM 2676 C C . GLU A 1 336 ? -9.348 -0.926 30.097 1.00 94.38 336 GLU A C 1
ATOM 2678 O O . GLU A 1 336 ? -8.445 -0.350 30.700 1.00 94.38 336 GLU A O 1
ATOM 2683 N N . SER A 1 337 ? -9.969 -0.361 29.056 1.00 92.62 337 SER A N 1
ATOM 2684 C CA . SER A 1 337 ? -9.639 0.975 28.548 1.00 92.62 337 SER A CA 1
ATOM 2685 C C . SER A 1 337 ? -9.863 2.087 29.581 1.00 92.62 337 SER A C 1
ATOM 2687 O O . SER A 1 337 ? -9.091 3.047 29.639 1.00 92.62 337 SER A O 1
ATOM 2689 N N . SER A 1 338 ? -10.922 1.993 30.390 1.00 90.62 338 SER A N 1
ATOM 2690 C CA . SER A 1 338 ? -11.263 3.015 31.390 1.00 90.62 338 SER A CA 1
ATOM 2691 C C . SER A 1 338 ? -10.295 3.055 32.569 1.00 90.62 338 SER A C 1
ATOM 2693 O O . SER A 1 338 ? -10.081 4.122 33.138 1.00 90.62 338 SER A O 1
ATOM 2695 N N . ILE A 1 339 ? -9.734 1.907 32.955 1.00 90.88 339 ILE A N 1
ATOM 2696 C CA . ILE A 1 339 ? -8.810 1.797 34.097 1.00 90.88 339 ILE A CA 1
ATOM 2697 C C . ILE A 1 339 ? -7.335 1.884 33.686 1.00 90.88 339 ILE A C 1
ATOM 2699 O O . ILE A 1 339 ? -6.455 1.861 34.547 1.00 90.88 339 ILE A O 1
ATOM 2703 N N . ASP A 1 340 ? -7.051 1.952 32.385 1.00 89.44 340 ASP A N 1
ATOM 2704 C CA . ASP A 1 340 ? -5.689 1.959 31.870 1.00 89.44 340 ASP A CA 1
ATOM 2705 C C . ASP A 1 340 ? -4.909 3.215 32.331 1.00 89.44 340 ASP A C 1
ATOM 2707 O O . ASP A 1 340 ? -5.380 4.338 32.136 1.00 89.44 340 ASP A O 1
ATOM 2711 N N . PRO A 1 341 ? -3.682 3.076 32.880 1.00 88.00 341 PRO A N 1
ATOM 2712 C CA . PRO A 1 341 ? -2.916 4.208 33.416 1.00 88.00 341 PRO A CA 1
ATOM 2713 C C . PRO A 1 341 ? -2.532 5.283 32.390 1.00 88.00 341 PRO A C 1
ATOM 2715 O O . PRO A 1 341 ? -2.142 6.392 32.772 1.00 88.00 341 PRO A O 1
ATOM 2718 N N . THR A 1 342 ? -2.579 4.965 31.091 1.00 86.69 342 THR A N 1
ATOM 2719 C CA . THR A 1 342 ? -2.298 5.929 30.020 1.00 86.69 342 THR A CA 1
ATOM 2720 C C . THR A 1 342 ? -3.524 6.783 29.669 1.00 86.69 342 THR A C 1
ATOM 2722 O O . THR A 1 342 ? -3.366 7.833 29.046 1.00 86.69 342 THR A O 1
ATOM 2725 N N . ASN A 1 343 ? -4.719 6.413 30.148 1.00 86.94 343 ASN A N 1
ATOM 2726 C CA . ASN A 1 343 ? -5.962 7.171 30.007 1.00 86.94 343 ASN A CA 1
ATOM 2727 C C . ASN A 1 343 ? -6.069 8.285 31.064 1.00 86.94 343 ASN A C 1
ATOM 2729 O O . ASN A 1 343 ? -6.690 8.129 32.114 1.00 86.94 343 ASN A O 1
ATOM 2733 N N . LYS A 1 344 ? -5.406 9.417 30.812 1.00 85.25 344 LYS A N 1
ATOM 2734 C CA . LYS A 1 344 ? -5.351 10.549 31.760 1.00 85.25 344 LYS A CA 1
ATOM 2735 C C . LYS A 1 344 ? -6.259 11.718 31.383 1.00 85.25 344 LYS A C 1
ATOM 2737 O O . LYS A 1 344 ? -6.462 12.621 32.192 1.00 85.25 344 LYS A O 1
ATOM 2742 N N . GLU A 1 345 ? -6.778 11.733 30.160 1.00 87.56 345 GLU A N 1
ATOM 2743 C CA . GLU A 1 345 ? -7.585 12.838 29.653 1.00 87.56 345 GLU A CA 1
ATOM 2744 C C . GLU A 1 345 ? -9.057 12.643 30.036 1.00 87.56 345 GLU A C 1
ATOM 2746 O O . GLU A 1 345 ? -9.669 11.618 29.741 1.00 87.56 345 GLU A O 1
ATOM 2751 N N . ALA A 1 346 ? -9.664 13.656 30.663 1.00 84.62 346 ALA A N 1
ATOM 2752 C CA . ALA A 1 346 ? -11.069 13.594 31.073 1.00 84.62 346 ALA A CA 1
ATOM 2753 C C . ALA A 1 346 ? -12.025 13.359 29.886 1.00 84.62 346 ALA A C 1
ATOM 2755 O O . ALA A 1 346 ? -13.061 12.710 30.039 1.00 84.62 346 ALA A O 1
ATOM 2756 N N . SER A 1 347 ? -11.673 13.854 28.694 1.00 86.69 347 SER A N 1
ATOM 2757 C CA . SER A 1 347 ? -12.408 13.597 27.451 1.00 86.69 347 SER A CA 1
ATOM 2758 C C . SER A 1 347 ? -12.396 12.124 27.052 1.00 86.69 347 SER A C 1
ATOM 2760 O O . SER A 1 347 ? -13.427 11.606 26.630 1.00 86.69 347 SER A O 1
ATOM 2762 N N . ASP A 1 348 ? -11.264 11.445 27.217 1.00 87.25 348 ASP A N 1
ATOM 2763 C CA . ASP A 1 348 ? -11.088 10.045 26.829 1.00 87.25 348 ASP A CA 1
ATOM 2764 C C . ASP A 1 348 ? -11.805 9.107 27.819 1.00 87.25 348 ASP A C 1
ATOM 2766 O O . ASP A 1 348 ? -12.483 8.158 27.414 1.00 87.25 348 ASP A O 1
ATOM 2770 N N . LEU A 1 349 ? -11.776 9.434 29.116 1.00 88.19 349 LEU A N 1
ATOM 2771 C CA . LEU A 1 349 ? -12.594 8.766 30.138 1.00 88.19 349 LEU A CA 1
ATOM 2772 C C . LEU A 1 349 ? -14.093 8.924 29.867 1.00 88.19 349 LEU A C 1
ATOM 2774 O O . LEU A 1 349 ? -14.854 7.960 29.974 1.00 88.19 349 LEU A O 1
ATOM 2778 N N . LYS A 1 350 ? -14.526 10.131 29.481 1.00 91.31 350 LYS A N 1
ATOM 2779 C CA . LYS A 1 350 ? -15.920 10.380 29.101 1.00 91.31 350 LYS A CA 1
ATOM 2780 C C . LYS A 1 350 ? -16.330 9.513 27.909 1.00 91.31 350 LYS A C 1
ATOM 2782 O O . LYS A 1 350 ? -17.367 8.867 27.982 1.00 91.31 350 LYS A O 1
ATOM 2787 N N . GLN A 1 351 ? -15.500 9.424 26.868 1.00 91.62 351 GLN A N 1
ATOM 2788 C CA . GLN A 1 351 ? -15.771 8.560 25.712 1.00 91.62 351 GLN A CA 1
ATOM 2789 C C . GLN A 1 351 ? -15.932 7.086 26.101 1.00 91.62 351 GLN A C 1
ATOM 2791 O O . GLN A 1 351 ? -16.837 6.420 25.602 1.00 91.62 351 GLN A O 1
ATOM 2796 N N . CYS A 1 352 ? -15.099 6.575 27.012 1.00 90.81 352 CYS A N 1
ATOM 2797 C CA . CYS A 1 352 ? -15.233 5.200 27.497 1.00 90.81 352 CYS A CA 1
ATOM 2798 C C . CYS A 1 352 ? -16.549 4.994 28.269 1.00 90.81 352 CYS A C 1
ATOM 2800 O O . CYS A 1 352 ? -17.224 3.984 28.083 1.00 90.81 352 CYS A O 1
ATOM 2802 N N . ASN A 1 353 ? -16.961 5.964 29.091 1.00 92.38 353 ASN A N 1
ATOM 2803 C CA . ASN A 1 353 ? -18.246 5.907 29.793 1.00 92.38 353 ASN A CA 1
ATOM 2804 C C . ASN A 1 353 ? -19.439 5.959 28.828 1.00 92.38 353 ASN A C 1
ATOM 2806 O O . ASN A 1 353 ? -20.388 5.192 28.993 1.00 92.38 353 ASN A O 1
ATOM 2810 N N . ASP A 1 354 ? -19.377 6.815 27.808 1.00 95.00 354 ASP A N 1
ATOM 2811 C CA . ASP A 1 354 ? -20.411 6.917 26.777 1.00 95.00 354 ASP A CA 1
ATOM 2812 C C . ASP A 1 354 ? -20.516 5.602 25.980 1.00 95.00 354 ASP A C 1
ATOM 2814 O O . ASP A 1 354 ? -21.618 5.121 25.711 1.00 95.00 354 ASP A O 1
ATOM 2818 N N . LEU A 1 355 ? -19.382 4.970 25.651 1.00 95.38 355 LEU A N 1
ATOM 2819 C CA . LEU A 1 355 ? -19.355 3.660 24.994 1.00 95.38 355 LEU A CA 1
ATOM 2820 C C . LEU A 1 355 ? -19.946 2.564 25.888 1.00 95.38 355 LEU A C 1
ATOM 2822 O O . LEU A 1 355 ? -20.741 1.752 25.418 1.00 95.38 355 LEU A O 1
ATOM 2826 N N . LYS A 1 356 ? -19.621 2.565 27.184 1.00 95.62 356 LYS A N 1
ATOM 2827 C CA . LYS A 1 356 ? -20.204 1.626 28.149 1.00 95.62 356 LYS A CA 1
ATOM 2828 C C . LYS A 1 356 ? -21.727 1.746 28.207 1.00 95.62 356 LYS A C 1
ATOM 2830 O O . LYS A 1 356 ? -22.413 0.732 28.140 1.00 95.62 356 LYS A O 1
ATOM 2835 N N . GLN A 1 357 ? -22.261 2.969 28.246 1.00 96.12 357 GLN A N 1
ATOM 2836 C CA . GLN A 1 357 ? -23.710 3.191 28.195 1.00 96.12 357 GLN A CA 1
ATOM 2837 C C . GLN A 1 357 ? -24.332 2.632 26.908 1.00 96.12 357 GLN A C 1
ATOM 2839 O O . GLN A 1 357 ? -25.404 2.033 26.958 1.00 96.12 357 GLN A O 1
ATOM 2844 N N . GLN A 1 358 ? -23.661 2.778 25.761 1.00 96.50 358 GLN A N 1
ATOM 2845 C CA . GLN A 1 358 ? -24.131 2.198 24.498 1.00 96.50 358 GLN A CA 1
ATOM 2846 C C . GLN A 1 358 ? -24.170 0.664 24.545 1.00 96.50 358 GLN A C 1
ATOM 2848 O O . GLN A 1 358 ? -25.156 0.076 24.099 1.00 96.50 358 GLN A O 1
ATOM 2853 N N . ILE A 1 359 ? -23.144 0.025 25.118 1.00 96.06 359 ILE A N 1
ATOM 2854 C CA . ILE A 1 359 ? -23.092 -1.433 25.311 1.00 96.06 359 ILE A CA 1
ATOM 2855 C C . ILE A 1 359 ? -24.238 -1.891 26.227 1.00 96.06 359 ILE A C 1
ATOM 2857 O O . ILE A 1 359 ? -24.984 -2.802 25.868 1.00 96.06 359 ILE A O 1
ATOM 2861 N N . ASP A 1 360 ? -24.447 -1.215 27.361 1.00 95.12 360 ASP A N 1
ATOM 2862 C CA . ASP A 1 360 ? -25.520 -1.537 28.311 1.00 95.12 360 ASP A CA 1
ATOM 2863 C C . ASP A 1 360 ? -26.914 -1.390 27.668 1.00 95.12 360 ASP A C 1
ATOM 2865 O O . ASP A 1 360 ? -27.796 -2.238 27.846 1.00 95.12 360 ASP A O 1
ATOM 2869 N N . CYS A 1 361 ? -27.119 -0.339 26.866 1.00 95.62 361 CYS A N 1
ATOM 2870 C CA . CYS A 1 361 ? -28.348 -0.146 26.097 1.00 95.62 361 CYS A CA 1
ATOM 2871 C C . CYS A 1 361 ? -28.566 -1.254 25.055 1.00 95.62 361 CYS A C 1
ATOM 2873 O O . CYS A 1 361 ? -29.696 -1.732 24.907 1.00 95.62 361 CYS A O 1
ATOM 2875 N N . ALA A 1 362 ? -27.513 -1.678 24.349 1.00 94.31 362 ALA A N 1
ATOM 2876 C CA . ALA A 1 362 ? -27.579 -2.769 23.379 1.00 94.31 362 ALA A CA 1
ATOM 2877 C C . ALA A 1 362 ? -27.942 -4.101 24.058 1.00 94.31 362 ALA A C 1
ATOM 2879 O O . ALA A 1 362 ? -28.890 -4.764 23.632 1.00 94.31 362 ALA A O 1
ATOM 2880 N N . ALA A 1 363 ? -27.297 -4.424 25.182 1.00 93.69 363 ALA A N 1
ATOM 2881 C CA . ALA A 1 363 ? -27.580 -5.626 25.967 1.00 93.69 363 ALA A CA 1
ATOM 2882 C C . ALA A 1 363 ? -29.020 -5.643 26.509 1.00 93.69 363 ALA A C 1
ATOM 2884 O O . ALA A 1 363 ? -29.723 -6.658 26.461 1.00 93.69 363 ALA A O 1
ATOM 2885 N N . ALA A 1 364 ? -29.510 -4.499 27.001 1.00 94.12 364 ALA A N 1
ATOM 2886 C CA . ALA A 1 364 ? -30.886 -4.371 27.474 1.00 94.12 364 ALA A CA 1
ATOM 2887 C C . ALA A 1 364 ? -31.908 -4.591 26.346 1.00 94.12 364 ALA A C 1
ATOM 2889 O O . ALA A 1 364 ? -32.956 -5.211 26.571 1.00 94.12 364 ALA A O 1
ATOM 2890 N N . LYS A 1 365 ? -31.604 -4.103 25.137 1.00 93.94 365 LYS A N 1
ATOM 2891 C CA . LYS A 1 365 ? -32.430 -4.307 23.945 1.00 93.94 365 LYS A CA 1
ATOM 2892 C C . LYS A 1 365 ? -32.454 -5.778 23.532 1.00 93.94 365 LYS A C 1
ATOM 2894 O O . LYS A 1 365 ? -33.544 -6.331 23.418 1.00 93.94 365 LYS A O 1
ATOM 2899 N N . GLU A 1 366 ? -31.298 -6.430 23.422 1.00 92.19 366 GLU A N 1
ATOM 2900 C CA . GLU A 1 366 ? -31.205 -7.853 23.072 1.00 92.19 366 GLU A CA 1
ATOM 2901 C C . GLU A 1 366 ? -32.002 -8.728 24.052 1.00 92.19 366 GLU A C 1
ATOM 2903 O O . GLU A 1 366 ? -32.821 -9.556 23.653 1.00 92.19 366 GLU A O 1
ATOM 2908 N N . LYS A 1 367 ? -31.885 -8.456 25.357 1.00 92.19 367 LYS A N 1
ATOM 2909 C CA . LYS A 1 367 ? -32.667 -9.143 26.395 1.00 92.19 367 LYS A CA 1
ATOM 2910 C C . LYS A 1 367 ? -34.174 -8.930 26.242 1.00 92.19 367 LYS A C 1
ATOM 2912 O O . LYS A 1 367 ? -34.964 -9.840 26.516 1.00 92.19 367 LYS A O 1
ATOM 2917 N N . LYS A 1 368 ? -34.604 -7.723 25.861 1.00 94.19 368 LYS A N 1
ATOM 2918 C CA . LYS A 1 368 ? -36.020 -7.405 25.620 1.00 94.19 368 LYS A CA 1
ATOM 2919 C C . LYS A 1 368 ? -36.542 -8.147 24.389 1.00 94.19 368 LYS A C 1
ATOM 2921 O O . LYS A 1 368 ? -37.623 -8.734 24.470 1.00 94.19 368 LYS A O 1
ATOM 2926 N N . ASP A 1 369 ? -35.769 -8.161 23.310 1.00 91.31 369 ASP A N 1
ATOM 2927 C CA . ASP A 1 369 ? -36.118 -8.816 22.051 1.00 91.31 369 ASP A CA 1
ATOM 2928 C C . ASP A 1 369 ? -36.169 -10.339 22.228 1.00 91.31 369 ASP A C 1
ATOM 2930 O O . ASP A 1 369 ? -37.167 -10.965 21.869 1.00 91.31 369 ASP A O 1
ATOM 2934 N N . TYR A 1 370 ? -35.191 -10.926 22.926 1.00 90.50 370 TYR A N 1
ATOM 2935 C CA . TYR A 1 370 ? -35.199 -12.339 23.311 1.00 90.50 370 TYR A CA 1
ATOM 2936 C C . TYR A 1 370 ? -36.450 -12.706 24.122 1.00 90.50 370 TYR A C 1
ATOM 2938 O O . TYR A 1 370 ? -37.182 -13.632 23.770 1.00 90.50 370 TYR A O 1
ATOM 2946 N N . ARG A 1 371 ? -36.781 -11.931 25.169 1.00 91.69 371 ARG A N 1
ATOM 2947 C CA . ARG A 1 371 ? -38.011 -12.145 25.960 1.00 91.69 371 ARG A CA 1
ATOM 2948 C C . ARG A 1 371 ? -39.272 -12.078 25.099 1.00 91.69 371 ARG A C 1
ATOM 2950 O O . ARG A 1 371 ? -40.204 -12.851 25.325 1.00 91.69 371 ARG A O 1
ATOM 2957 N N . TYR A 1 372 ? -39.334 -11.138 24.160 1.00 92.31 372 TYR A N 1
ATOM 2958 C CA . TYR A 1 372 ? -40.465 -10.997 23.246 1.00 92.31 372 TYR A CA 1
ATOM 2959 C C . TYR A 1 372 ? -40.579 -12.202 22.299 1.00 92.31 372 TYR A C 1
ATOM 2961 O O . TYR A 1 372 ? -41.669 -12.766 22.164 1.00 92.31 372 TYR A O 1
ATOM 2969 N N . MET A 1 373 ? -39.461 -12.653 21.722 1.00 88.88 373 MET A N 1
ATOM 2970 C CA . MET A 1 373 ? -39.405 -13.846 20.874 1.00 88.88 373 MET A CA 1
ATOM 2971 C C . MET A 1 373 ? -39.833 -15.106 21.634 1.00 88.88 373 MET A C 1
ATOM 2973 O O . MET A 1 373 ? -40.715 -15.820 21.158 1.00 88.88 373 MET A O 1
ATOM 2977 N N . CYS A 1 374 ? -39.317 -15.339 22.847 1.00 89.81 374 CYS A N 1
ATOM 2978 C CA . CYS A 1 374 ? -39.733 -16.469 23.684 1.00 89.81 374 CYS A CA 1
ATOM 2979 C C . CYS A 1 374 ? -41.243 -16.452 23.963 1.00 89.81 374 CYS A C 1
ATOM 2981 O O . CYS A 1 374 ? -41.910 -17.476 23.826 1.00 89.81 374 CYS A O 1
ATOM 2983 N N . LYS A 1 375 ? -41.819 -15.290 24.306 1.00 90.19 375 LYS A N 1
ATOM 2984 C CA . LYS A 1 375 ? -43.268 -15.168 24.554 1.00 90.19 375 LYS A CA 1
ATOM 2985 C C . LYS A 1 375 ? -44.112 -15.550 23.337 1.00 90.19 375 LYS A C 1
ATOM 2987 O O . LYS A 1 375 ? -45.167 -16.159 23.511 1.00 90.19 375 LYS A O 1
ATOM 2992 N N . ARG A 1 376 ? -43.668 -15.197 22.124 1.00 88.69 376 ARG A N 1
ATOM 2993 C CA . ARG A 1 376 ? -44.352 -15.565 20.874 1.00 88.69 376 ARG A CA 1
ATOM 2994 C C . ARG A 1 376 ? -44.184 -17.042 20.531 1.00 88.69 376 ARG A C 1
ATOM 2996 O O . ARG A 1 376 ? -45.175 -17.684 20.201 1.00 88.69 376 ARG A O 1
ATOM 3003 N N . MET A 1 377 ? -42.961 -17.561 20.634 1.00 83.38 377 MET A N 1
ATOM 3004 C CA . MET A 1 377 ? -42.618 -18.954 20.319 1.00 83.38 377 MET A CA 1
ATOM 3005 C C . MET A 1 377 ? -43.380 -19.939 21.204 1.00 83.38 377 MET A C 1
ATOM 3007 O O . MET A 1 377 ? -43.972 -20.890 20.707 1.00 83.38 377 MET A O 1
ATOM 3011 N N . PHE A 1 378 ? -43.427 -19.684 22.512 1.00 83.69 378 PHE A N 1
ATOM 3012 C CA . PHE A 1 378 ? -44.018 -20.627 23.458 1.00 83.69 378 PHE A CA 1
ATOM 3013 C C . PHE A 1 378 ? -45.524 -20.472 23.650 1.00 83.69 378 PHE A C 1
ATOM 3015 O O . PHE A 1 378 ? -46.050 -21.194 24.492 1.00 83.69 378 PHE A O 1
ATOM 3022 N N . GLN A 1 379 ? -46.194 -19.552 22.923 1.00 66.81 379 GLN A N 1
ATOM 3023 C CA . GLN A 1 379 ? -47.603 -19.166 23.112 1.00 66.81 379 GLN A CA 1
ATOM 3024 C C . GLN A 1 379 ? -48.048 -19.466 24.541 1.00 66.81 379 GLN A C 1
ATOM 3026 O O . GLN A 1 379 ? -48.789 -20.429 24.748 1.00 66.81 379 GLN A O 1
ATOM 3031 N N . LEU A 1 380 ? -47.529 -18.732 25.534 1.00 56.69 380 LEU A N 1
ATOM 3032 C CA . LEU A 1 380 ? -47.951 -18.916 26.921 1.00 56.69 380 LEU A CA 1
ATOM 3033 C C . LEU A 1 380 ? -49.455 -18.620 26.977 1.00 56.69 380 LEU A C 1
ATOM 3035 O O . LEU A 1 380 ? -49.879 -17.491 27.223 1.00 56.69 380 LEU A O 1
ATOM 3039 N N . LYS A 1 381 ? -50.270 -19.642 26.689 1.00 50.09 381 LYS A N 1
ATOM 3040 C CA . LYS A 1 381 ? -51.696 -19.701 26.927 1.00 50.09 381 LYS A CA 1
ATOM 3041 C C . LYS A 1 381 ? -51.770 -19.633 28.430 1.00 50.09 381 LYS A C 1
ATOM 3043 O O . LYS A 1 381 ? -51.694 -20.649 29.115 1.00 50.09 381 LYS A O 1
ATOM 3048 N N . VAL A 1 382 ? -51.866 -18.412 28.940 1.00 51.97 382 VAL A N 1
ATOM 3049 C CA . VAL A 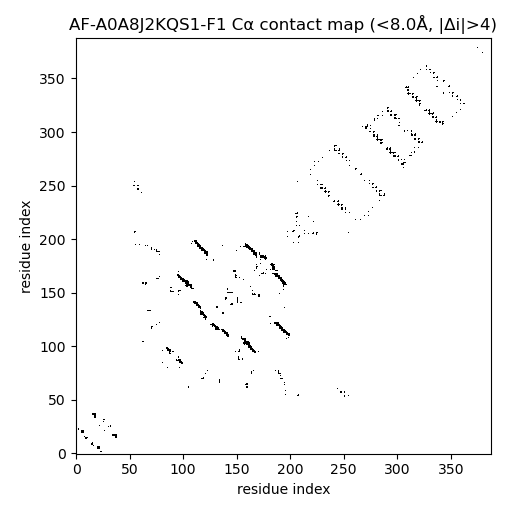1 382 ? -52.362 -18.162 30.279 1.00 51.97 382 VAL A CA 1
ATOM 3050 C C . VAL A 1 382 ? -53.735 -18.822 30.291 1.00 51.97 382 VAL A C 1
ATOM 3052 O O . VAL A 1 382 ? -54.715 -18.258 29.805 1.00 51.97 382 VAL A O 1
ATOM 3055 N N . ARG A 1 383 ? -53.795 -20.077 30.755 1.00 47.06 383 ARG A N 1
ATOM 3056 C CA . ARG A 1 383 ? -55.040 -20.709 31.166 1.00 47.06 383 ARG A CA 1
ATOM 3057 C C . ARG A 1 383 ? -55.548 -19.802 32.274 1.00 47.06 383 ARG A C 1
ATOM 3059 O O . ARG A 1 383 ? -55.076 -19.876 33.402 1.00 47.06 383 ARG A O 1
ATOM 3066 N N . LYS A 1 384 ? -56.455 -18.887 31.926 1.00 45.31 384 LYS A N 1
ATOM 3067 C CA . LYS A 1 384 ? -57.299 -18.220 32.908 1.00 45.31 384 LYS A CA 1
ATOM 3068 C C . LYS A 1 384 ? -58.003 -19.351 33.648 1.00 45.31 384 LYS A C 1
ATOM 3070 O O . LYS A 1 384 ? -58.857 -20.016 33.062 1.00 45.31 384 LYS A O 1
ATOM 3075 N N . GLY A 1 385 ? -57.569 -19.618 34.877 1.00 47.12 385 GLY A N 1
ATOM 3076 C CA . GLY A 1 385 ? -58.305 -20.474 35.790 1.00 47.12 385 GLY A CA 1
ATOM 3077 C C . GLY A 1 385 ? -59.719 -19.923 35.866 1.00 47.12 385 GLY A C 1
ATOM 3078 O O . GLY A 1 385 ? -59.925 -18.789 36.296 1.00 47.12 385 GLY A O 1
ATOM 3079 N N . LYS A 1 386 ? -60.684 -20.684 35.349 1.00 43.31 386 LYS A N 1
ATOM 3080 C CA . LYS A 1 386 ? -62.079 -20.468 35.701 1.00 43.31 386 LYS A CA 1
ATOM 3081 C C . LYS A 1 386 ? -62.194 -20.942 37.144 1.00 43.31 386 LYS A C 1
ATOM 3083 O O . LYS A 1 386 ? -62.166 -22.143 37.383 1.00 43.31 386 LYS A O 1
ATOM 3088 N N . ASN A 1 387 ? -62.264 -19.994 38.072 1.00 45.69 387 ASN A N 1
ATOM 3089 C CA . ASN A 1 387 ? -62.890 -20.245 39.360 1.00 45.69 387 ASN A CA 1
ATOM 3090 C C . ASN A 1 387 ? -64.354 -20.598 39.067 1.00 45.69 387 ASN A C 1
ATOM 3092 O O . ASN A 1 387 ? -65.095 -19.753 38.557 1.00 45.69 387 ASN A O 1
ATOM 3096 N N . GLN A 1 388 ? -64.724 -21.846 39.328 1.00 40.72 388 GLN A N 1
ATOM 3097 C CA . GLN A 1 388 ? -66.089 -22.273 39.613 1.00 40.72 388 GLN A CA 1
ATOM 3098 C C . GLN A 1 388 ? -66.051 -23.086 40.894 1.00 40.72 388 GLN A C 1
ATOM 3100 O O . GLN A 1 388 ? -65.108 -23.902 41.019 1.00 40.72 388 GLN A O 1
#

InterPro domains:
  IPR001179 FKBP-type peptidyl-prolyl cis-trans isomerase domain [PF00254] (110-195)
  IPR001179 FKBP-type peptidyl-prolyl cis-trans isomerase domain [PS50059] (111-198)
  IPR019734 Tetratricopeptide repeat [SM00028] (226-259)
  IPR019734 Tetratricopeptide repeat [SM00028] (311-343)
  IPR042282 Inactive peptidyl-prolyl cis-trans isomerase FKBP6/shutdown [PTHR46674] (76-380)

Organism: NCBI:txid39272

Mean predicted aligned error: 13.1 Å

Nearest PDB structures (foldseek):
  1qz2-assembly1_C  TM=5.267E-01  e=1.319E-14  Homo sapiens
  8ffv-assembly1_D  TM=5.135E-01  e=1.455E-14  Homo sapiens
  8bje-assembly1_A  TM=8.608E-01  e=4.026E-07  Legionella pneumophila
  8r39-assembly1_C-2  TM=8.428E-01  e=1.598E-06  Legionella pneumophila
  8bjd-assembly1_A  TM=8.674E-01  e=4.960E-06  Legionella pneumophila